Protein 1EJO (pdb70)

Structure (mmCIF, N/CA/C/O backbone):
data_1EJO
#
_entry.id   1EJO
#
_cell.length_a   48.180
_cell.length_b   69.328
_cell.length_c   146.539
_cell.angle_alpha   90.00
_cell.angle_beta   90.00
_cell.angle_gamma   90.00
#
_symmetry.space_group_name_H-M   'P 21 21 21'
#
loop_
_entity.id
_entity.type
_entity.pdbx_description
1 polymer 'IGG2A MONOCLONAL ANTIBODY (LIGHT CHAIN)'
2 polymer 'IGG2A MONOCLONAL ANTIBODY (HEAVY CHAIN)'
3 polymer 'FMDV PEPTIDE'
4 water water
#
loop_
_atom_site.group_PDB
_atom_site.id
_atom_site.type_symbol
_atom_site.label_atom_id
_atom_site.label_alt_id
_atom_site.label_comp_id
_atom_site.label_asym_id
_atom_site.label_entity_id
_atom_site.label_seq_id
_atom_site.pdbx_PDB_ins_code
_atom_site.Cartn_x
_atom_site.Cartn_y
_atom_site.Cartn_z
_atom_site.occupancy
_atom_site.B_iso_or_equiv
_atom_site.auth_seq_id
_atom_site.auth_comp_id
_atom_site.auth_asym_id
_atom_site.auth_atom_id
_atom_site.pdbx_PDB_model_num
ATOM 1 N N . ASP A 1 1 ? 10.761 -9.989 -9.480 1.00 19.94 2001 ASP L N 1
ATOM 2 C CA . ASP A 1 1 ? 10.022 -8.790 -8.990 1.00 18.96 2001 ASP L CA 1
ATOM 3 C C . ASP A 1 1 ? 10.976 -7.619 -8.784 1.00 18.86 2001 ASP L C 1
ATOM 4 O O . ASP A 1 1 ? 12.186 -7.808 -8.650 1.00 20.18 2001 ASP L O 1
ATOM 9 N N . ILE A 1 2 ? 10.424 -6.409 -8.768 1.00 17.02 2002 ILE L N 1
ATOM 10 C CA . ILE A 1 2 ? 11.225 -5.211 -8.557 1.00 15.30 2002 ILE L CA 1
ATOM 11 C C . ILE A 1 2 ? 11.313 -4.944 -7.059 1.00 15.72 2002 ILE L C 1
ATOM 12 O O . ILE A 1 2 ? 10.294 -4.809 -6.382 1.00 17.07 2002 ILE L O 1
ATOM 17 N N . VAL A 1 3 ? 12.536 -4.905 -6.547 1.00 14.39 2003 VAL L N 1
ATOM 18 C CA . VAL A 1 3 ? 12.776 -4.665 -5.129 1.00 12.97 2003 VAL L CA 1
ATOM 19 C C . VAL A 1 3 ? 13.145 -3.207 -4.872 1.00 12.49 2003 VAL L C 1
ATOM 20 O O . VAL A 1 3 ? 13.961 -2.629 -5.592 1.00 14.17 2003 VAL L O 1
ATOM 24 N N . LEU A 1 4 ? 12.520 -2.620 -3.855 1.00 11.49 2004 LEU L N 1
ATOM 25 C CA . LEU A 1 4 ? 12.779 -1.235 -3.478 1.00 10.45 2004 LEU L CA 1
ATOM 26 C C . LEU A 1 4 ? 13.554 -1.190 -2.160 1.00 11.29 2004 LEU L C 1
ATOM 27 O O . LEU A 1 4 ? 13.065 -1.638 -1.119 1.00 6.32 2004 LEU L O 1
ATOM 32 N N . THR A 1 5 ? 14.776 -0.671 -2.237 1.00 13.17 2005 THR L N 1
ATOM 33 C CA . THR A 1 5 ? 15.680 -0.542 -1.099 1.00 15.81 2005 THR L CA 1
ATOM 34 C C . THR A 1 5 ? 15.736 0.927 -0.653 1.00 17.53 2005 THR L C 1
ATOM 35 O O . THR A 1 5 ? 16.318 1.767 -1.339 1.00 16.13 2005 THR L O 1
ATOM 39 N N . GLN A 1 6 ? 15.166 1.228 0.511 1.00 19.39 2006 GLN L N 1
ATOM 40 C CA . GLN A 1 6 ? 15.147 2.608 1.016 1.00 22.95 2006 GLN L CA 1
ATOM 41 C C . GLN A 1 6 ? 16.338 2.925 1.893 1.00 26.27 2006 GLN L C 1
ATOM 42 O O . GLN A 1 6 ? 16.636 2.177 2.828 1.00 26.02 2006 GLN L O 1
ATOM 48 N N . SER A 1 7 ? 17.019 4.042 1.629 1.00 31.35 2007 SER L N 1
ATOM 49 C CA . SER A 1 7 ? 18.163 4.405 2.467 1.00 35.36 2007 SER L CA 1
ATOM 50 C C . SER A 1 7 ? 17.689 4.673 3.935 1.00 37.61 2007 SER L C 1
ATOM 51 O O . SER A 1 7 ? 16.503 4.460 4.210 1.00 40.80 2007 SER L O 1
ATOM 54 N N . PRO A 1 8 ? 18.529 5.293 4.842 1.00 37.71 2008 PRO L N 1
ATOM 55 C CA . PRO A 1 8 ? 18.089 5.540 6.227 1.00 35.70 2008 PRO L CA 1
ATOM 56 C C . PRO A 1 8 ? 16.810 4.838 6.673 1.00 34.02 2008 PRO L C 1
ATOM 57 O O . PRO A 1 8 ? 15.725 5.378 6.475 1.00 34.48 2008 PRO L O 1
ATOM 61 N N . ALA A 1 9 ? 16.942 3.636 7.260 1.00 31.01 2009 ALA L N 1
ATOM 62 C CA . ALA A 1 9 ? 15.801 2.849 7.739 1.00 27.90 2009 ALA L CA 1
ATOM 63 C C . ALA A 1 9 ? 14.982 3.749 8.649 1.00 26.35 2009 ALA L C 1
ATOM 64 O O . ALA A 1 9 ? 13.760 3.644 8.733 1.00 25.36 2009 ALA L O 1
ATOM 66 N N . SER A 1 10 ? 15.704 4.619 9.343 1.00 25.54 2010 SER L N 1
ATOM 67 C CA . SER A 1 10 ? 15.135 5.601 10.252 1.00 26.21 2010 SER L CA 1
ATOM 68 C C . SER A 1 10 ? 16.072 6.806 10.219 1.00 24.62 2010 SER L C 1
ATOM 69 O O . SER A 1 10 ? 17.292 6.651 10.127 1.00 23.57 2010 SER L O 1
ATOM 72 N N . LEU A 1 11 ? 15.497 8.000 10.296 1.00 23.90 2011 LEU L N 1
ATOM 73 C CA . LEU A 1 11 ? 16.272 9.231 10.248 1.00 22.31 2011 LEU L CA 1
ATOM 74 C C . LEU A 1 11 ? 15.838 10.230 11.315 1.00 20.95 2011 LEU L C 1
ATOM 75 O O . LEU A 1 11 ? 14.646 10.485 11.496 1.00 22.51 2011 LEU L O 1
ATOM 80 N N . ALA A 1 12 ? 16.820 10.778 12.025 1.00 18.88 2012 ALA L N 1
ATOM 81 C CA . ALA A 1 12 ? 16.574 11.765 13.067 1.00 17.82 2012 ALA L CA 1
ATOM 82 C C . ALA A 1 12 ? 17.066 13.124 12.578 1.00 18.04 2012 ALA L C 1
ATOM 83 O O . ALA A 1 12 ? 18.253 13.297 12.289 1.00 17.85 2012 ALA L O 1
ATOM 85 N N . VAL A 1 13 ? 16.148 14.079 12.470 1.00 19.78 2013 VAL L N 1
ATOM 86 C CA . VAL A 1 13 ? 16.481 15.423 12.007 1.00 21.77 2013 VAL L CA 1
ATOM 87 C C . VAL A 1 13 ? 15.851 16.476 12.915 1.00 21.90 2013 VAL L C 1
ATOM 88 O O . VAL A 1 13 ? 14.762 16.272 13.452 1.00 22.50 2013 VAL L O 1
ATOM 92 N N . SER A 1 14 ? 16.543 17.600 13.085 1.00 20.48 2014 SER L N 1
ATOM 93 C CA . SER A 1 14 ? 16.052 18.684 13.928 1.00 17.71 2014 SER L CA 1
ATOM 94 C C . SER A 1 14 ? 14.940 19.459 13.231 1.00 17.32 2014 SER L C 1
ATOM 95 O O . SER A 1 14 ? 14.881 19.507 12.001 1.00 19.02 2014 SER L O 1
ATOM 98 N N . LEU A 1 15 ? 14.044 20.038 14.027 1.00 15.56 2015 LEU L N 1
ATOM 99 C CA . LEU A 1 15 ? 12.933 20.821 13.496 1.00 15.66 2015 LEU L CA 1
ATOM 100 C C . LEU A 1 15 ? 13.507 22.071 12.836 1.00 14.02 2015 LEU L C 1
ATOM 101 O O . LEU A 1 15 ? 14.259 22.825 13.458 1.00 12.42 2015 LEU L O 1
ATOM 106 N N . GLY A 1 16 ? 13.171 22.268 11.565 1.00 13.51 2016 GLY L N 1
ATOM 107 C CA . GLY A 1 16 ? 13.668 23.422 10.841 1.00 12.96 2016 GLY L CA 1
ATOM 108 C C . GLY A 1 16 ? 14.708 23.074 9.794 1.00 12.82 2016 GLY L C 1
ATOM 109 O O . GLY A 1 16 ? 15.027 23.902 8.942 1.00 14.05 2016 GLY L O 1
ATOM 110 N N . GLN A 1 17 ? 15.241 21.855 9.856 1.00 14.19 2017 GLN L N 1
ATOM 111 C CA . GLN A 1 17 ? 16.244 21.402 8.893 1.00 15.43 2017 GLN L CA 1
ATOM 112 C C . GLN A 1 17 ? 15.620 20.423 7.898 1.00 15.61 2017 GLN L C 1
ATOM 113 O O . GLN A 1 17 ? 14.531 19.906 8.139 1.00 15.49 2017 GLN L O 1
ATOM 119 N N . ARG A 1 18 ? 16.310 20.161 6.788 1.00 15.05 2018 ARG L N 1
ATOM 120 C CA . ARG A 1 18 ? 15.780 19.250 5.775 1.00 14.62 2018 ARG L CA 1
ATOM 121 C C . ARG A 1 18 ? 16.137 17.791 6.004 1.00 13.41 2018 ARG L C 1
ATOM 122 O O . ARG A 1 18 ? 17.116 17.466 6.675 1.00 13.32 2018 ARG L O 1
ATOM 130 N N . ALA A 1 19 ? 15.323 16.921 5.418 1.00 11.59 2019 ALA L N 1
ATOM 131 C CA . ALA A 1 19 ? 15.513 15.483 5.500 1.00 11.53 2019 ALA L CA 1
ATOM 132 C C . ALA A 1 19 ? 15.554 14.949 4.072 1.00 11.32 2019 ALA L C 1
ATOM 133 O O . ALA A 1 19 ? 14.920 15.504 3.172 1.00 10.41 2019 ALA L O 1
ATOM 135 N N . THR A 1 20 ? 16.317 13.882 3.865 1.00 12.07 2020 THR L N 1
ATOM 136 C CA . THR A 1 20 ? 16.440 13.275 2.547 1.00 11.55 2020 THR L CA 1
ATOM 137 C C . THR A 1 20 ? 16.331 11.764 2.670 1.00 10.24 2020 THR L C 1
ATOM 138 O O . THR A 1 20 ? 17.133 11.123 3.351 1.00 12.86 2020 THR L O 1
ATOM 142 N N . ILE A 1 21 ? 15.313 11.211 2.021 1.00 11.20 2021 ILE L N 1
ATOM 143 C CA . ILE A 1 21 ? 15.063 9.777 2.045 1.00 8.49 2021 ILE L CA 1
ATOM 144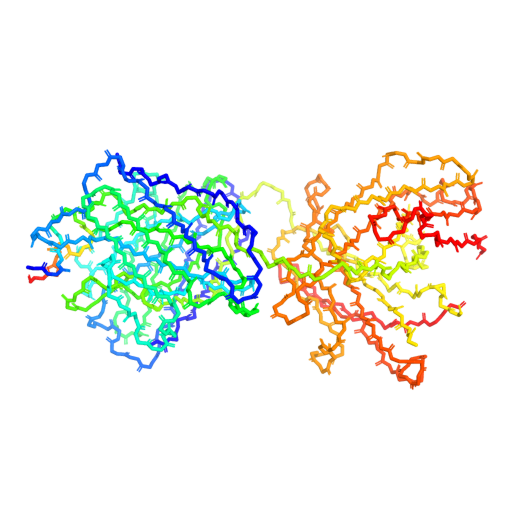 C C . ILE A 1 21 ? 15.204 9.206 0.637 1.00 7.34 2021 ILE L C 1
ATOM 145 O O . ILE A 1 21 ? 14.593 9.700 -0.309 1.00 9.56 2021 ILE L O 1
ATOM 150 N N . SER A 1 22 ? 16.029 8.171 0.511 1.00 7.78 2022 SER L N 1
ATOM 151 C CA . SER A 1 22 ? 16.275 7.533 -0.776 1.00 8.67 2022 SER L CA 1
ATOM 152 C C . SER A 1 22 ? 15.502 6.234 -0.961 1.00 9.87 2022 SER L C 1
ATOM 153 O O . SER A 1 22 ? 15.059 5.613 0.007 1.00 8.72 2022 SER L O 1
ATOM 156 N N . CYS A 1 23 ? 15.331 5.849 -2.222 1.00 9.95 2023 CYS L N 1
ATOM 157 C CA . CYS A 1 23 ? 14.641 4.620 -2.593 1.00 11.18 2023 CYS L CA 1
ATOM 158 C C . CYS A 1 23 ? 15.249 4.128 -3.897 1.00 12.83 2023 CYS L C 1
ATOM 159 O O . CYS A 1 23 ? 15.043 4.720 -4.957 1.00 12.91 2023 CYS L O 1
ATOM 162 N N . ARG A 1 24 ? 16.031 3.063 -3.801 1.00 12.52 2024 ARG L N 1
ATOM 163 C CA . ARG A 1 24 ? 16.683 2.481 -4.958 1.00 14.75 2024 ARG L CA 1
ATOM 164 C C . ARG A 1 24 ? 15.891 1.278 -5.452 1.00 16.36 2024 ARG L C 1
ATOM 165 O O . ARG A 1 24 ? 15.486 0.428 -4.665 1.00 16.61 2024 ARG L O 1
ATOM 173 N N . ALA A 1 25 ? 15.662 1.221 -6.758 1.00 17.27 2025 ALA L N 1
ATOM 174 C CA . ALA A 1 25 ? 14.926 0.120 -7.361 1.00 16.55 2025 ALA L CA 1
ATOM 175 C C . ALA A 1 25 ? 15.914 -0.819 -8.043 1.00 17.96 2025 ALA L C 1
ATOM 176 O O . ALA A 1 25 ? 16.874 -0.368 -8.670 1.00 18.24 2025 ALA L O 1
ATOM 178 N N . SER A 1 26 ? 15.677 -2.121 -7.915 1.00 18.50 2026 SER L N 1
ATOM 179 C CA . SER A 1 26 ? 16.549 -3.125 -8.519 1.00 19.10 2026 SER L CA 1
ATOM 180 C C . SER A 1 26 ? 16.455 -3.107 -10.042 1.00 17.23 2026 SER L C 1
ATOM 181 O O . SER A 1 26 ? 17.376 -3.537 -10.736 1.00 15.99 2026 SER L O 1
ATOM 184 N N . GLU A 1 27 ? 15.332 -2.603 -10.548 1.00 19.10 2027 GLU L N 1
ATOM 185 C CA . GLU A 1 27 ? 15.084 -2.509 -11.981 1.00 19.76 2027 GLU L CA 1
ATOM 186 C C . GLU A 1 27 ? 14.420 -1.164 -12.262 1.00 17.55 2027 GLU L C 1
ATOM 187 O O . GLU A 1 27 ? 13.825 -0.561 -11.368 1.00 13.41 2027 GLU L O 1
ATOM 193 N N . SER A 1 28 ? 14.530 -0.698 -13.503 1.00 15.49 2028 SER L N 1
ATOM 194 C CA . SER A 1 28 ? 13.937 0.573 -13.908 1.00 15.02 2028 SER L CA 1
ATOM 195 C C . SER A 1 28 ? 12.437 0.636 -13.631 1.00 13.03 2028 SER L C 1
ATOM 196 O O . SER A 1 28 ? 11.694 -0.298 -13.940 1.00 11.43 2028 SER L O 1
ATOM 199 N N . VAL A 1 29 ? 12.009 1.750 -13.046 1.00 12.44 2029 VAL L N 1
ATOM 200 C CA . VAL A 1 29 ? 10.607 1.985 -12.720 1.00 13.30 2029 VAL L CA 1
ATOM 201 C C . VAL A 1 29 ? 10.012 2.909 -13.788 1.00 13.26 2029 VAL L C 1
ATOM 202 O O . VAL A 1 29 ? 8.851 3.313 -13.709 1.00 10.59 2029 VAL L O 1
ATOM 206 N N . ASP A 1 30 ? 10.813 3.209 -14.807 1.00 16.20 2030 ASP L N 1
ATOM 207 C CA . ASP A 1 30 ? 10.389 4.085 -15.892 1.00 16.80 2030 ASP L CA 1
ATOM 208 C C . ASP A 1 30 ? 9.689 3.374 -17.039 1.00 17.49 2030 ASP L C 1
ATOM 209 O O . ASP A 1 30 ? 10.004 2.229 -17.373 1.00 17.10 2030 ASP L O 1
ATOM 214 N N . SER A 1 31 ? 8.748 4.089 -17.646 1.00 19.02 2031 SER L N 1
ATOM 215 C CA . SER A 1 31 ? 7.974 3.586 -18.767 1.00 19.56 2031 SER L CA 1
ATOM 216 C C . SER A 1 31 ? 7.369 4.800 -19.468 1.00 22.04 2031 SER L C 1
ATOM 217 O O . SER A 1 31 ? 6.676 5.605 -18.841 1.00 22.03 2031 SER L O 1
ATOM 220 N N . TYR A 1 32 ? 7.680 4.950 -20.754 1.00 24.12 2032 TYR L N 1
ATOM 221 C CA . TYR A 1 32 ? 7.189 6.065 -21.570 1.00 27.78 2032 TYR L CA 1
ATOM 222 C C . TYR A 1 32 ? 7.756 7.419 -21.144 1.00 28.94 2032 TYR L C 1
ATOM 223 O O . TYR A 1 32 ? 7.146 8.462 -21.384 1.00 28.87 2032 TYR L O 1
ATOM 232 N N . GLY A 1 33 ? 8.937 7.398 -20.536 1.00 30.24 2033 GLY L N 1
ATOM 233 C CA . GLY A 1 33 ? 9.561 8.625 -20.080 1.00 30.73 2033 GLY L CA 1
ATOM 234 C C . GLY A 1 33 ? 9.057 9.084 -18.726 1.00 30.85 2033 GLY L C 1
ATOM 235 O O . GLY A 1 33 ? 9.478 10.129 -18.229 1.00 31.06 2033 GLY L O 1
ATOM 236 N N . ASN A 1 34 ? 8.140 8.315 -18.143 1.00 28.97 2034 ASN L N 1
ATOM 237 C CA . ASN A 1 34 ? 7.572 8.645 -16.839 1.00 27.32 2034 ASN L CA 1
ATOM 238 C C . ASN A 1 34 ? 8.073 7.653 -15.788 1.00 24.98 2034 ASN L C 1
ATOM 239 O O . ASN A 1 34 ? 8.210 6.465 -16.064 1.00 25.13 2034 ASN L O 1
ATOM 244 N N . SER A 1 35 ? 8.316 8.153 -14.582 1.00 21.37 2035 SER L N 1
ATOM 245 C CA . SER A 1 35 ? 8.777 7.320 -13.473 1.00 19.75 2035 SER L CA 1
ATOM 246 C C . SER A 1 35 ? 7.588 6.993 -12.579 1.00 18.14 2035 SER L C 1
ATOM 247 O O . SER A 1 35 ? 6.999 7.885 -11.971 1.00 20.52 2035 SER L O 1
ATOM 250 N N . PHE A 1 36 ? 7.241 5.714 -12.498 1.00 15.72 2036 PHE L N 1
ATOM 251 C CA . PHE A 1 36 ? 6.110 5.286 -11.682 1.00 14.03 2036 PHE L CA 1
ATOM 252 C C . PHE A 1 36 ? 6.478 4.962 -10.235 1.00 13.39 2036 PHE L C 1
ATOM 253 O O . PHE A 1 36 ? 6.224 3.863 -9.742 1.00 16.45 2036 PHE L O 1
ATOM 261 N N . MET A 1 37 ? 7.089 5.936 -9.568 1.00 12.13 2037 MET L N 1
ATOM 262 C CA . MET A 1 37 ? 7.485 5.797 -8.172 1.00 11.52 2037 MET L CA 1
ATOM 263 C C . MET A 1 37 ? 6.544 6.689 -7.364 1.00 10.31 2037 MET L C 1
ATOM 264 O O . MET A 1 37 ? 6.210 7.789 -7.797 1.00 7.15 2037 MET L O 1
ATOM 269 N N . HIS A 1 38 ? 6.107 6.214 -6.205 1.00 9.52 2038 HIS L N 1
ATOM 270 C CA . HIS A 1 38 ? 5.187 6.980 -5.372 1.00 7.72 2038 HIS L CA 1
ATOM 271 C C . HIS A 1 38 ? 5.657 7.024 -3.925 1.00 8.40 2038 HIS L C 1
ATOM 272 O O . HIS A 1 38 ? 6.260 6.073 -3.431 1.00 9.96 2038 HIS L O 1
ATOM 279 N N . TRP A 1 39 ? 5.389 8.140 -3.256 1.00 7.17 2039 TRP L N 1
ATOM 280 C CA . TRP A 1 39 ? 5.783 8.315 -1.863 1.00 6.60 2039 TRP L CA 1
ATOM 281 C C . TRP A 1 39 ? 4.572 8.463 -0.949 1.00 6.46 2039 TRP L C 1
ATOM 282 O O . TRP A 1 39 ? 3.589 9.112 -1.306 1.00 3.37 2039 TRP L O 1
ATOM 293 N N . TYR A 1 40 ? 4.652 7.850 0.230 1.00 6.73 2040 TYR L N 1
ATOM 294 C CA . TYR A 1 40 ? 3.564 7.891 1.202 1.00 6.43 2040 TYR L CA 1
ATOM 295 C C . TYR A 1 40 ? 4.036 8.251 2.604 1.00 7.33 2040 TYR L C 1
ATOM 296 O O . TYR A 1 40 ? 5.185 8.007 2.971 1.00 9.57 2040 TYR L O 1
ATOM 305 N N . GLN A 1 41 ? 3.129 8.831 3.383 1.00 8.45 2041 GLN L N 1
ATOM 306 C CA . GLN A 1 41 ? 3.401 9.223 4.759 1.00 8.34 2041 GLN L CA 1
ATOM 307 C C . GLN A 1 41 ? 2.383 8.525 5.644 1.00 10.51 2041 GLN L C 1
ATOM 308 O O . GLN A 1 41 ? 1.177 8.724 5.488 1.00 13.70 2041 GLN L O 1
ATOM 314 N N . GLN A 1 42 ? 2.868 7.718 6.576 1.00 9.80 2042 GLN L N 1
ATOM 315 C CA . GLN A 1 42 ? 1.976 7.005 7.466 1.00 10.59 2042 GLN L CA 1
ATOM 316 C C . GLN A 1 42 ? 2.228 7.322 8.928 1.00 11.87 2042 GLN L C 1
ATOM 317 O O . GLN A 1 42 ? 3.314 7.079 9.460 1.00 14.45 2042 GLN L O 1
ATOM 323 N N . LYS A 1 43 ? 1.208 7.885 9.561 1.00 12.72 2043 LYS L N 1
ATOM 324 C CA . LYS A 1 43 ? 1.253 8.222 10.972 1.00 14.20 2043 LYS L CA 1
ATOM 325 C C . LYS A 1 43 ? 0.527 7.091 11.697 1.00 15.57 2043 LYS L C 1
ATOM 326 O O . LYS A 1 43 ? -0.321 6.413 11.113 1.00 14.55 2043 LYS L O 1
ATOM 332 N N . PRO A 1 44 ? 0.871 6.858 12.975 1.00 17.13 2044 PRO L N 1
ATOM 333 C CA . PRO A 1 44 ? 0.262 5.803 13.792 1.00 16.19 2044 PRO L CA 1
ATOM 334 C C . PRO A 1 44 ? -1.264 5.821 13.819 1.00 14.62 2044 PRO L C 1
ATOM 335 O O . PRO A 1 44 ? -1.881 6.871 14.013 1.00 11.99 2044 PRO L O 1
ATOM 339 N N . GLY A 1 45 ? -1.860 4.652 13.586 1.00 15.83 2045 GLY L N 1
ATOM 340 C CA . GLY A 1 45 ? -3.308 4.522 13.599 1.00 15.43 2045 GLY L CA 1
ATOM 341 C C . GLY A 1 45 ? -4.011 4.986 12.337 1.00 16.29 2045 GLY L C 1
ATOM 342 O O . GLY A 1 45 ? -5.240 4.999 12.283 1.00 15.75 2045 GLY L O 1
ATOM 343 N N . GLN A 1 46 ? -3.242 5.347 11.315 1.00 15.25 2046 GLN L N 1
ATOM 344 C CA . GLN A 1 46 ? -3.813 5.811 10.054 1.00 15.32 2046 GLN L CA 1
ATOM 345 C C . GLN A 1 46 ? -3.173 5.110 8.861 1.00 12.59 2046 GLN L C 1
ATOM 346 O O . GLN A 1 46 ? -2.054 4.607 8.956 1.00 12.51 2046 GLN L O 1
ATOM 352 N N . PRO A 1 47 ? -3.896 5.042 7.726 1.00 10.51 2047 PRO L N 1
ATOM 353 C CA . PRO A 1 47 ? -3.393 4.402 6.506 1.00 6.98 2047 PRO L CA 1
ATOM 354 C C . PRO A 1 47 ? -2.418 5.335 5.790 1.00 7.25 2047 PRO L C 1
ATOM 355 O O . PRO A 1 47 ? -2.404 6.540 6.051 1.00 6.68 2047 PRO L O 1
ATOM 359 N N . PRO A 1 48 ? -1.592 4.795 4.878 1.00 9.72 2048 PRO L N 1
ATOM 360 C CA . PRO A 1 48 ? -0.633 5.637 4.154 1.00 9.96 2048 PRO L CA 1
ATOM 361 C C . PRO A 1 48 ? -1.328 6.798 3.441 1.00 9.30 2048 PRO L C 1
ATOM 362 O O . PRO A 1 48 ? -2.475 6.682 3.005 1.00 12.11 2048 PRO L O 1
ATOM 366 N N . LYS A 1 49 ? -0.628 7.923 3.356 1.00 12.21 2049 LYS L N 1
ATOM 367 C CA . LYS A 1 49 ? -1.151 9.128 2.727 1.00 11.70 2049 LYS L CA 1
ATOM 368 C C . LYS A 1 49 ? -0.231 9.507 1.569 1.00 11.59 2049 LYS L C 1
ATOM 369 O O . LYS A 1 49 ? 0.975 9.667 1.754 1.00 11.13 2049 LYS L O 1
ATOM 375 N N . LEU A 1 50 ? -0.800 9.626 0.371 1.00 11.26 2050 LEU L N 1
ATOM 376 C CA . LEU A 1 50 ? -0.022 9.968 -0.815 1.00 11.58 2050 LEU L CA 1
ATOM 377 C C . LEU A 1 50 ? 0.571 11.370 -0.725 1.00 11.78 2050 LEU L C 1
ATOM 378 O O . LEU A 1 50 ? -0.149 12.349 -0.524 1.00 11.30 2050 LEU L O 1
ATOM 383 N N . LEU A 1 51 ? 1.890 11.449 -0.854 1.00 9.85 2051 LEU L N 1
ATOM 384 C CA . LEU A 1 51 ? 2.604 12.718 -0.803 1.00 8.52 2051 LEU L CA 1
ATOM 385 C C . LEU A 1 51 ? 2.994 13.152 -2.206 1.00 8.38 2051 LEU L C 1
ATOM 386 O O . LEU A 1 51 ? 2.781 14.300 -2.598 1.00 6.36 2051 LEU L O 1
ATOM 391 N N . ILE A 1 52 ? 3.569 12.215 -2.954 1.00 8.33 2052 ILE L N 1
ATOM 392 C CA . ILE A 1 52 ? 4.036 12.469 -4.312 1.00 8.86 2052 ILE L CA 1
ATOM 393 C C . ILE A 1 52 ? 3.718 11.288 -5.220 1.00 8.72 2052 ILE L C 1
ATOM 394 O O . ILE A 1 52 ? 3.928 10.134 -4.848 1.00 11.29 2052 ILE L O 1
ATOM 399 N N . TYR A 1 53 ? 3.188 11.583 -6.402 1.00 8.36 2053 TYR L N 1
ATOM 400 C CA . TYR A 1 53 ? 2.880 10.540 -7.367 1.00 8.32 2053 TYR L CA 1
ATOM 401 C C . TYR A 1 53 ? 3.789 10.692 -8.580 1.00 7.63 2053 TYR L C 1
ATOM 402 O O . TYR A 1 53 ? 4.058 11.804 -9.026 1.00 6.46 2053 TYR L O 1
ATOM 411 N N . ARG A 1 54 ? 4.295 9.567 -9.076 1.00 7.88 2054 ARG L N 1
ATOM 412 C CA . ARG A 1 54 ? 5.189 9.548 -10.230 1.00 9.56 2054 ARG L CA 1
ATOM 413 C C . ARG A 1 54 ? 6.509 10.316 -10.047 1.00 8.76 2054 ARG L C 1
ATOM 414 O O . ARG A 1 54 ? 6.860 11.172 -10.858 1.00 7.34 2054 ARG L O 1
ATOM 422 N N . ALA A 1 55 ? 7.196 10.040 -8.938 1.00 9.98 2055 ALA L N 1
ATOM 423 C CA . ALA A 1 55 ? 8.502 10.621 -8.612 1.00 11.18 2055 ALA L CA 1
ATOM 424 C C . ALA A 1 55 ? 8.619 12.106 -8.271 1.00 10.00 2055 ALA L C 1
ATOM 425 O O . ALA A 1 55 ? 9.287 12.451 -7.299 1.00 10.44 2055 ALA L O 1
ATOM 427 N N . SER A 1 56 ? 7.968 12.978 -9.037 1.00 10.45 2056 SER L N 1
ATOM 428 C CA . SER A 1 56 ? 8.088 14.414 -8.796 1.00 9.74 2056 SER L CA 1
ATOM 429 C C . SER A 1 56 ? 6.801 15.226 -8.681 1.00 9.44 2056 SER L C 1
ATOM 430 O O . SER A 1 56 ? 6.853 16.428 -8.406 1.00 8.98 2056 SER L O 1
ATOM 433 N N . ASN A 1 57 ? 5.653 14.592 -8.886 1.00 8.38 2057 ASN L N 1
ATOM 434 C CA . ASN A 1 57 ? 4.389 15.317 -8.822 1.00 8.60 2057 ASN L CA 1
ATOM 435 C C . ASN A 1 57 ? 3.805 15.416 -7.416 1.00 9.07 2057 ASN L C 1
ATOM 436 O O . ASN A 1 57 ? 3.442 14.412 -6.807 1.00 9.15 2057 ASN L O 1
ATOM 441 N N . LEU A 1 58 ? 3.724 16.644 -6.913 1.00 8.99 2058 LEU L N 1
ATOM 442 C CA . LEU A 1 58 ? 3.192 16.905 -5.579 1.00 8.97 2058 LEU L CA 1
ATOM 443 C C . LEU A 1 58 ? 1.676 16.756 -5.554 1.00 9.23 2058 LEU L C 1
ATOM 444 O O . LEU A 1 58 ? 0.965 17.431 -6.298 1.00 8.75 2058 LEU L O 1
ATOM 449 N N . GLU A 1 59 ? 1.191 15.857 -4.704 1.00 8.86 2059 GLU L N 1
ATOM 450 C CA . GLU A 1 59 ? -0.242 15.627 -4.565 1.00 9.92 2059 GLU L CA 1
ATOM 451 C C . GLU A 1 59 ? -0.865 16.878 -3.954 1.00 8.85 2059 GLU L C 1
ATOM 452 O O . GLU A 1 59 ? -0.279 17.483 -3.056 1.00 10.68 2059 GLU L O 1
ATOM 458 N N . SER A 1 60 ? -2.031 17.279 -4.455 1.00 9.60 2060 SER L N 1
ATOM 459 C CA . SER A 1 60 ? -2.696 18.470 -3.933 1.00 12.04 2060 SER L CA 1
ATOM 460 C C . SER A 1 60 ? -3.046 18.266 -2.462 1.00 12.78 2060 SER L C 1
ATOM 461 O O . SER A 1 60 ? -3.413 17.163 -2.049 1.00 12.45 2060 SER L O 1
ATOM 464 N N . GLY A 1 61 ? -2.938 19.336 -1.682 1.00 13.48 2061 GLY L N 1
ATOM 465 C CA . GLY A 1 61 ? -3.226 19.253 -0.261 1.00 12.12 2061 GLY L CA 1
ATOM 466 C C . GLY A 1 61 ? -1.962 19.033 0.546 1.00 12.33 2061 GLY L C 1
ATOM 467 O O . GLY A 1 61 ? -1.898 19.379 1.727 1.00 12.63 2061 GLY L O 1
ATOM 468 N N . ILE A 1 62 ? -0.949 18.456 -0.099 1.00 9.36 2062 ILE L N 1
ATOM 469 C CA . ILE A 1 62 ? 0.329 18.188 0.546 1.00 7.53 2062 ILE L CA 1
ATOM 470 C C . ILE A 1 62 ? 1.174 19.456 0.518 1.00 5.12 2062 ILE L C 1
ATOM 471 O O . ILE A 1 62 ? 1.354 20.066 -0.538 1.00 2.00 2062 ILE L O 1
ATOM 476 N N . PRO A 1 63 ? 1.666 19.896 1.692 1.00 4.71 2063 PRO L N 1
ATOM 477 C CA . PRO A 1 63 ? 2.491 21.105 1.748 1.00 4.44 2063 PRO L CA 1
ATOM 478 C C . PRO A 1 63 ? 3.762 21.034 0.895 1.00 5.72 2063 PRO L C 1
ATOM 479 O O . PRO A 1 63 ? 4.349 19.963 0.699 1.00 5.65 2063 PRO L O 1
ATOM 483 N N . ALA A 1 64 ? 4.169 22.194 0.384 1.00 7.11 2064 ALA L N 1
ATOM 484 C CA . ALA A 1 64 ? 5.341 22.319 -0.476 1.00 10.08 2064 ALA L CA 1
ATOM 485 C C . ALA A 1 64 ? 6.652 21.845 0.147 1.00 11.63 2064 ALA L C 1
ATOM 486 O O . ALA A 1 64 ? 7.656 21.703 -0.559 1.00 14.21 2064 ALA L O 1
ATOM 488 N N . ARG A 1 65 ? 6.648 21.619 1.461 1.00 12.52 2065 ARG L N 1
ATOM 489 C CA . ARG A 1 65 ? 7.834 21.126 2.164 1.00 12.40 2065 ARG L CA 1
ATOM 490 C C . ARG A 1 65 ? 8.335 19.868 1.473 1.00 10.30 2065 ARG L C 1
ATOM 491 O O . ARG A 1 65 ? 9.540 19.656 1.333 1.00 10.82 2065 ARG L O 1
ATOM 499 N N . PHE A 1 66 ? 7.388 19.047 1.032 1.00 10.23 2066 PHE L N 1
ATOM 500 C CA . PHE A 1 66 ? 7.691 17.794 0.359 1.00 9.90 2066 PHE L CA 1
ATOM 501 C C . PHE A 1 66 ? 7.903 17.993 -1.134 1.00 8.51 2066 PHE L C 1
ATOM 502 O O . PHE A 1 66 ? 7.175 18.742 -1.789 1.00 10.82 2066 PHE L O 1
ATOM 510 N N . SER A 1 67 ? 8.925 17.325 -1.655 1.00 9.50 2067 SER L N 1
ATOM 511 C CA . SER A 1 67 ? 9.260 17.378 -3.070 1.00 9.62 2067 SER L CA 1
ATOM 512 C C . SER A 1 67 ? 9.908 16.051 -3.443 1.00 8.45 2067 SER L C 1
ATOM 513 O O . SER A 1 67 ? 10.469 15.367 -2.587 1.00 8.10 2067 SER L O 1
ATOM 516 N N . GLY A 1 68 ? 9.817 15.682 -4.714 1.00 9.29 2068 GLY L N 1
ATOM 517 C CA . GLY A 1 68 ? 10.398 14.430 -5.155 1.00 9.18 2068 GLY L CA 1
ATOM 518 C C . GLY A 1 68 ? 11.226 14.589 -6.410 1.00 9.45 2068 GLY L C 1
ATOM 519 O O . GLY A 1 68 ? 10.992 15.495 -7.212 1.00 9.21 2068 GLY L O 1
ATOM 520 N N . SER A 1 69 ? 12.195 13.696 -6.585 1.00 9.42 2069 SER L N 1
ATOM 521 C CA . SER A 1 69 ? 13.070 13.730 -7.748 1.00 10.17 2069 SER L CA 1
ATOM 522 C C . SER A 1 69 ? 13.668 12.353 -8.002 1.00 9.74 2069 SER L C 1
ATOM 523 O O . SER A 1 69 ? 13.620 11.476 -7.140 1.00 7.22 2069 SER L O 1
ATOM 526 N N . G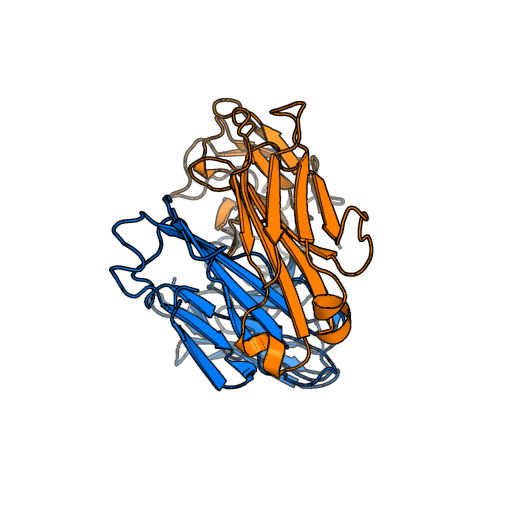LY A 1 70 ? 14.222 12.171 -9.196 1.00 12.29 2070 GLY L N 1
ATOM 527 C CA . GLY A 1 70 ? 14.828 10.903 -9.550 1.00 12.16 2070 GLY L CA 1
ATOM 528 C C . GLY A 1 70 ? 14.225 10.277 -10.789 1.00 13.19 2070 GLY L C 1
ATOM 529 O O . GLY A 1 70 ? 13.170 10.703 -11.264 1.00 12.23 2070 GLY L O 1
ATOM 530 N N . SER A 1 71 ? 14.899 9.253 -11.303 1.00 13.21 2071 SER L N 1
ATOM 531 C CA . SER A 1 71 ? 14.448 8.542 -12.493 1.00 14.31 2071 SER L CA 1
ATOM 532 C C . SER A 1 71 ? 15.089 7.164 -12.560 1.00 15.08 2071 SER L C 1
ATOM 533 O O . SER A 1 71 ? 16.068 6.885 -11.864 1.00 14.63 2071 SER L O 1
ATOM 536 N N . ARG A 1 72 ? 14.518 6.311 -13.405 1.00 15.99 2072 ARG L N 1
ATOM 537 C CA . ARG A 1 72 ? 15.003 4.955 -13.625 1.00 16.95 2072 ARG L CA 1
ATOM 538 C C . ARG A 1 72 ? 15.038 4.090 -12.358 1.00 15.49 2072 ARG L C 1
ATOM 539 O O . ARG A 1 72 ? 14.082 3.372 -12.075 1.00 15.44 2072 ARG L O 1
ATOM 547 N N . THR A 1 73 ? 16.112 4.192 -11.580 1.00 14.62 2073 THR L N 1
ATOM 548 C CA . THR A 1 73 ? 16.258 3.391 -10.366 1.00 13.37 2073 THR L CA 1
ATOM 549 C C . THR A 1 73 ? 16.460 4.173 -9.070 1.00 14.48 2073 THR L C 1
ATOM 550 O O . THR A 1 73 ? 16.070 3.710 -8.000 1.00 16.34 2073 THR L O 1
ATOM 554 N N . ASP A 1 74 ? 17.055 5.357 -9.162 1.00 12.94 2074 ASP L N 1
ATOM 555 C CA . ASP A 1 74 ? 17.320 6.164 -7.974 1.00 12.29 2074 ASP L CA 1
ATOM 556 C C . ASP A 1 74 ? 16.305 7.282 -7.770 1.00 12.15 2074 ASP L C 1
ATOM 557 O O . ASP A 1 74 ? 16.111 8.126 -8.646 1.00 13.13 2074 ASP L O 1
ATOM 562 N N . PHE A 1 75 ? 15.662 7.279 -6.605 1.00 10.75 2075 PHE L N 1
ATOM 563 C CA . PHE A 1 75 ? 14.648 8.277 -6.275 1.00 8.52 2075 PHE L CA 1
ATOM 564 C C . PHE A 1 75 ? 14.862 8.915 -4.908 1.00 10.06 2075 PHE L C 1
ATOM 565 O O . PHE A 1 75 ? 15.483 8.324 -4.024 1.00 11.03 2075 PHE L O 1
ATOM 573 N N . THR A 1 76 ? 14.306 10.110 -4.732 1.00 11.09 2076 THR L N 1
ATOM 574 C CA . THR A 1 76 ? 14.458 10.856 -3.489 1.00 11.82 2076 THR L CA 1
ATOM 575 C C . THR A 1 76 ? 13.209 11.625 -3.056 1.00 10.28 2076 THR L C 1
ATOM 576 O O . THR A 1 76 ? 12.481 12.176 -3.883 1.00 9.52 2076 THR L O 1
ATOM 580 N N . LEU A 1 77 ? 12.972 11.626 -1.748 1.00 10.34 2077 LEU L N 1
ATOM 581 C CA . LEU A 1 77 ? 11.867 12.347 -1.129 1.00 9.88 2077 LEU L CA 1
ATOM 582 C C . LEU A 1 77 ? 12.544 13.385 -0.245 1.00 8.73 2077 LEU L C 1
ATOM 583 O O . LEU A 1 77 ? 13.406 13.049 0.570 1.00 7.27 2077 LEU L O 1
ATOM 588 N N . THR A 1 78 ? 12.162 14.645 -0.412 1.00 8.77 2078 THR L N 1
ATOM 589 C CA . THR A 1 78 ? 12.754 15.725 0.362 1.00 6.67 2078 THR L CA 1
ATOM 590 C C . THR A 1 78 ? 11.735 16.509 1.174 1.00 6.86 2078 THR L C 1
ATOM 591 O O . THR A 1 78 ? 10.746 17.005 0.636 1.00 7.84 2078 THR L O 1
ATOM 595 N N . ILE A 1 79 ? 11.979 16.589 2.478 1.00 6.22 2079 ILE L N 1
ATOM 596 C CA . ILE A 1 79 ? 11.117 17.338 3.381 1.00 6.47 2079 ILE L CA 1
ATOM 597 C C . ILE A 1 79 ? 11.974 18.526 3.801 1.00 9.03 2079 ILE L C 1
ATOM 598 O O . ILE A 1 79 ? 12.958 18.365 4.526 1.00 11.25 2079 ILE L O 1
ATOM 603 N N . ASN A 1 80 ? 11.600 19.716 3.345 1.00 9.65 2080 ASN L N 1
ATOM 604 C CA . ASN A 1 80 ? 12.365 20.924 3.649 1.00 10.08 2080 ASN L CA 1
ATOM 605 C C . ASN A 1 80 ? 11.476 22.142 3.844 1.00 9.73 2080 ASN L C 1
ATOM 606 O O . ASN A 1 80 ? 10.875 22.639 2.891 1.00 11.34 2080 ASN L O 1
ATOM 611 N N . PRO A 1 81 ? 11.359 22.630 5.092 1.00 8.41 2081 PRO L N 1
ATOM 612 C CA . PRO A 1 81 ? 12.007 22.090 6.296 1.00 9.91 2081 PRO L CA 1
ATOM 613 C C . PRO A 1 81 ? 11.140 21.038 6.990 1.00 11.20 2081 PRO L C 1
ATOM 614 O O . PRO A 1 81 ? 9.993 20.824 6.607 1.00 12.16 2081 PRO L O 1
ATOM 618 N N . VAL A 1 82 ? 11.698 20.369 7.994 1.00 13.69 2082 VAL L N 1
ATOM 619 C CA . VAL A 1 82 ? 10.950 19.361 8.739 1.00 14.57 2082 VAL L CA 1
ATOM 620 C C . VAL A 1 82 ? 10.169 20.021 9.875 1.00 15.60 2082 VAL L C 1
ATOM 621 O O . VAL A 1 82 ? 10.746 20.696 10.729 1.00 17.51 2082 VAL L O 1
ATOM 625 N N . GLU A 1 83 ? 8.852 19.835 9.856 1.00 16.86 2083 GLU L N 1
ATOM 626 C CA . GLU A 1 83 ? 7.964 20.392 10.869 1.00 18.92 2083 GLU L CA 1
ATOM 627 C C . GLU A 1 83 ? 7.674 19.309 11.909 1.00 18.92 2083 GLU L C 1
ATOM 628 O O . GLU A 1 83 ? 7.999 18.139 11.699 1.00 20.18 2083 GLU L O 1
ATOM 634 N N . ALA A 1 84 ? 7.063 19.702 13.023 1.00 19.92 2084 ALA L N 1
ATOM 635 C CA . ALA A 1 84 ? 6.737 18.766 14.097 1.00 18.85 2084 ALA L CA 1
ATOM 636 C C . ALA A 1 84 ? 5.732 17.688 13.700 1.00 18.66 2084 ALA L C 1
ATOM 637 O O . ALA A 1 84 ? 5.831 16.545 14.151 1.00 17.53 2084 ALA L O 1
ATOM 639 N N . ASP A 1 85 ? 4.776 18.050 12.849 1.00 18.62 2085 ASP L N 1
ATOM 640 C CA . ASP A 1 85 ? 3.751 17.112 12.399 1.00 19.42 2085 ASP L CA 1
ATOM 641 C C . ASP A 1 85 ? 4.223 16.195 11.269 1.00 17.97 2085 ASP L C 1
ATOM 642 O O . ASP A 1 85 ? 3.436 15.420 10.724 1.00 18.83 2085 ASP L O 1
ATOM 647 N N . ASP A 1 86 ? 5.504 16.285 10.918 1.00 15.56 2086 ASP L N 1
ATOM 648 C CA . ASP A 1 86 ? 6.067 15.462 9.853 1.00 14.02 2086 ASP L CA 1
ATOM 649 C C . ASP A 1 86 ? 6.587 14.110 10.330 1.00 13.67 2086 ASP L C 1
ATOM 650 O O . ASP A 1 86 ? 6.995 13.277 9.519 1.00 13.35 2086 ASP L O 1
ATOM 655 N N . VAL A 1 87 ? 6.587 13.897 11.643 1.00 11.67 2087 VAL L N 1
ATOM 656 C CA . VAL A 1 87 ? 7.038 12.628 12.206 1.00 11.29 2087 VAL L CA 1
ATOM 657 C C . VAL A 1 87 ? 6.105 11.517 11.729 1.00 9.66 2087 VAL L C 1
ATOM 658 O O . VAL A 1 87 ? 4.900 11.553 11.991 1.00 11.37 2087 VAL L O 1
ATOM 662 N N . ALA A 1 88 ? 6.677 10.539 11.027 1.00 9.65 2088 ALA L N 1
ATOM 663 C CA . ALA A 1 88 ? 5.922 9.412 10.483 1.00 9.25 2088 ALA L CA 1
ATOM 664 C C . ALA A 1 88 ? 6.871 8.464 9.762 1.00 7.63 2088 ALA L C 1
ATOM 665 O O . ALA A 1 88 ? 8.084 8.655 9.782 1.00 9.10 2088 ALA L O 1
ATOM 667 N N . THR A 1 89 ? 6.311 7.427 9.146 1.00 8.72 2089 THR L N 1
ATOM 668 C CA . THR A 1 89 ? 7.103 6.463 8.392 1.00 7.96 2089 THR L CA 1
ATOM 669 C C . THR A 1 89 ? 6.797 6.695 6.917 1.00 7.03 2089 THR L C 1
ATOM 670 O O . THR A 1 89 ? 5.634 6.711 6.513 1.00 3.60 2089 THR L O 1
ATOM 674 N N . TYR A 1 90 ? 7.844 6.882 6.121 1.00 7.42 2090 TYR L N 1
ATOM 675 C CA . TYR A 1 90 ? 7.685 7.141 4.698 1.00 6.37 2090 TYR L CA 1
ATOM 676 C C . TYR A 1 90 ? 8.039 5.936 3.839 1.00 6.62 2090 TYR L C 1
ATOM 677 O O . TYR A 1 90 ? 9.102 5.337 3.996 1.00 5.69 2090 TYR L O 1
ATOM 686 N N . TYR A 1 91 ? 7.137 5.595 2.925 1.00 8.32 2091 TYR L N 1
ATOM 687 C CA . TYR A 1 91 ? 7.332 4.454 2.042 1.00 8.22 2091 TYR L CA 1
ATOM 688 C C . TYR A 1 91 ? 7.363 4.865 0.581 1.00 8.39 2091 TYR L C 1
ATOM 689 O O . TYR A 1 91 ? 6.702 5.823 0.179 1.00 8.13 2091 TYR L O 1
ATOM 698 N N . CYS A 1 92 ? 8.146 4.139 -0.208 1.00 10.18 2092 CYS L N 1
ATOM 699 C CA . CYS A 1 92 ? 8.214 4.385 -1.639 1.00 8.77 2092 CYS L CA 1
ATOM 700 C C . CYS A 1 92 ? 7.531 3.189 -2.288 1.00 8.07 2092 CYS L C 1
ATOM 701 O O . CYS A 1 92 ? 7.517 2.094 -1.722 1.00 8.88 2092 CYS L O 1
ATOM 704 N N . GLN A 1 93 ? 6.938 3.398 -3.456 1.00 7.64 2093 GLN L N 1
ATOM 705 C CA . GLN A 1 93 ? 6.225 2.322 -4.131 1.00 6.03 2093 GLN L CA 1
ATOM 706 C C . GLN A 1 93 ? 6.297 2.437 -5.643 1.00 6.04 2093 GLN L C 1
ATOM 707 O O . GLN A 1 93 ? 6.098 3.514 -6.200 1.00 9.94 2093 GLN L O 1
ATOM 713 N N . GLN A 1 94 ? 6.567 1.322 -6.311 1.00 6.49 2094 GLN L N 1
ATOM 714 C CA . GLN A 1 94 ? 6.642 1.332 -7.764 1.00 7.49 2094 GLN L CA 1
ATOM 715 C C . GLN A 1 94 ? 5.399 0.680 -8.368 1.00 6.99 2094 GLN L C 1
ATOM 716 O O . GLN A 1 94 ? 4.850 -0.278 -7.815 1.00 5.92 2094 GLN L O 1
ATOM 722 N N . SER A 1 95 ? 4.932 1.232 -9.482 1.00 7.72 2095 SER L N 1
ATOM 723 C CA . SER A 1 95 ? 3.757 0.704 -10.164 1.00 9.74 2095 SER L CA 1
ATOM 724 C C . SER A 1 95 ? 4.049 0.531 -11.648 1.00 10.58 2095 SER L C 1
ATOM 725 O O . SER A 1 95 ? 3.143 0.563 -12.482 1.00 13.63 2095 SER L O 1
ATOM 728 N N . ASN A 1 96 ? 5.328 0.366 -11.970 1.00 11.56 2096 ASN L N 1
ATOM 729 C CA . ASN A 1 96 ? 5.750 0.181 -13.350 1.00 11.66 2096 ASN L CA 1
ATOM 730 C C . ASN A 1 96 ? 5.589 -1.280 -13.764 1.00 12.27 2096 ASN L C 1
ATOM 731 O O . ASN A 1 96 ? 5.334 -1.575 -14.928 1.00 9.70 2096 ASN L O 1
ATOM 736 N N . GLU A 1 97 ? 5.750 -2.192 -12.812 1.00 13.91 2097 GLU L N 1
ATOM 737 C CA . GLU A 1 97 ? 5.632 -3.615 -13.108 1.00 17.18 2097 GLU L CA 1
ATOM 738 C C . GLU A 1 97 ? 4.754 -4.361 -12.112 1.00 16.94 2097 GLU L C 1
ATOM 739 O O . GLU A 1 97 ? 4.723 -4.033 -10.928 1.00 17.20 2097 GLU L O 1
ATOM 745 N N . ASP A 1 98 ? 4.005 -5.329 -12.630 1.00 16.79 2098 ASP L N 1
ATOM 746 C CA . ASP A 1 98 ? 3.140 -6.184 -11.824 1.00 14.98 2098 ASP L CA 1
ATOM 747 C C . ASP A 1 98 ? 4.083 -7.303 -11.400 1.00 13.08 2098 ASP L C 1
ATOM 748 O O . ASP A 1 98 ? 4.725 -7.936 -12.242 1.00 16.46 2098 ASP L O 1
ATOM 753 N N . PRO A 1 99 ? 4.177 -7.609 -10.076 1.00 10.17 2099 PRO L N 1
ATOM 754 C CA . PRO A 1 99 ? 3.465 -6.992 -8.952 1.00 9.86 2099 PRO L CA 1
ATOM 755 C C . PRO A 1 99 ? 4.026 -5.661 -8.465 1.00 7.69 2099 PRO L C 1
ATOM 756 O O . PRO A 1 99 ? 5.222 -5.389 -8.588 1.00 9.27 2099 PRO L O 1
ATOM 760 N N . LEU A 1 100 ? 3.141 -4.831 -7.918 1.00 7.18 2100 LEU L N 1
ATOM 761 C CA . LEU A 1 100 ? 3.522 -3.536 -7.367 1.00 5.65 2100 LEU L CA 1
ATOM 762 C C . LEU A 1 100 ? 4.245 -3.827 -6.058 1.00 4.88 2100 LEU L C 1
ATOM 763 O O . LEU A 1 100 ? 3.813 -4.683 -5.288 1.00 4.68 2100 LEU L O 1
ATOM 768 N N . THR A 1 101 ? 5.346 -3.126 -5.813 1.00 4.50 2101 THR L N 1
ATOM 769 C CA . THR A 1 101 ? 6.127 -3.349 -4.602 1.00 4.42 2101 THR L CA 1
ATOM 770 C C . THR A 1 101 ? 6.385 -2.078 -3.803 1.00 7.44 2101 THR L C 1
ATOM 771 O O . THR A 1 101 ? 6.496 -0.989 -4.363 1.00 6.94 2101 THR L O 1
ATOM 775 N N . PHE A 1 102 ? 6.474 -2.238 -2.486 1.00 9.40 2102 PHE L N 1
ATOM 776 C CA . PHE A 1 102 ? 6.726 -1.132 -1.568 1.00 9.73 2102 PHE L CA 1
ATOM 777 C C . PHE A 1 102 ? 8.113 -1.262 -0.954 1.00 13.28 2102 PHE L C 1
ATOM 778 O O . PHE A 1 102 ? 8.676 -2.357 -0.895 1.00 12.50 2102 PHE L O 1
ATOM 786 N N . GLY A 1 103 ? 8.660 -0.137 -0.503 1.00 13.48 2103 GLY L N 1
ATOM 787 C CA . GLY A 1 103 ? 9.954 -0.152 0.152 1.00 13.32 2103 GLY L CA 1
ATOM 788 C C . GLY A 1 103 ? 9.699 -0.510 1.605 1.00 14.88 2103 GLY L C 1
ATOM 789 O O . GLY A 1 103 ? 8.548 -0.507 2.050 1.00 14.86 2103 GLY L O 1
ATOM 790 N N . ALA A 1 104 ? 10.755 -0.803 2.355 1.00 14.90 2104 ALA L N 1
ATOM 791 C CA . ALA A 1 104 ? 10.607 -1.172 3.76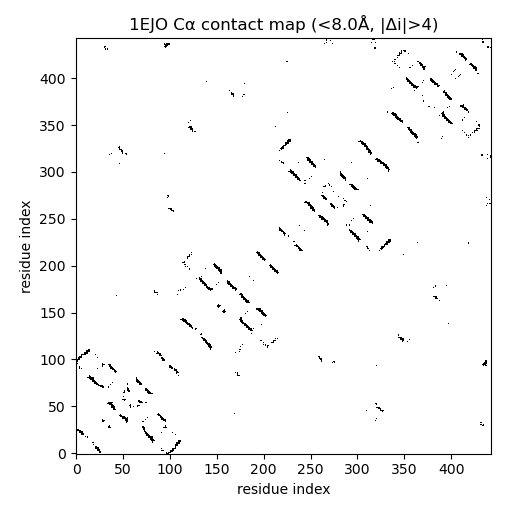0 1.00 15.22 2104 ALA L CA 1
ATOM 792 C C . ALA A 1 104 ? 10.171 -0.006 4.650 1.00 15.80 2104 ALA L C 1
ATOM 793 O O . ALA A 1 104 ? 9.688 -0.215 5.759 1.00 17.36 2104 ALA L O 1
ATOM 795 N N . GLY A 1 105 ? 10.340 1.217 4.162 1.00 15.62 2105 GLY L N 1
ATOM 796 C CA . GLY A 1 105 ? 9.943 2.379 4.936 1.00 14.31 2105 GLY L CA 1
ATOM 797 C C . GLY A 1 105 ? 11.069 3.042 5.704 1.00 15.09 2105 GLY L C 1
ATOM 798 O O . GLY A 1 105 ? 12.064 2.406 6.061 1.00 15.94 2105 GLY L O 1
ATOM 799 N N . THR A 1 106 ? 10.891 4.332 5.965 1.00 15.09 2106 THR L N 1
ATOM 800 C CA . THR A 1 106 ? 11.865 5.134 6.687 1.00 15.85 2106 THR L CA 1
ATOM 801 C C . THR A 1 106 ? 11.157 5.945 7.764 1.00 15.69 2106 THR L C 1
ATOM 802 O O . THR A 1 106 ? 10.394 6.862 7.458 1.00 15.46 2106 THR L O 1
ATOM 806 N N . LYS A 1 107 ? 11.418 5.611 9.023 1.00 15.70 2107 LYS L N 1
ATOM 807 C CA . LYS A 1 107 ? 10.800 6.323 10.134 1.00 16.93 2107 LYS L CA 1
ATOM 808 C C . LYS A 1 107 ? 11.553 7.616 10.430 1.00 15.51 2107 LYS L C 1
ATOM 809 O O . LYS A 1 107 ? 12.751 7.599 10.704 1.00 15.44 2107 LYS L O 1
ATOM 815 N N . LEU A 1 108 ? 10.840 8.734 10.358 1.00 15.54 2108 LEU L N 1
ATOM 816 C CA . LEU A 1 108 ? 11.415 10.046 10.615 1.00 14.83 2108 LEU L CA 1
ATOM 817 C C . LEU A 1 108 ? 11.083 10.501 12.032 1.00 16.27 2108 LEU L C 1
ATOM 818 O O . LEU A 1 108 ? 9.915 10.524 12.426 1.00 14.63 210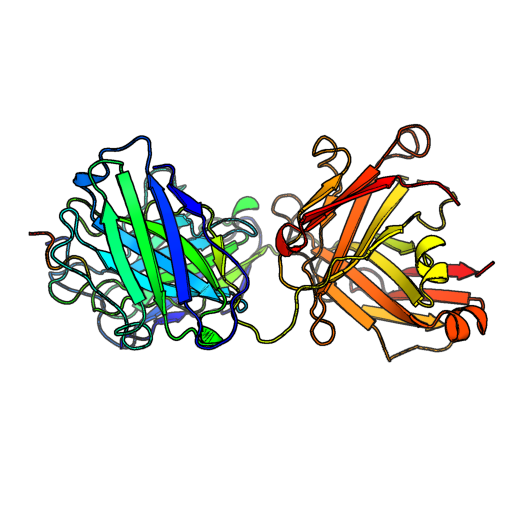8 LEU L O 1
ATOM 823 N N . GLU A 1 109 ? 12.115 10.840 12.798 1.00 17.44 2109 GLU L N 1
ATOM 824 C CA . GLU A 1 109 ? 11.929 11.314 14.163 1.00 19.44 2109 GLU L CA 1
ATOM 825 C C . GLU A 1 109 ? 12.623 12.663 14.333 1.00 20.76 2109 GLU L C 1
ATOM 826 O O . GLU A 1 109 ? 13.677 12.911 13.745 1.00 18.71 2109 GLU L O 1
ATOM 832 N N . LEU A 1 110 ? 12.002 13.542 15.111 1.00 21.59 2110 LEU L N 1
ATOM 833 C CA . LEU A 1 110 ? 12.533 14.876 15.363 1.00 23.63 2110 LEU L CA 1
ATOM 834 C C . LEU A 1 110 ? 13.527 14.963 16.510 1.00 23.89 2110 LEU L C 1
ATOM 835 O O . LEU A 1 110 ? 13.304 14.402 17.585 1.00 24.06 2110 LEU L O 1
ATOM 840 N N . LYS A 1 111 ? 14.621 15.678 16.270 1.00 25.85 2111 LYS L N 1
ATOM 841 C CA . LYS A 1 111 ? 15.647 15.888 17.285 1.00 28.62 2111 LYS L CA 1
ATOM 842 C C . LYS A 1 111 ? 15.206 17.033 18.189 1.00 28.87 2111 LYS L C 1
ATOM 843 O O . LYS A 1 111 ? 15.646 18.172 18.028 1.00 29.86 2111 LYS L O 1
ATOM 849 N N . ARG A 1 112 ? 14.316 16.719 19.122 1.00 29.65 2112 ARG L N 1
ATOM 850 C CA . ARG A 1 112 ? 13.789 17.689 20.070 1.00 29.33 2112 ARG L CA 1
ATOM 851 C C . ARG A 1 112 ? 14.798 17.851 21.218 1.00 30.31 2112 ARG L C 1
ATOM 852 O O . ARG A 1 112 ? 15.788 17.115 21.290 1.00 29.70 2112 ARG L O 1
ATOM 860 N N . ALA A 1 113 ? 14.579 18.843 22.077 1.00 31.35 2113 ALA L N 1
ATOM 861 C CA . ALA A 1 113 ? 15.455 19.080 23.221 1.00 31.51 2113 ALA L CA 1
ATOM 862 C C . ALA A 1 113 ? 15.295 17.940 24.227 1.00 31.41 2113 ALA L C 1
ATOM 863 O O . ALA A 1 113 ? 14.309 17.203 24.192 1.00 31.62 2113 ALA L O 1
ATOM 865 N N . ASP A 1 114 ? 16.275 17.789 25.113 1.00 31.73 2114 ASP L N 1
ATOM 866 C CA . ASP A 1 114 ? 16.232 16.741 26.126 1.00 31.49 2114 ASP L CA 1
ATOM 867 C C . ASP A 1 114 ? 15.124 16.992 27.145 1.00 31.09 2114 ASP L C 1
ATOM 868 O O . ASP A 1 114 ? 14.844 18.135 27.508 1.00 32.38 2114 ASP L O 1
ATOM 873 N N . ALA A 1 115 ? 14.491 15.911 27.591 1.00 30.11 2115 ALA L N 1
ATOM 874 C CA . ALA A 1 115 ? 13.412 15.990 28.570 1.00 28.36 2115 ALA L CA 1
ATOM 875 C C . ALA A 1 115 ? 13.429 14.750 29.460 1.00 28.01 2115 ALA L C 1
ATOM 876 O O . ALA A 1 115 ? 13.547 13.627 28.970 1.00 27.72 2115 ALA L O 1
ATOM 878 N N . ALA A 1 116 ? 13.331 14.968 30.769 1.00 26.81 2116 ALA L N 1
ATOM 879 C CA . ALA A 1 116 ? 13.338 13.876 31.736 1.00 24.31 2116 ALA L CA 1
ATOM 880 C C . ALA A 1 116 ? 11.973 13.203 31.843 1.00 24.68 2116 ALA L C 1
ATOM 881 O O . ALA A 1 116 ? 10.935 13.853 31.698 1.00 24.63 2116 ALA L O 1
ATOM 883 N N . PRO A 1 117 ? 11.960 11.881 32.073 1.00 24.22 2117 PRO L N 1
ATOM 884 C CA . PRO A 1 117 ? 10.721 11.110 32.200 1.00 23.96 2117 PRO L CA 1
ATOM 885 C C . PRO A 1 117 ? 9.957 11.377 33.498 1.00 25.33 2117 PRO L C 1
ATOM 886 O O . PRO A 1 117 ? 10.551 11.721 34.524 1.00 27.41 2117 PRO L O 1
ATOM 890 N N . THR A 1 118 ? 8.637 11.240 33.426 1.00 25.76 2118 THR L N 1
ATOM 891 C CA . THR A 1 118 ? 7.763 11.429 34.580 1.00 25.16 2118 THR L CA 1
ATOM 892 C C . THR A 1 118 ? 7.351 10.024 35.009 1.00 25.74 2118 THR L C 1
ATOM 893 O O . THR A 1 118 ? 6.354 9.477 34.533 1.00 25.58 2118 THR L O 1
ATOM 897 N N . VAL A 1 119 ? 8.148 9.439 35.898 1.00 26.29 2119 VAL L N 1
ATOM 898 C CA . VAL A 1 119 ? 7.910 8.084 36.381 1.00 28.62 2119 VAL L CA 1
ATOM 899 C C . VAL A 1 119 ? 6.766 7.998 37.385 1.00 29.09 2119 VAL L C 1
ATOM 900 O O . VAL A 1 119 ? 6.661 8.813 38.302 1.00 28.66 2119 VAL L O 1
ATOM 904 N N . SER A 1 120 ? 5.914 6.999 37.193 1.00 30.33 2120 SER L N 1
ATOM 905 C CA . SER A 1 120 ? 4.766 6.767 38.056 1.00 32.80 2120 SER L CA 1
ATOM 906 C C . SER A 1 120 ? 4.585 5.267 38.266 1.00 32.82 2120 SER L C 1
ATOM 907 O O . SER A 1 120 ? 4.313 4.525 37.323 1.00 35.08 2120 SER L O 1
ATOM 910 N N . ILE A 1 121 ? 4.773 4.826 39.507 1.00 32.48 2121 ILE L N 1
ATOM 911 C CA . ILE A 1 121 ? 4.647 3.413 39.845 1.00 32.30 2121 ILE L CA 1
ATOM 912 C C . ILE A 1 121 ? 3.234 3.078 40.319 1.00 33.26 2121 ILE L C 1
ATOM 913 O O . ILE A 1 121 ? 2.620 3.835 41.074 1.00 32.85 2121 ILE L O 1
ATOM 918 N N . PHE A 1 122 ? 2.723 1.942 39.851 1.00 32.84 2122 PHE L N 1
ATOM 919 C CA . PHE A 1 122 ? 1.380 1.492 40.188 1.00 32.50 2122 PHE L CA 1
ATOM 920 C C . PHE A 1 122 ? 1.363 0.061 40.708 1.00 33.18 2122 PHE L C 1
ATOM 921 O O . PHE A 1 122 ? 1.729 -0.876 39.993 1.00 33.09 2122 PHE L O 1
ATOM 929 N N . PRO A 1 123 ? 0.961 -0.121 41.972 1.00 32.88 2123 PRO L N 1
ATOM 930 C CA . PRO A 1 123 ? 0.884 -1.438 42.615 1.00 31.54 2123 PRO L CA 1
ATOM 931 C C . PRO A 1 123 ? -0.230 -2.283 41.984 1.00 30.86 2123 PRO L C 1
ATOM 932 O O . PRO A 1 123 ? -1.114 -1.754 41.307 1.00 29.00 2123 PRO L O 1
ATOM 936 N N . PRO A 1 124 ? -0.187 -3.611 42.187 1.00 30.80 2124 PRO L N 1
ATOM 937 C CA . PRO A 1 124 ? -1.193 -4.528 41.641 1.00 30.12 2124 PRO L CA 1
ATOM 938 C C . PRO A 1 124 ? -2.621 -4.187 42.056 1.00 30.78 2124 PRO L C 1
ATOM 939 O O . PRO A 1 124 ? -2.872 -3.781 43.193 1.00 30.42 2124 PRO L O 1
ATOM 943 N N . SER A 1 125 ? -3.546 -4.316 41.109 1.00 32.24 2125 SER L N 1
ATOM 944 C CA . SER A 1 125 ? -4.952 -4.037 41.365 1.00 33.52 2125 SER L CA 1
ATOM 945 C C . SER A 1 125 ? -5.515 -5.109 42.294 1.00 34.81 2125 SER L C 1
ATOM 946 O O . SER A 1 125 ? -5.109 -6.273 42.233 1.00 35.00 2125 SER L O 1
ATOM 949 N N . SER A 1 126 ? -6.427 -4.702 43.174 1.00 36.13 2126 SER L N 1
ATOM 950 C CA . SER A 1 126 ? -7.052 -5.616 44.128 1.00 37.97 2126 SER L CA 1
ATOM 951 C C . SER A 1 126 ? -7.784 -6.721 43.376 1.00 39.30 2126 SER L C 1
ATOM 952 O O . SER A 1 126 ? -7.833 -7.869 43.820 1.00 40.88 2126 SER L O 1
ATOM 955 N N . GLU A 1 127 ? -8.343 -6.352 42.228 1.00 40.69 2127 GLU L N 1
ATOM 956 C CA . GLU A 1 127 ? -9.081 -7.267 41.368 1.00 41.24 2127 GLU L CA 1
ATOM 957 C C . GLU A 1 127 ? -8.163 -8.331 40.764 1.00 40.98 2127 GLU L C 1
ATOM 958 O O . GLU A 1 127 ? -8.558 -9.487 40.612 1.00 41.70 2127 GLU L O 1
ATOM 964 N N . GLN A 1 128 ? -6.941 -7.928 40.421 1.00 39.85 2128 GLN L N 1
ATOM 965 C CA . GLN A 1 128 ? -5.961 -8.839 39.833 1.00 38.98 2128 GLN L CA 1
ATOM 966 C C . GLN A 1 128 ? -5.458 -9.853 40.855 1.00 38.92 2128 GLN L C 1
ATOM 967 O O . GLN A 1 128 ? -5.125 -10.987 40.505 1.00 40.09 2128 GLN L O 1
ATOM 973 N N . LEU A 1 129 ? -5.402 -9.435 42.116 1.00 38.19 2129 LEU L N 1
ATOM 974 C CA . LEU A 1 129 ? -4.946 -10.299 43.199 1.00 37.92 2129 LEU L CA 1
ATOM 975 C C . LEU A 1 129 ? -5.906 -11.472 43.386 1.00 37.45 2129 LEU L C 1
ATOM 976 O O . LEU A 1 129 ? -5.507 -12.548 43.836 1.00 36.54 2129 LEU L O 1
ATOM 981 N N . THR A 1 130 ? -7.168 -11.257 43.023 1.00 37.83 2130 THR L N 1
ATOM 982 C CA . THR A 1 130 ? -8.197 -12.287 43.131 1.00 38.81 2130 THR L CA 1
ATOM 983 C C . THR A 1 130 ? -7.986 -13.369 42.068 1.00 39.82 2130 THR L C 1
ATOM 984 O O . THR A 1 130 ? -8.383 -14.523 42.252 1.00 41.59 2130 THR L O 1
ATOM 988 N N . SER A 1 131 ? -7.354 -12.985 40.961 1.00 38.96 2131 SER L N 1
ATOM 989 C CA . SER A 1 131 ? -7.076 -13.898 39.857 1.00 39.03 2131 SER L CA 1
ATOM 990 C C . SER A 1 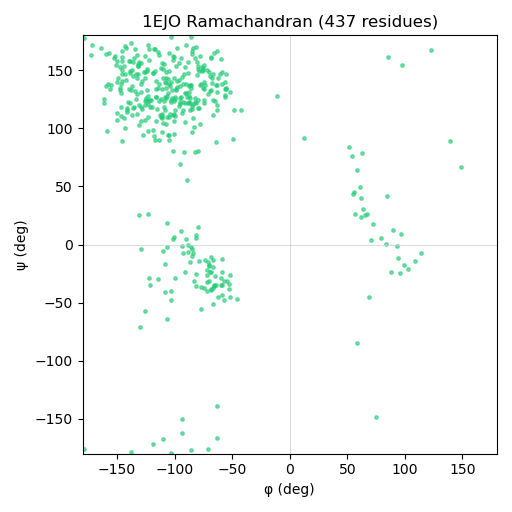131 ? -5.799 -14.708 40.092 1.00 37.46 2131 SER L C 1
ATOM 991 O O . SER A 1 131 ? -5.490 -15.628 39.331 1.00 38.01 2131 SER L O 1
ATOM 994 N N . GLY A 1 132 ? -5.071 -14.365 41.153 1.00 35.21 2132 GLY L N 1
ATOM 995 C CA . GLY A 1 132 ? -3.837 -15.060 41.473 1.00 33.50 2132 GLY L CA 1
ATOM 996 C C . GLY A 1 132 ? -2.624 -14.440 40.806 1.00 31.89 2132 GLY L C 1
ATOM 997 O O . GLY A 1 132 ? -1.544 -15.032 40.795 1.00 28.95 2132 GLY L O 1
ATOM 998 N N . GLY A 1 133 ? -2.803 -13.241 40.257 1.00 32.01 2133 GLY L N 1
ATOM 999 C CA . GLY A 1 133 ? -1.712 -12.553 39.590 1.00 32.04 2133 GLY L CA 1
ATOM 1000 C C . GLY A 1 133 ? -1.337 -11.252 40.272 1.00 32.01 2133 GLY L C 1
ATOM 1001 O O . GLY A 1 133 ? -2.064 -10.764 41.140 1.00 32.53 2133 GLY L O 1
ATOM 1002 N N . ALA A 1 134 ? -0.202 -10.686 39.870 1.00 30.99 2134 ALA L N 1
ATOM 1003 C CA . ALA A 1 134 ? 0.280 -9.436 40.444 1.00 29.82 2134 ALA L CA 1
ATOM 1004 C C . ALA A 1 134 ? 1.266 -8.729 39.521 1.00 29.27 2134 ALA L C 1
ATOM 1005 O O . ALA A 1 134 ? 2.453 -9.059 39.490 1.00 28.96 2134 ALA L O 1
ATOM 1007 N N . SER A 1 135 ? 0.760 -7.756 38.770 1.00 29.20 2135 SER L N 1
ATOM 1008 C CA . SER A 1 135 ? 1.577 -6.978 37.847 1.00 28.26 2135 SER L CA 1
ATOM 1009 C C . SER A 1 135 ? 1.786 -5.571 38.393 1.00 28.03 2135 SER L C 1
ATOM 1010 O O . SER A 1 135 ? 0.823 -4.886 38.749 1.00 28.36 2135 SER L O 1
ATOM 1013 N N . VAL A 1 136 ? 3.046 -5.160 38.495 1.00 27.59 2136 VAL L N 1
ATOM 1014 C CA . VAL A 1 136 ? 3.378 -3.825 38.975 1.00 27.62 2136 VAL L CA 1
ATOM 1015 C C . VAL A 1 136 ? 3.760 -3.003 37.749 1.00 27.01 2136 VAL L C 1
ATOM 1016 O O . VAL A 1 136 ? 4.773 -3.266 37.099 1.00 25.78 2136 VAL L O 1
ATOM 1020 N N . VAL A 1 137 ? 2.920 -2.027 37.424 1.00 26.25 2137 VAL L N 1
ATOM 1021 C CA . VAL A 1 137 ? 3.137 -1.172 36.263 1.00 25.90 2137 VAL L CA 1
ATOM 1022 C C . VAL A 1 137 ? 3.940 0.075 36.619 1.00 25.24 2137 VAL L C 1
ATOM 1023 O O . VAL A 1 137 ? 3.927 0.527 37.762 1.00 25.57 2137 VAL L O 1
ATOM 1027 N N . CYS A 1 138 ? 4.662 0.606 35.638 1.00 26.03 2138 CYS L N 1
ATOM 1028 C CA . CYS A 1 138 ? 5.464 1.805 35.837 1.00 26.75 2138 CYS L CA 1
ATOM 1029 C C . CYS A 1 138 ? 5.474 2.625 34.555 1.00 25.04 2138 CYS L C 1
ATOM 1030 O O . CYS A 1 138 ? 6.035 2.209 33.542 1.00 24.81 2138 CYS L O 1
ATOM 1033 N N . PHE A 1 139 ? 4.815 3.778 34.597 1.00 23.38 2139 PHE L N 1
ATOM 1034 C CA . PHE A 1 139 ? 4.734 4.669 33.444 1.00 21.34 2139 PHE L CA 1
ATOM 1035 C C . PHE A 1 139 ? 5.814 5.749 33.471 1.00 22.14 2139 PHE L C 1
ATOM 1036 O O . PHE A 1 139 ? 5.963 6.464 34.460 1.00 24.17 2139 PHE L O 1
ATOM 1044 N N . LEU A 1 140 ? 6.564 5.850 32.379 1.00 22.94 2140 LEU L N 1
ATOM 1045 C CA . LEU A 1 140 ? 7.625 6.841 32.230 1.00 24.64 2140 LEU L CA 1
ATOM 1046 C C . LEU A 1 140 ? 7.170 7.720 31.069 1.00 24.79 2140 LEU L C 1
ATOM 1047 O O . LEU A 1 140 ? 7.488 7.470 29.908 1.00 26.26 2140 LEU L O 1
ATOM 1052 N N . ASN A 1 141 ? 6.431 8.770 31.408 1.00 25.10 2141 ASN L N 1
ATOM 1053 C CA . ASN A 1 141 ? 5.861 9.671 30.413 1.00 26.91 2141 ASN L CA 1
ATOM 1054 C C . ASN A 1 141 ? 6.632 10.919 30.016 1.00 27.24 2141 ASN L C 1
ATOM 1055 O O . ASN A 1 141 ? 7.300 11.549 30.836 1.00 27.59 2141 ASN L O 1
ATOM 1060 N N . ASN A 1 142 ? 6.526 11.249 28.731 1.00 26.16 2142 ASN L N 1
ATOM 1061 C CA . ASN A 1 142 ? 7.150 12.423 28.119 1.00 26.46 2142 ASN L CA 1
ATOM 1062 C C . ASN A 1 142 ? 8.642 12.615 28.354 1.00 26.92 2142 ASN L C 1
ATOM 1063 O O . ASN A 1 142 ? 9.049 13.358 29.247 1.00 29.11 2142 ASN L O 1
ATOM 1068 N N . PHE A 1 143 ? 9.453 11.949 27.533 1.00 27.03 2143 PHE L N 1
ATOM 1069 C CA . PHE A 1 143 ? 10.911 12.041 27.624 1.00 24.52 2143 PHE L CA 1
ATOM 1070 C C . PHE A 1 143 ? 11.590 11.960 26.254 1.00 25.32 2143 PHE L C 1
ATOM 1071 O O . PHE A 1 143 ? 10.999 11.491 25.284 1.00 26.00 2143 PHE L O 1
ATOM 1079 N N . TYR A 1 144 ? 12.840 12.414 26.190 1.00 25.59 2144 TYR L N 1
ATOM 1080 C CA . TYR A 1 144 ? 13.620 12.387 24.953 1.00 24.96 2144 TYR L CA 1
ATOM 1081 C C . TYR A 1 144 ? 15.105 12.374 25.332 1.00 25.89 2144 TYR L C 1
ATOM 1082 O O . TYR A 1 144 ? 15.528 13.148 26.193 1.00 24.49 2144 TYR L O 1
ATOM 1091 N N . PRO A 1 145 ? 15.919 11.548 24.651 1.00 26.68 2145 PRO L N 1
ATOM 1092 C CA . PRO A 1 145 ? 15.595 10.620 23.562 1.00 27.27 2145 PRO L CA 1
ATOM 1093 C C . PRO A 1 145 ? 14.794 9.391 23.990 1.00 28.32 2145 PRO L C 1
ATOM 1094 O O . PRO A 1 145 ? 14.434 9.242 25.160 1.00 30.71 2145 PRO L O 1
ATOM 1098 N N . LYS A 1 146 ? 14.565 8.500 23.030 1.00 28.16 2146 LYS L N 1
ATOM 1099 C CA . LYS A 1 146 ? 13.820 7.267 23.246 1.00 28.85 2146 LYS L CA 1
ATOM 1100 C C . LYS A 1 146 ? 14.563 6.270 24.130 1.00 30.16 2146 LYS L C 1
ATOM 1101 O O . LYS A 1 146 ? 13.952 5.602 24.966 1.00 29.19 2146 LYS L O 1
ATOM 1107 N N . ASP A 1 147 ? 15.878 6.168 23.939 1.00 32.07 2147 ASP L N 1
ATOM 1108 C CA . ASP A 1 147 ? 16.693 5.242 24.719 1.00 33.64 2147 ASP L CA 1
ATOM 1109 C C . ASP A 1 147 ? 16.668 5.598 26.200 1.00 33.52 2147 ASP L C 1
ATOM 1110 O O . ASP A 1 147 ? 17.129 6.667 26.604 1.00 34.47 2147 ASP L O 1
ATOM 1115 N N . ILE A 1 148 ? 16.109 4.692 26.995 1.00 33.98 2148 ILE L N 1
ATOM 1116 C CA . ILE A 1 148 ? 15.998 4.878 28.436 1.00 35.60 2148 ILE L CA 1
ATOM 1117 C C . ILE A 1 148 ? 16.337 3.542 29.114 1.00 35.94 2148 ILE L C 1
ATOM 1118 O O . ILE A 1 148 ? 16.703 2.580 28.436 1.00 36.42 2148 ILE L O 1
ATOM 1123 N N . ASN A 1 149 ? 16.256 3.490 30.442 1.00 36.66 2149 ASN L N 1
ATOM 1124 C CA . ASN A 1 149 ? 16.568 2.266 31.169 1.00 36.43 2149 ASN L CA 1
ATOM 1125 C C . ASN A 1 149 ? 15.705 2.123 32.417 1.00 35.44 2149 ASN L C 1
ATOM 1126 O O . ASN A 1 149 ? 15.574 3.061 33.201 1.00 34.81 2149 ASN L O 1
ATOM 1131 N N . VAL A 1 150 ? 15.101 0.950 32.579 1.00 33.98 2150 VAL L N 1
ATOM 1132 C CA . VAL A 1 150 ? 14.257 0.670 33.733 1.00 33.92 2150 VAL L CA 1
ATOM 1133 C C . VAL A 1 150 ? 14.774 -0.558 34.476 1.00 33.94 2150 VAL L C 1
ATOM 1134 O O . VAL A 1 150 ? 14.923 -1.632 33.889 1.00 33.03 2150 VAL L O 1
ATOM 1138 N N . ARG A 1 151 ? 15.060 -0.384 35.762 1.00 34.81 2151 ARG L N 1
ATOM 1139 C CA . ARG A 1 151 ? 15.562 -1.469 36.596 1.00 36.18 2151 ARG L CA 1
ATOM 1140 C C . ARG A 1 151 ? 14.656 -1.676 37.804 1.00 37.63 2151 ARG L C 1
ATOM 1141 O O . ARG A 1 151 ? 14.598 -0.834 38.703 1.00 39.40 2151 ARG L O 1
ATOM 1143 N N . TRP A 1 152 ? 13.933 -2.792 37.805 1.00 37.79 2152 TRP L N 1
ATOM 1144 C CA . TRP A 1 152 ? 13.024 -3.126 38.897 1.00 38.68 2152 TRP L CA 1
ATOM 1145 C C . TRP A 1 152 ? 13.762 -3.659 40.123 1.00 39.98 2152 TRP L C 1
ATOM 1146 O O . TRP A 1 152 ? 14.694 -4.455 39.997 1.00 39.49 2152 TRP L O 1
ATOM 1157 N N . LYS A 1 153 ? 13.341 -3.212 41.303 1.00 41.46 2153 LYS L N 1
ATOM 1158 C CA . LYS A 1 153 ? 13.946 -3.648 42.558 1.00 44.90 2153 LYS L CA 1
ATOM 1159 C C . LYS A 1 153 ? 12.936 -4.138 43.580 1.00 46.40 2153 LYS L C 1
ATOM 1160 O O . LYS A 1 153 ? 12.224 -3.349 44.199 1.00 48.39 2153 LYS L O 1
ATOM 1166 N N . ILE A 1 154 ? 12.900 -5.451 43.768 1.00 47.25 2154 ILE L N 1
ATOM 1167 C CA . ILE A 1 154 ? 11.999 -6.070 44.727 1.00 49.00 2154 ILE L CA 1
ATOM 1168 C C . ILE A 1 154 ? 12.806 -6.386 45.992 1.00 49.41 2154 ILE L C 1
ATOM 1169 O O . ILE A 1 154 ? 13.639 -7.296 46.001 1.00 50.03 2154 ILE L O 1
ATOM 1174 N N . ASP A 1 155 ? 12.582 -5.591 47.037 1.00 48.96 2155 ASP L N 1
ATOM 1175 C CA . ASP A 1 155 ? 13.288 -5.727 48.312 1.00 48.91 2155 ASP L CA 1
ATOM 1176 C C . ASP A 1 155 ? 14.785 -5.503 48.117 1.00 49.04 2155 ASP L C 1
ATOM 1177 O O . ASP A 1 155 ? 15.615 -6.193 48.709 1.00 49.35 2155 ASP L O 1
ATOM 1182 N N . GLY A 1 156 ? 15.112 -4.523 47.278 1.00 49.23 2156 GLY L N 1
ATOM 1183 C CA . GLY A 1 156 ? 16.501 -4.207 46.996 1.00 49.21 2156 GLY L CA 1
ATOM 1184 C C . GLY A 1 156 ? 17.103 -5.009 45.855 1.00 49.93 2156 GLY L C 1
ATOM 1185 O O . GLY A 1 156 ? 18.065 -4.564 45.226 1.00 51.02 2156 GLY L O 1
ATOM 1186 N N . SER A 1 157 ? 16.535 -6.181 45.580 1.00 50.60 2157 SER L N 1
ATOM 1187 C CA . SER A 1 157 ? 17.028 -7.050 44.512 1.00 50.77 2157 SER L CA 1
ATOM 1188 C C . SER A 1 157 ? 16.617 -6.541 43.131 1.00 50.08 2157 SER L C 1
ATOM 1189 O O . SER A 1 157 ? 15.545 -5.965 42.975 1.00 48.29 2157 SER L O 1
ATOM 1192 N N . GLU A 1 158 ? 17.447 -6.807 42.125 1.00 50.19 2158 GLU L N 1
ATOM 1193 C CA . GLU A 1 158 ? 17.188 -6.344 40.762 1.00 51.48 2158 GLU L CA 1
ATOM 1194 C C . GLU A 1 158 ? 16.482 -7.360 39.850 1.00 51.71 2158 GLU L C 1
ATOM 1195 O O . GLU A 1 158 ? 17.080 -7.866 38.898 1.00 53.26 2158 GLU L O 1
ATOM 1201 N N . ARG A 1 159 ? 15.208 -7.630 40.139 1.00 50.70 2159 ARG L N 1
ATOM 1202 C CA . ARG A 1 159 ? 14.378 -8.569 39.371 1.00 50.00 2159 ARG L CA 1
ATOM 1203 C C . ARG A 1 159 ? 14.560 -8.432 37.853 1.00 48.62 2159 ARG L C 1
ATOM 1204 O O . ARG A 1 159 ? 14.218 -7.405 37.263 1.00 48.66 2159 ARG L O 1
ATOM 1212 N N . GLN A 1 160 ? 15.085 -9.481 37.228 1.00 46.99 2160 GLN L N 1
ATOM 1213 C CA . GLN A 1 160 ? 15.332 -9.479 35.788 1.00 44.84 2160 GLN L CA 1
ATOM 1214 C C . GLN A 1 160 ? 14.271 -10.185 34.956 1.00 43.41 2160 GLN L C 1
ATOM 1215 O O . GLN A 1 160 ? 14.045 -9.825 33.801 1.00 44.27 2160 GLN L O 1
ATOM 1221 N N . ASN A 1 161 ? 13.620 -11.183 35.545 1.00 41.77 2161 ASN L N 1
ATOM 1222 C CA . ASN A 1 161 ? 12.603 -11.956 34.841 1.00 39.12 2161 ASN L CA 1
ATOM 1223 C C . ASN A 1 161 ? 11.183 -11.413 34.957 1.00 38.07 2161 ASN L C 1
ATOM 1224 O O . ASN A 1 161 ? 10.753 -10.977 36.025 1.00 38.42 2161 ASN L O 1
ATOM 1226 N N . GLY A 1 162 ? 10.466 -11.442 33.837 1.00 37.18 2162 GLY L N 1
ATOM 1227 C CA . GLY A 1 162 ? 9.087 -10.988 33.812 1.00 35.35 2162 GLY L CA 1
ATOM 1228 C C . GLY A 1 162 ? 8.853 -9.502 33.640 1.00 33.72 2162 GLY L C 1
ATOM 1229 O O . GLY A 1 162 ? 7.988 -8.936 34.307 1.00 32.87 2162 GLY L O 1
ATOM 1230 N N . VAL A 1 163 ? 9.612 -8.867 32.754 1.00 32.65 2163 VAL L N 1
ATOM 1231 C CA . VAL A 1 163 ? 9.452 -7.437 32.509 1.00 32.35 2163 VAL L CA 1
ATOM 1232 C C . VAL A 1 163 ? 8.993 -7.203 31.072 1.00 34.16 2163 VAL L C 1
ATOM 1233 O O . VAL A 1 163 ? 9.767 -7.373 30.128 1.00 34.19 2163 VAL L O 1
ATOM 1237 N N . LEU A 1 164 ? 7.723 -6.845 30.912 1.00 35.84 2164 LEU L N 1
ATOM 1238 C CA . LEU A 1 164 ? 7.164 -6.585 29.592 1.00 36.76 2164 LEU L CA 1
ATOM 1239 C C . LEU A 1 164 ? 7.118 -5.074 29.351 1.00 36.66 2164 LEU L C 1
ATOM 1240 O O . LEU A 1 164 ? 6.383 -4.342 30.018 1.00 36.21 2164 LEU L O 1
ATOM 1245 N N . ASN A 1 165 ? 7.968 -4.614 28.437 1.00 35.84 2165 ASN L N 1
ATOM 1246 C CA . ASN A 1 165 ? 8.064 -3.196 28.102 1.00 34.57 2165 ASN L CA 1
ATOM 1247 C C . ASN A 1 165 ? 7.327 -2.830 26.821 1.00 34.79 2165 ASN L C 1
ATOM 1248 O O . ASN A 1 165 ? 7.047 -3.689 25.983 1.00 37.22 2165 ASN L O 1
ATOM 1253 N N . SER A 1 166 ? 7.041 -1.538 26.670 1.00 32.87 2166 SER L N 1
ATOM 1254 C CA . SER A 1 166 ? 6.340 -1.029 25.499 1.00 30.26 2166 SER L CA 1
ATOM 1255 C C . SER A 1 166 ? 6.536 0.477 25.340 1.00 28.55 2166 SER L C 1
ATOM 1256 O O . SER A 1 166 ? 6.248 1.249 26.255 1.00 27.33 2166 SER L O 1
ATOM 1259 N N . TRP A 1 167 ? 7.019 0.885 24.169 1.00 28.70 2167 TRP L N 1
ATOM 1260 C CA . TRP A 1 167 ? 7.249 2.295 23.871 1.00 27.68 2167 TRP L CA 1
ATOM 1261 C C . TRP A 1 167 ? 6.216 2.835 22.889 1.00 26.41 2167 TRP L C 1
ATOM 1262 O O . TRP A 1 167 ? 5.843 2.153 21.933 1.00 25.50 2167 TRP L O 1
ATOM 1273 N N . THR A 1 168 ? 5.750 4.058 23.132 1.00 24.76 2168 THR L N 1
ATOM 1274 C CA . THR A 1 168 ? 4.791 4.703 22.237 1.00 23.08 2168 THR L CA 1
ATOM 1275 C C . THR A 1 168 ? 5.580 5.377 21.121 1.00 22.94 2168 THR L C 1
ATOM 1276 O O . THR A 1 168 ? 6.803 5.518 21.211 1.00 21.40 2168 THR L O 1
ATOM 1280 N N . ASP A 1 169 ? 4.884 5.786 20.066 1.00 23.82 2169 ASP L N 1
ATOM 1281 C CA . ASP A 1 169 ? 5.534 6.474 18.960 1.00 25.55 2169 ASP L CA 1
ATOM 1282 C C . ASP A 1 169 ? 5.734 7.924 19.379 1.00 26.07 2169 ASP L C 1
ATOM 1283 O O . ASP A 1 169 ? 5.004 8.436 20.231 1.00 27.27 2169 ASP L O 1
ATOM 1288 N N . GLN A 1 170 ? 6.740 8.575 18.804 1.00 24.93 2170 GLN L N 1
ATOM 1289 C CA . GLN A 1 170 ? 7.025 9.966 19.137 1.00 24.30 2170 GLN L CA 1
ATOM 1290 C C . GLN A 1 170 ? 5.807 10.857 18.908 1.00 25.99 2170 GLN L C 1
ATOM 1291 O O . GLN A 1 170 ? 5.211 10.848 17.829 1.00 24.99 2170 GLN L O 1
ATOM 1297 N N . ASP A 1 171 ? 5.442 11.610 19.941 1.00 27.04 2171 ASP L N 1
ATOM 1298 C CA . ASP A 1 171 ? 4.294 12.511 19.897 1.00 28.27 2171 ASP L CA 1
ATOM 1299 C C . ASP A 1 171 ? 4.428 13.552 18.786 1.00 29.60 2171 ASP L C 1
ATOM 1300 O O . ASP A 1 171 ? 5.504 14.112 18.569 1.00 29.69 2171 ASP L O 1
ATOM 1305 N N . SER A 1 172 ? 3.321 13.800 18.091 1.00 33.22 2172 SER L N 1
ATOM 1306 C CA . SER A 1 172 ? 3.278 14.750 16.983 1.00 34.94 2172 SER L CA 1
ATOM 1307 C C . SER A 1 172 ? 3.325 16.222 17.399 1.00 34.73 2172 SER L C 1
ATOM 1308 O O . SER A 1 172 ? 3.550 17.097 16.560 1.00 35.27 2172 SER L O 1
ATOM 1311 N N . LYS A 1 173 ? 3.130 16.490 18.687 1.00 33.89 2173 LYS L N 1
ATOM 1312 C CA . LYS A 1 173 ? 3.140 17.860 19.195 1.00 32.92 2173 LYS L CA 1
ATOM 1313 C C . LYS A 1 173 ? 4.394 18.218 19.991 1.00 31.46 2173 LYS L C 1
ATOM 1314 O O . LYS A 1 173 ? 5.156 19.095 19.584 1.00 31.81 2173 LYS L O 1
ATOM 1316 N N . ASP A 1 174 ? 4.606 17.549 21.121 1.00 27.89 2174 ASP L N 1
ATOM 1317 C CA . ASP A 1 174 ? 5.772 17.826 21.959 1.00 25.57 2174 ASP L CA 1
ATOM 1318 C C . ASP A 1 174 ? 7.023 17.024 21.594 1.00 24.18 2174 ASP L C 1
ATOM 1319 O O . ASP A 1 174 ? 8.067 17.176 22.224 1.00 23.30 2174 ASP L O 1
ATOM 1324 N N . SER A 1 175 ? 6.904 16.169 20.580 1.00 22.91 2175 SER L N 1
ATOM 1325 C CA . SER A 1 175 ? 8.018 15.354 20.093 1.00 21.89 2175 SER L CA 1
ATOM 1326 C C . SER A 1 175 ? 8.698 14.456 21.131 1.00 21.89 2175 SER L C 1
ATOM 1327 O O . SER A 1 175 ? 9.875 14.118 20.983 1.00 20.24 2175 SER L O 1
ATOM 1330 N N . THR A 1 176 ? 7.972 14.070 22.177 1.00 20.35 2176 THR L N 1
ATOM 1331 C CA . THR A 1 176 ? 8.545 13.208 23.211 1.00 21.81 2176 THR L CA 1
ATOM 1332 C C . THR A 1 176 ? 8.079 11.761 23.082 1.00 21.27 2176 THR L C 1
ATOM 1333 O O . THR A 1 176 ? 7.289 11.423 22.200 1.00 19.30 2176 THR L O 1
ATOM 1337 N N . TYR A 1 177 ? 8.583 10.914 23.972 1.00 23.46 2177 TYR L N 1
ATOM 1338 C CA . TYR A 1 177 ? 8.235 9.500 23.998 1.00 24.78 2177 TYR L CA 1
ATOM 1339 C C . TYR A 1 177 ? 7.663 9.139 25.364 1.00 26.58 2177 TYR L C 1
ATOM 1340 O O . TYR A 1 177 ? 7.747 9.916 26.316 1.00 27.02 2177 TYR L O 1
ATOM 1349 N N . SER A 1 178 ? 7.078 7.949 25.444 1.00 28.34 2178 SER L N 1
ATOM 1350 C CA . SER A 1 178 ? 6.517 7.433 26.684 1.00 28.18 2178 SER L CA 1
ATOM 1351 C C . SER A 1 178 ? 6.794 5.937 26.726 1.00 29.50 2178 SER L C 1
ATOM 1352 O O . SER A 1 178 ? 6.820 5.272 25.689 1.00 29.66 2178 SER L O 1
ATOM 1355 N N . MET A 1 179 ? 7.006 5.413 27.927 1.00 29.36 2179 MET L N 1
ATOM 1356 C CA . MET A 1 179 ? 7.306 3.998 28.094 1.00 29.34 2179 MET L CA 1
ATOM 1357 C C . MET A 1 179 ? 6.541 3.393 29.262 1.00 28.41 2179 MET L C 1
ATOM 1358 O O . MET A 1 179 ? 6.212 4.084 30.225 1.00 28.77 2179 MET L O 1
ATOM 1363 N N . SER A 1 180 ? 6.230 2.106 29.152 1.00 27.66 2180 SER L N 1
ATOM 1364 C CA . SER A 1 180 ? 5.523 1.398 30.210 1.00 27.09 2180 SER L CA 1
ATOM 1365 C C . SER A 1 180 ? 6.271 0.115 30.543 1.00 26.21 2180 SER L C 1
ATOM 1366 O O . SER A 1 180 ? 6.467 -0.745 29.682 1.00 26.48 2180 SER L O 1
ATOM 1369 N N . SER A 1 181 ? 6.734 0.021 31.783 1.00 24.34 2181 SER L N 1
ATOM 1370 C CA . SER A 1 181 ? 7.457 -1.152 32.248 1.00 22.84 2181 SER L CA 1
ATOM 1371 C C . SER A 1 181 ? 6.529 -1.921 33.175 1.00 22.87 2181 SER L C 1
ATOM 1372 O O . SER A 1 181 ? 5.959 -1.350 34.107 1.00 21.40 2181 SER L O 1
ATOM 1375 N N . THR A 1 182 ? 6.361 -3.210 32.906 1.00 22.99 2182 THR L N 1
ATOM 1376 C CA . THR A 1 182 ? 5.484 -4.037 33.720 1.00 23.69 2182 THR L CA 1
ATOM 1377 C C . THR A 1 182 ? 6.192 -5.274 34.250 1.00 24.12 2182 THR L C 1
ATOM 1378 O O . THR A 1 182 ? 6.715 -6.081 33.483 1.00 25.22 2182 THR L O 1
ATOM 1382 N N . LEU A 1 183 ? 6.237 -5.391 35.571 1.00 24.46 2183 LEU L N 1
ATOM 1383 C CA . LEU A 1 183 ? 6.851 -6.541 36.216 1.00 23.50 2183 LEU L CA 1
ATOM 1384 C C . LEU A 1 183 ? 5.703 -7.450 36.631 1.00 23.06 2183 LEU L C 1
ATOM 1385 O O . LEU A 1 183 ? 4.904 -7.099 37.501 1.00 23.93 2183 LEU L O 1
ATOM 1390 N N . THR A 1 184 ? 5.607 -8.608 35.987 1.00 22.79 2184 THR L N 1
ATOM 1391 C CA . THR A 1 184 ? 4.535 -9.549 36.277 1.00 21.41 2184 THR L CA 1
ATOM 1392 C C . THR A 1 184 ? 5.009 -10.706 37.149 1.00 20.76 2184 THR L C 1
ATOM 1393 O O . THR A 1 184 ? 5.980 -11.389 36.823 1.00 19.30 2184 THR L O 1
ATOM 1397 N N . LEU A 1 185 ? 4.312 -10.909 38.263 1.00 22.04 2185 LEU L N 1
ATOM 1398 C CA . LEU A 1 185 ? 4.630 -11.979 39.203 1.00 22.71 2185 LEU L CA 1
ATOM 1399 C C . LEU A 1 185 ? 3.334 -12.628 39.673 1.00 23.47 2185 LEU L C 1
ATOM 1400 O O . LEU A 1 185 ? 2.241 -12.170 39.336 1.00 23.48 2185 LEU L O 1
ATOM 1405 N N . THR A 1 186 ? 3.465 -13.715 40.426 1.00 25.21 2186 THR L N 1
ATOM 1406 C CA . THR A 1 186 ? 2.304 -14.408 40.973 1.00 27.25 2186 THR L CA 1
ATOM 1407 C C . THR A 1 186 ? 1.947 -13.684 42.268 1.00 29.02 2186 THR L C 1
ATOM 1408 O O . THR A 1 186 ? 2.757 -12.916 42.791 1.00 29.38 2186 THR L O 1
ATOM 1412 N N . LYS A 1 187 ? 0.744 -13.916 42.783 1.00 31.28 2187 LYS L N 1
ATOM 1413 C CA . LYS A 1 187 ? 0.324 -13.262 44.019 1.00 33.80 2187 LYS L CA 1
ATOM 1414 C C . LYS A 1 187 ? 1.157 -13.730 45.210 1.00 34.79 2187 LYS L C 1
ATOM 1415 O O . LYS A 1 187 ? 1.465 -12.943 46.105 1.00 36.88 2187 LYS L O 1
ATOM 1421 N N . ASP A 1 188 ? 1.534 -15.006 45.202 1.00 36.11 2188 ASP L N 1
ATOM 1422 C CA . ASP A 1 188 ? 2.330 -15.585 46.282 1.00 38.11 2188 ASP L CA 1
ATOM 1423 C C . ASP A 1 188 ? 3.700 -14.934 46.424 1.00 37.58 2188 ASP L C 1
ATOM 1424 O O . ASP A 1 188 ? 4.126 -14.616 47.535 1.00 36.66 2188 ASP L O 1
ATOM 1429 N N . GLU A 1 189 ? 4.388 -14.735 45.302 1.00 37.96 2189 GLU L N 1
ATOM 1430 C CA . GLU A 1 189 ? 5.706 -14.108 45.322 1.00 38.90 2189 GLU L CA 1
ATOM 1431 C C . GLU A 1 189 ? 5.572 -12.619 45.639 1.00 38.79 2189 GLU L C 1
ATOM 1432 O O . GLU A 1 189 ? 6.445 -12.029 46.278 1.00 37.59 2189 GLU L O 1
ATOM 1438 N N . TYR A 1 190 ? 4.468 -12.025 45.193 1.00 38.50 2190 TYR L N 1
ATOM 1439 C CA . TYR A 1 190 ? 4.194 -10.613 45.437 1.00 38.51 2190 TYR L CA 1
ATOM 1440 C C . TYR A 1 190 ? 3.980 -10.357 46.928 1.00 38.60 2190 TYR L C 1
ATOM 1441 O O . TYR A 1 190 ? 4.365 -9.309 47.449 1.00 39.60 2190 TYR L O 1
ATOM 1450 N N . GLU A 1 191 ? 3.375 -11.326 47.609 1.00 38.91 2191 GLU L N 1
ATOM 1451 C CA . GLU A 1 191 ? 3.107 -11.210 49.037 1.00 38.83 2191 GLU L CA 1
ATOM 1452 C C . GLU A 1 191 ? 4.294 -11.636 49.898 1.00 38.08 2191 GLU L C 1
ATOM 1453 O O . GLU A 1 191 ? 4.300 -11.416 51.110 1.00 37.54 2191 GLU L O 1
ATOM 1459 N N . ARG A 1 192 ? 5.299 -12.237 49.266 1.00 38.81 2192 ARG L N 1
ATOM 1460 C CA . ARG A 1 192 ? 6.497 -12.681 49.971 1.00 39.51 2192 ARG L CA 1
ATOM 1461 C C . ARG A 1 192 ? 7.382 -11.490 50.337 1.00 40.27 2192 ARG L C 1
ATOM 1462 O O . ARG A 1 192 ? 7.993 -11.463 51.406 1.00 41.57 2192 ARG L O 1
ATOM 1464 N N . HIS A 1 193 ? 7.437 -10.506 49.442 1.00 40.45 2193 HIS L N 1
ATOM 1465 C CA . HIS A 1 193 ? 8.243 -9.306 49.652 1.00 40.15 2193 HIS L CA 1
ATOM 1466 C C . HIS A 1 193 ? 7.384 -8.109 50.058 1.00 39.84 2193 HIS L C 1
ATOM 1467 O O . HIS A 1 193 ? 6.162 -8.223 50.166 1.00 39.34 2193 HIS L O 1
ATOM 1474 N N . ASN A 1 194 ? 8.026 -6.963 50.268 1.00 40.08 2194 ASN L N 1
ATOM 1475 C CA . ASN A 1 194 ? 7.319 -5.751 50.671 1.00 40.26 2194 ASN L CA 1
ATOM 1476 C C . ASN A 1 194 ? 7.586 -4.540 49.773 1.00 40.50 2194 ASN L C 1
ATOM 1477 O O . ASN A 1 194 ? 6.657 -3.979 49.199 1.00 42.09 2194 ASN L O 1
ATOM 1482 N N . SER A 1 195 ? 8.851 -4.154 49.630 1.00 39.61 2195 SER L N 1
ATOM 1483 C CA . SER A 1 195 ? 9.205 -2.992 48.813 1.00 39.17 2195 SER L CA 1
ATOM 1484 C C . SER A 1 195 ? 9.420 -3.293 47.331 1.00 38.93 2195 SER L C 1
ATOM 1485 O O . SER A 1 195 ? 10.127 -4.233 46.973 1.00 37.48 2195 SER L O 1
ATOM 1488 N N . TYR A 1 196 ? 8.783 -2.494 46.478 1.00 38.21 2196 TYR L N 1
ATOM 1489 C CA . TYR A 1 196 ? 8.902 -2.634 45.026 1.00 38.50 2196 TYR L CA 1
ATOM 1490 C C . TYR A 1 196 ? 9.343 -1.300 44.434 1.00 38.43 2196 TYR L C 1
ATOM 1491 O O . TYR A 1 196 ? 8.665 -0.287 44.595 1.00 38.45 2196 TYR L O 1
ATOM 1500 N N . THR A 1 197 ? 10.460 -1.323 43.712 1.00 38.27 2197 THR L N 1
ATOM 1501 C CA . THR A 1 197 ? 11.033 -0.119 43.120 1.00 39.42 2197 THR L CA 1
ATOM 1502 C C . THR A 1 197 ? 11.122 -0.156 41.597 1.00 40.06 2197 THR L C 1
ATOM 1503 O O . THR A 1 197 ? 11.294 -1.215 40.994 1.00 40.19 2197 THR L O 1
ATOM 1507 N N . CYS A 1 198 ? 10.984 1.021 40.992 1.00 40.20 2198 CYS L N 1
ATOM 1508 C CA . CYS A 1 198 ? 11.066 1.193 39.549 1.00 40.51 2198 CYS L CA 1
ATOM 1509 C C . CYS A 1 198 ? 12.018 2.354 39.284 1.00 41.30 2198 CYS L C 1
ATOM 1510 O O . CYS A 1 198 ? 11.652 3.519 39.456 1.00 42.59 2198 CYS L O 1
ATOM 1513 N N . GLU A 1 199 ? 13.244 2.031 38.885 1.00 41.15 2199 GLU L N 1
ATOM 1514 C CA . GLU A 1 199 ? 14.254 3.049 38.612 1.00 42.53 2199 GLU L CA 1
ATOM 1515 C C . GLU A 1 199 ? 14.364 3.369 37.130 1.00 43.03 2199 GLU L C 1
ATOM 1516 O O . GLU A 1 199 ? 14.296 2.478 36.285 1.00 42.82 2199 GLU L O 1
ATOM 1522 N N . ALA A 1 200 ? 14.554 4.649 36.824 1.00 43.32 2200 ALA L N 1
ATOM 1523 C CA . ALA A 1 200 ? 14.672 5.097 35.444 1.00 44.00 2200 ALA L CA 1
ATOM 1524 C C . ALA A 1 200 ? 15.950 5.892 35.205 1.00 43.48 2200 ALA L C 1
ATOM 1525 O O . ALA A 1 200 ? 16.072 7.031 35.653 1.00 44.66 2200 ALA L O 1
ATOM 1527 N N . THR A 1 201 ? 16.906 5.277 34.515 1.00 43.62 2201 THR L N 1
ATOM 1528 C CA . THR A 1 201 ? 18.164 5.939 34.197 1.00 44.05 2201 THR L CA 1
ATOM 1529 C C . THR A 1 201 ? 18.059 6.548 32.804 1.00 43.88 2201 THR L C 1
ATOM 1530 O O . THR A 1 201 ? 17.803 5.846 31.822 1.00 44.58 2201 THR L O 1
ATOM 1534 N N . HIS A 1 202 ? 18.246 7.862 32.734 1.00 43.68 2202 HIS L N 1
ATOM 1535 C CA . HIS A 1 202 ? 18.160 8.592 31.478 1.00 42.64 2202 HIS L CA 1
ATOM 1536 C C . HIS A 1 202 ? 19.320 9.581 31.366 1.00 42.08 2202 HIS L C 1
ATOM 1537 O O . HIS A 1 202 ? 19.935 9.944 32.370 1.00 42.91 2202 HIS L O 1
ATOM 1544 N N . LYS A 1 203 ? 19.602 10.021 30.142 1.00 41.14 2203 LYS L N 1
ATOM 1545 C CA . LYS A 1 203 ? 20.695 10.954 29.875 1.00 40.34 2203 LYS L CA 1
ATOM 1546 C C . LYS A 1 203 ? 20.520 12.362 30.453 1.00 39.65 2203 LYS L C 1
ATOM 1547 O O . LYS A 1 203 ? 21.496 13.100 30.592 1.00 39.50 2203 LYS L O 1
ATOM 1549 N N . THR A 1 204 ? 19.284 12.730 30.785 1.00 40.38 2204 THR L N 1
ATOM 1550 C CA . THR A 1 204 ? 18.997 14.055 31.338 1.00 40.52 2204 THR L CA 1
ATOM 1551 C C . THR A 1 204 ? 19.488 14.262 32.771 1.00 41.64 2204 THR L C 1
ATOM 1552 O O . THR A 1 204 ? 19.688 15.398 33.205 1.00 42.62 2204 THR L O 1
ATOM 1556 N N . SER A 1 205 ? 19.686 13.165 33.495 1.00 42.51 2205 SER L N 1
ATOM 1557 C CA . SER A 1 205 ? 20.150 13.221 34.877 1.00 43.14 2205 SER L CA 1
ATOM 1558 C C . SER A 1 205 ? 21.033 12.029 35.226 1.00 43.77 2205 SER L C 1
ATOM 1559 O O . SER A 1 205 ? 20.724 10.892 34.865 1.00 43.96 2205 SER L O 1
ATOM 1562 N N . THR A 1 206 ? 22.116 12.295 35.950 1.00 44.14 2206 THR L N 1
ATOM 1563 C CA . THR A 1 206 ? 23.045 11.244 36.360 1.00 44.72 2206 THR L CA 1
ATOM 1564 C C . THR A 1 206 ? 22.386 10.322 37.381 1.00 44.71 2206 THR L C 1
ATOM 1565 O O . THR A 1 206 ? 22.590 9.107 37.358 1.00 45.25 2206 THR L O 1
ATOM 1569 N N . SER A 1 207 ? 21.595 10.907 38.276 1.00 44.40 2207 SER L N 1
ATOM 1570 C CA . SER A 1 207 ? 20.895 10.141 39.300 1.00 42.95 2207 SER L CA 1
ATOM 1571 C C . SER A 1 207 ? 19.554 9.649 38.759 1.00 42.08 2207 SER L C 1
ATOM 1572 O O . SER A 1 207 ? 18.730 10.443 38.302 1.00 41.64 2207 SER L O 1
ATOM 1575 N N . PRO A 1 208 ? 19.336 8.323 38.779 1.00 40.87 2208 PRO L N 1
ATOM 1576 C CA . PRO A 1 208 ? 18.092 7.713 38.296 1.00 38.89 2208 PRO L CA 1
ATOM 1577 C C . PRO A 1 208 ? 16.844 8.173 39.048 1.00 38.53 2208 PRO L C 1
ATOM 1578 O O . PRO A 1 208 ? 16.899 8.477 40.242 1.00 39.31 2208 PRO L O 1
ATOM 1582 N N . ILE A 1 209 ? 15.727 8.246 38.329 1.00 38.58 2209 ILE L N 1
ATOM 1583 C CA . ILE A 1 209 ? 14.455 8.660 38.908 1.00 38.45 2209 ILE L CA 1
ATOM 1584 C C . ILE A 1 209 ? 13.818 7.441 39.563 1.00 39.39 2209 ILE L C 1
ATOM 1585 O O . ILE A 1 209 ? 13.242 6.584 38.891 1.00 41.51 2209 ILE L O 1
ATOM 1590 N N . VAL A 1 210 ? 13.937 7.375 40.884 1.00 39.01 2210 VAL L N 1
ATOM 1591 C CA . VAL A 1 210 ? 13.410 6.262 41.658 1.00 37.23 2210 VAL L CA 1
ATOM 1592 C C . VAL A 1 210 ? 11.977 6.475 42.132 1.00 38.17 2210 VAL L C 1
ATOM 1593 O O . VAL A 1 210 ? 11.637 7.522 42.684 1.00 39.95 2210 VAL L O 1
ATOM 1597 N N . LYS A 1 211 ? 11.141 5.471 41.886 1.00 37.65 2211 LYS L N 1
ATOM 1598 C CA . LYS A 1 211 ? 9.740 5.486 42.290 1.00 37.65 2211 LYS L CA 1
ATOM 1599 C C . LYS A 1 211 ? 9.409 4.118 42.866 1.00 38.09 2211 LYS L C 1
ATOM 1600 O O . LYS A 1 211 ? 9.475 3.110 42.163 1.00 38.27 2211 LYS L O 1
ATOM 1606 N N . SER A 1 212 ? 9.048 4.089 44.144 1.00 37.43 2212 SER L N 1
ATOM 1607 C CA . SER A 1 212 ? 8.733 2.835 44.814 1.00 36.87 2212 SER L CA 1
ATOM 1608 C C . SER A 1 212 ? 7.573 2.951 45.787 1.00 37.70 2212 SER L C 1
ATOM 1609 O O . SER A 1 212 ? 7.128 4.051 46.123 1.00 37.32 2212 SER L O 1
ATOM 1612 N N . PHE A 1 213 ? 7.100 1.798 46.245 1.00 38.17 2213 PHE L N 1
ATOM 1613 C CA . PHE A 1 213 ? 6.004 1.744 47.197 1.00 38.74 2213 PHE L CA 1
ATOM 1614 C C . PHE A 1 213 ? 6.188 0.574 48.152 1.00 39.03 2213 PHE L C 1
ATOM 1615 O O . PHE A 1 213 ? 6.803 -0.438 47.806 1.00 39.09 2213 PHE L O 1
ATOM 1623 N N . ASN A 1 214 ? 5.680 0.729 49.368 1.00 39.12 2214 ASN L N 1
ATOM 1624 C CA . ASN A 1 214 ? 5.754 -0.334 50.357 1.00 38.73 2214 ASN L CA 1
ATOM 1625 C C . ASN A 1 214 ? 4.440 -1.093 50.311 1.00 38.98 2214 ASN L C 1
ATOM 1626 O O . ASN A 1 214 ? 3.371 -0.509 50.533 1.00 38.23 2214 ASN L O 1
ATOM 1631 N N . ARG A 1 215 ? 4.506 -2.380 49.988 1.00 40.67 2215 ARG L N 1
ATOM 1632 C CA . ARG A 1 215 ? 3.291 -3.196 49.920 1.00 43.62 2215 ARG L CA 1
ATOM 1633 C C . ARG A 1 215 ? 2.636 -3.300 51.292 1.00 44.80 2215 ARG L C 1
ATOM 1634 O O . ARG A 1 215 ? 3.294 -3.571 52.288 1.00 45.69 2215 ARG L O 1
ATOM 1642 N N . ALA A 1 216 ? 1.314 -3.174 51.279 1.00 46.65 2216 ALA L N 1
ATOM 1643 C CA . ALA A 1 216 ? 0.472 -3.196 52.467 1.00 48.29 2216 ALA L CA 1
ATOM 1644 C C . ALA A 1 216 ? -0.913 -3.761 52.191 1.00 50.31 2216 ALA L C 1
ATOM 1645 O O . ALA A 1 216 ? -1.626 -2.975 51.500 1.00 51.70 2216 ALA L O 1
ATOM 1648 N N . GLN B 2 2 ? -14.369 9.206 -2.509 1.00 44.93 2501 GLN H N 1
ATOM 1649 C CA . GLN B 2 2 ? -13.620 8.856 -1.270 1.00 42.92 2501 GLN H CA 1
ATOM 1650 C C . GLN B 2 2 ? -14.482 8.751 -0.015 1.00 41.75 2501 GLN H C 1
ATOM 1651 O O . GLN B 2 2 ? -15.284 9.634 0.294 1.00 42.19 2501 GLN H O 1
ATOM 1653 N N . MET B 2 3 ? -14.269 7.637 0.679 1.00 38.19 2502 MET H N 1
ATOM 1654 C CA . MET B 2 3 ? -14.894 7.212 1.933 1.00 33.08 2502 MET H CA 1
ATOM 1655 C C . MET B 2 3 ? -15.120 5.732 1.699 1.00 29.26 2502 MET H C 1
ATOM 1656 O O . MET B 2 3 ? -16.142 5.313 1.152 1.00 27.33 2502 MET H O 1
ATOM 1661 N N . LEU B 2 4 ? -14.104 4.960 2.060 1.00 25.74 2503 LEU H N 1
ATOM 1662 C CA . LEU B 2 4 ? -14.107 3.521 1.880 1.00 23.15 2503 LEU H CA 1
ATOM 1663 C C . LEU B 2 4 ? -14.131 2.835 3.231 1.00 23.56 2503 LEU H C 1
ATOM 1664 O O . LEU B 2 4 ? -13.170 2.911 3.998 1.00 26.41 2503 LEU H O 1
ATOM 1669 N N . VAL B 2 5 ? -15.256 2.194 3.532 1.00 20.93 2504 VAL H N 1
ATOM 1670 C CA . VAL B 2 5 ? -15.423 1.492 4.796 1.00 18.00 2504 VAL H CA 1
ATOM 1671 C C . VAL B 2 5 ? -15.394 -0.014 4.571 1.00 17.61 2504 VAL H C 1
ATOM 1672 O O . VAL B 2 5 ? -16.368 -0.600 4.097 1.00 19.08 2504 VAL H O 1
ATOM 1676 N N . GLU B 2 6 ? -14.269 -0.628 4.911 1.00 17.88 2505 GLU H N 1
ATOM 1677 C CA . GLU B 2 6 ? -14.101 -2.065 4.759 1.00 17.00 2505 GLU H CA 1
ATOM 1678 C C . GLU B 2 6 ? -14.507 -2.794 6.033 1.00 15.98 2505 GLU H C 1
ATOM 1679 O O . GLU B 2 6 ? -14.353 -2.269 7.137 1.00 13.89 2505 GLU H O 1
ATOM 1685 N N . SER B 2 7 ? -15.045 -3.999 5.865 1.00 15.83 2506 SER H N 1
ATOM 1686 C CA . SER B 2 7 ? -15.489 -4.822 6.984 1.00 15.16 2506 SER H CA 1
ATOM 1687 C C . SER B 2 7 ? -15.265 -6.298 6.676 1.00 14.28 2506 SER H C 1
ATOM 1688 O O . SER B 2 7 ? -15.000 -6.667 5.531 1.00 12.81 2506 SER H O 1
ATOM 1691 N N . GLY B 2 8 ? -15.356 -7.138 7.703 1.00 13.36 2507 GLY H N 1
ATOM 1692 C CA . GLY B 2 8 ? -15.167 -8.564 7.511 1.00 13.81 2507 GLY H CA 1
ATOM 1693 C C . GLY B 2 8 ? -13.939 -9.125 8.202 1.00 15.66 2507 GLY H C 1
ATOM 1694 O O . GLY B 2 8 ? -13.737 -10.339 8.221 1.00 16.57 2507 GLY H O 1
ATOM 1695 N N . GLY B 2 9 ? -13.112 -8.242 8.758 1.00 15.02 2508 GLY H N 1
ATOM 1696 C CA . GLY B 2 9 ? -11.912 -8.674 9.451 1.00 15.85 2508 GLY H CA 1
ATOM 1697 C C . GLY B 2 9 ? -12.243 -9.518 10.663 1.00 16.65 2508 GLY H C 1
ATOM 1698 O O . GLY B 2 9 ? -13.090 -9.141 11.476 1.00 17.34 2508 GLY H O 1
ATOM 1699 N N . ASP B 2 10 ? -11.575 -10.662 10.786 1.00 16.04 2509 ASP H N 1
ATOM 1700 C CA . ASP B 2 10 ? -11.821 -11.572 11.897 1.00 16.73 2509 ASP H CA 1
ATOM 1701 C C . ASP B 2 10 ? -10.686 -12.586 12.043 1.00 17.20 2509 ASP H C 1
ATOM 1702 O O . ASP B 2 10 ? -9.802 -12.673 11.188 1.00 16.43 2509 ASP H O 1
ATOM 1707 N N . LEU B 2 11 ? -10.699 -13.318 13.154 1.00 17.30 2510 LEU H N 1
ATOM 1708 C CA . LEU B 2 11 ? -9.701 -14.347 13.425 1.00 18.02 2510 LEU H CA 1
ATOM 1709 C C . LEU B 2 11 ? -10.127 -15.633 12.725 1.00 20.18 2510 LEU H C 1
ATOM 1710 O O . LEU B 2 11 ? -11.216 -16.156 12.977 1.00 22.54 2510 LEU H O 1
ATOM 1715 N N . VAL B 2 12 ? -9.273 -16.127 11.836 1.00 21.76 2511 VAL H N 1
ATOM 1716 C CA . VAL B 2 12 ? -9.555 -17.349 11.097 1.00 22.69 2511 VAL H CA 1
ATOM 1717 C C . VAL B 2 12 ? -8.423 -18.350 11.305 1.00 23.74 2511 VAL H C 1
ATOM 1718 O O . VAL B 2 12 ? -7.272 -17.967 11.524 1.00 22.68 2511 VAL H O 1
ATOM 1722 N N . LYS B 2 13 ? -8.767 -19.633 11.261 1.00 24.84 2512 LYS H N 1
ATOM 1723 C CA . LYS B 2 13 ? -7.790 -20.703 11.425 1.00 23.57 2512 LYS H CA 1
ATOM 1724 C C . LYS B 2 13 ? -7.030 -20.908 10.120 1.00 21.57 2512 LYS H C 1
ATOM 1725 O O . LYS B 2 13 ? -7.563 -20.661 9.037 1.00 21.40 2512 LYS H O 1
ATOM 1731 N N . PRO B 2 14 ? -5.758 -21.337 10.211 1.00 19.99 2513 PRO H N 1
ATOM 1732 C CA . PRO B 2 14 ? -4.930 -21.571 9.024 1.00 18.52 2513 PRO H CA 1
ATOM 1733 C C . PRO B 2 14 ? -5.595 -22.556 8.060 1.00 18.66 2513 PRO H C 1
ATOM 1734 O O . PRO B 2 14 ? -6.066 -23.623 8.469 1.00 19.58 2513 PRO H O 1
ATOM 1738 N N . GLY B 2 15 ? -5.682 -22.154 6.795 1.00 16.00 2514 GLY H N 1
ATOM 1739 C CA . GLY B 2 15 ? -6.299 -22.983 5.777 1.00 13.77 2514 GLY H CA 1
ATOM 1740 C C . GLY B 2 15 ? -7.769 -22.661 5.590 1.00 13.11 2514 GLY H C 1
ATOM 1741 O O . GLY B 2 15 ? -8.429 -23.253 4.738 1.00 12.11 2514 GLY H O 1
ATOM 1742 N N . GLY B 2 16 ? -8.276 -21.719 6.383 1.00 12.83 2515 GLY H N 1
ATOM 1743 C CA . GLY B 2 16 ? -9.674 -21.333 6.296 1.00 14.83 2515 GLY H CA 1
ATOM 1744 C C . GLY B 2 16 ? -9.969 -20.280 5.244 1.00 16.19 2515 GLY H C 1
ATOM 1745 O O . GLY B 2 16 ? -9.078 -19.850 4.513 1.00 17.61 2515 GLY H O 1
ATOM 1746 N N . SER B 2 17 ? -11.228 -19.852 5.188 1.00 16.38 2516 SER H N 1
ATOM 1747 C CA . SER B 2 17 ? -11.668 -18.849 4.226 1.00 16.95 2516 SER H CA 1
ATOM 1748 C C . SER B 2 17 ? -12.322 -17.662 4.935 1.00 16.31 2516 SER H C 1
ATOM 1749 O O . SER B 2 17 ? -12.880 -17.806 6.024 1.00 15.36 2516 SER H O 1
ATOM 1752 N N . LEU B 2 18 ? -12.231 -16.487 4.317 1.00 17.61 2517 LEU H N 1
ATOM 1753 C CA . LEU B 2 18 ? -12.812 -15.264 4.864 1.00 15.30 2517 LEU H CA 1
ATOM 1754 C C . LEU B 2 18 ? -13.021 -14.263 3.734 1.00 13.55 2517 LEU H C 1
ATOM 1755 O O . LEU B 2 18 ? -12.161 -14.112 2.867 1.00 12.53 2517 LEU H O 1
ATOM 1760 N N . LYS B 2 19 ? -14.160 -13.578 3.746 1.00 14.07 2518 LYS H N 1
ATOM 1761 C CA . LYS B 2 19 ? -14.457 -12.596 2.712 1.00 13.39 2518 LYS H CA 1
ATOM 1762 C C . LYS B 2 19 ? -14.519 -11.191 3.295 1.00 12.10 2518 LYS H C 1
ATOM 1763 O O . LYS B 2 19 ? -15.114 -10.968 4.350 1.00 14.05 2518 LYS H O 1
ATOM 1769 N N . LEU B 2 20 ? -13.874 -10.254 2.609 1.00 10.74 2519 LEU H N 1
ATOM 1770 C CA . LEU B 2 20 ? -13.848 -8.862 3.035 1.00 6.77 2519 LEU H CA 1
ATOM 1771 C C . LEU B 2 20 ? -14.730 -8.024 2.117 1.00 7.53 2519 LEU H C 1
ATOM 1772 O O . LEU B 2 20 ? -14.875 -8.325 0.930 1.00 6.67 2519 LEU H O 1
ATOM 1777 N N . SER B 2 21 ? -15.318 -6.974 2.678 1.00 7.50 2520 SER H N 1
ATOM 1778 C CA . SER B 2 21 ? -16.178 -6.076 1.922 1.00 7.37 2520 SER H CA 1
ATOM 1779 C C . SER B 2 21 ? -15.692 -4.646 2.081 1.00 7.71 2520 SER H C 1
ATOM 1780 O O . SER B 2 21 ? -14.903 -4.343 2.977 1.00 6.82 2520 SER H O 1
ATOM 1783 N N . CYS B 2 22 ? -16.133 -3.780 1.175 1.00 9.20 2521 CYS H N 1
ATOM 1784 C CA . CYS B 2 22 ? -15.773 -2.373 1.216 1.00 11.45 2521 CYS H CA 1
ATOM 1785 C C . CYS B 2 22 ? -16.877 -1.517 0.622 1.00 12.79 2521 CYS H C 1
ATOM 1786 O O . CYS B 2 22 ? -17.148 -1.575 -0.577 1.00 13.42 2521 CYS H O 1
ATOM 1789 N N . ALA B 2 23 ? -17.506 -0.719 1.476 1.00 13.72 2522 ALA H 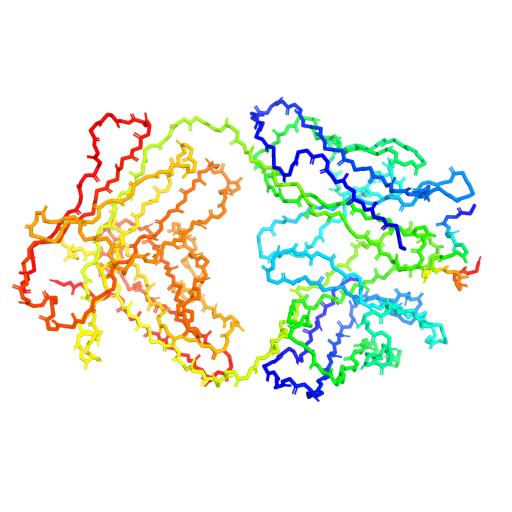N 1
ATOM 1790 C CA . ALA B 2 23 ? -18.582 0.165 1.056 1.00 13.57 2522 ALA H CA 1
ATOM 1791 C C . ALA B 2 23 ? -18.001 1.471 0.525 1.00 13.60 2522 ALA H C 1
ATOM 1792 O O . ALA B 2 23 ? -17.329 2.206 1.251 1.00 14.26 2522 ALA H O 1
ATOM 1794 N N . ALA B 2 24 ? -18.237 1.730 -0.758 1.00 13.16 2523 ALA H N 1
ATOM 1795 C CA . ALA B 2 24 ? -17.754 2.943 -1.403 1.00 11.55 2523 ALA H CA 1
ATOM 1796 C C . ALA B 2 24 ? -18.909 3.923 -1.556 1.00 10.99 2523 ALA H C 1
ATOM 1797 O O . ALA B 2 24 ? -19.933 3.601 -2.161 1.00 10.36 2523 ALA H O 1
ATOM 1799 N N . SER B 2 25 ? -18.745 5.115 -0.991 1.00 12.28 2524 SER H N 1
ATOM 1800 C CA . SER B 2 25 ? -19.779 6.142 -1.055 1.00 13.34 2524 SER H CA 1
ATOM 1801 C C . SER B 2 25 ? -19.202 7.526 -1.317 1.00 12.88 2524 SER H C 1
ATOM 1802 O O . SER B 2 25 ? -18.081 7.831 -0.906 1.00 14.47 2524 SER H O 1
ATOM 1805 N N . GLY B 2 26 ? -19.968 8.351 -2.025 1.00 10.12 2525 GLY H N 1
ATOM 1806 C CA . GLY B 2 26 ? -19.524 9.699 -2.320 1.00 9.35 2525 GLY H CA 1
ATOM 1807 C C . GLY B 2 26 ? -19.007 9.915 -3.726 1.00 7.40 2525 GLY H C 1
ATOM 1808 O O . GLY B 2 26 ? -19.018 11.043 -4.212 1.00 9.00 2525 GLY H O 1
ATOM 1809 N N . PHE B 2 27 ? -18.600 8.843 -4.399 1.00 5.35 2526 PHE H N 1
ATOM 1810 C CA . PHE B 2 27 ? -18.077 8.951 -5.757 1.00 5.30 2526 PHE H CA 1
ATOM 1811 C C . PHE B 2 27 ? -18.672 7.895 -6.681 1.00 9.05 2526 PHE H C 1
ATOM 1812 O O . PHE B 2 27 ? -19.328 6.957 -6.223 1.00 11.36 2526 PHE H O 1
ATOM 1820 N N . THR B 2 28 ? -18.451 8.058 -7.984 1.00 9.85 2527 THR H N 1
ATOM 1821 C CA . THR B 2 28 ? -18.964 7.117 -8.975 1.00 11.19 2527 THR H CA 1
ATOM 1822 C C . THR B 2 28 ? -18.057 5.887 -9.034 1.00 12.59 2527 THR H C 1
ATOM 1823 O O . THR B 2 28 ? -17.198 5.767 -9.907 1.00 12.54 2527 THR H O 1
ATOM 1827 N N . PHE B 2 29 ? -18.268 4.988 -8.076 1.00 11.96 2528 PHE H N 1
ATOM 1828 C CA . PHE B 2 29 ? -17.510 3.745 -7.927 1.00 12.23 2528 PHE H CA 1
ATOM 1829 C C . PHE B 2 29 ? -17.294 2.953 -9.217 1.00 15.27 2528 PHE H C 1
ATOM 1830 O O . PHE B 2 29 ? -16.182 2.504 -9.499 1.00 18.34 2528 PHE H O 1
ATOM 1838 N N . SER B 2 30 ? -18.367 2.784 -9.984 1.00 13.27 2529 SER H N 1
ATOM 1839 C CA . SER B 2 30 ? -18.342 2.035 -11.241 1.00 14.91 2529 SER H CA 1
ATOM 1840 C C . SER B 2 30 ? -17.271 2.440 -12.255 1.00 13.46 2529 SER H C 1
ATOM 1841 O O . SER B 2 30 ? -16.855 1.621 -13.074 1.00 11.72 2529 SER H O 1
ATOM 1844 N N . SER B 2 31 ? -16.832 3.694 -12.204 1.00 11.51 2530 SER H N 1
ATOM 1845 C CA . SER B 2 31 ? -15.825 4.193 -13.137 1.00 10.51 2530 SER H CA 1
ATOM 1846 C C . SER B 2 31 ? -14.386 4.078 -12.642 1.00 11.71 2530 SER H C 1
ATOM 1847 O O . SER B 2 31 ? -13.446 4.316 -13.403 1.00 12.27 2530 SER H O 1
ATOM 1850 N N . TYR B 2 32 ? -14.210 3.679 -11.386 1.00 12.29 2531 TYR H N 1
ATOM 1851 C CA . TYR B 2 32 ? -12.876 3.573 -10.811 1.00 9.98 2531 TYR H CA 1
ATOM 1852 C C . TYR B 2 32 ? -12.297 2.179 -10.630 1.00 9.42 2531 TYR H C 1
ATOM 1853 O O . TYR B 2 32 ? -12.990 1.240 -10.235 1.00 10.79 2531 TYR H O 1
ATOM 1862 N N . THR B 2 33 ? -11.012 2.066 -10.955 1.00 7.96 2532 THR H N 1
ATOM 1863 C CA . THR B 2 33 ? -10.254 0.831 -10.800 1.00 6.04 2532 THR H CA 1
ATOM 1864 C C . THR B 2 33 ? -9.944 0.772 -9.303 1.00 6.41 2532 THR H C 1
ATOM 1865 O O . THR B 2 33 ? -9.597 1.789 -8.702 1.00 4.53 2532 THR H O 1
ATOM 1869 N N . MET B 2 34 ? -10.085 -0.406 -8.701 1.00 5.12 2533 MET H N 1
ATOM 1870 C CA . MET B 2 34 ? -9.847 -0.557 -7.267 1.00 2.21 2533 MET H CA 1
ATOM 1871 C C . MET B 2 34 ? -8.711 -1.510 -6.908 1.00 2.00 2533 MET H C 1
ATOM 1872 O O . MET B 2 34 ? -8.230 -2.266 -7.752 1.00 2.00 2533 MET H O 1
ATOM 1877 N N . SER B 2 35 ? -8.310 -1.482 -5.639 1.00 2.00 2534 SER H N 1
ATOM 1878 C CA . SER B 2 35 ? -7.225 -2.321 -5.141 1.00 2.00 2534 SER H CA 1
ATOM 1879 C C . SER B 2 35 ? -7.348 -2.656 -3.659 1.00 2.77 2534 SER H C 1
ATOM 1880 O O . SER B 2 35 ? -8.110 -2.028 -2.924 1.00 3.16 2534 SER H O 1
ATOM 1883 N N . TRP B 2 36 ? -6.622 -3.693 -3.252 1.00 2.16 2535 TRP H N 1
ATOM 1884 C CA . TRP B 2 36 ? -6.564 -4.136 -1.863 1.00 4.44 2535 TRP H CA 1
ATOM 1885 C C . TRP B 2 36 ? -5.087 -4.139 -1.486 1.00 4.77 2535 TRP H C 1
ATOM 1886 O O . TRP B 2 36 ? -4.267 -4.737 -2.183 1.00 3.90 2535 TRP H O 1
ATOM 1897 N N . VAL B 2 37 ? -4.745 -3.421 -0.422 1.00 7.19 2536 VAL H N 1
ATOM 1898 C CA . VAL B 2 37 ? -3.367 -3.351 0.052 1.00 7.70 2536 VAL H CA 1
ATOM 1899 C C . VAL B 2 37 ? -3.373 -3.672 1.540 1.00 9.45 2536 VAL H C 1
ATOM 1900 O O . VAL B 2 37 ? -4.164 -3.111 2.296 1.00 9.54 2536 VAL H O 1
ATOM 1904 N N . ARG B 2 38 ? -2.486 -4.566 1.959 1.00 9.38 2537 ARG H N 1
ATOM 1905 C CA . ARG B 2 38 ? -2.418 -4.957 3.359 1.00 9.66 2537 ARG H CA 1
ATOM 1906 C C . ARG B 2 38 ? -1.113 -4.544 4.022 1.00 10.15 2537 ARG H C 1
ATOM 1907 O O . ARG B 2 38 ? -0.151 -4.182 3.349 1.00 10.66 2537 ARG H O 1
ATOM 1915 N N . GLN B 2 39 ? -1.098 -4.593 5.350 1.00 11.79 2538 GLN H N 1
ATOM 1916 C CA . GLN B 2 39 ? 0.086 -4.246 6.119 1.00 12.72 2538 GLN H CA 1
ATOM 1917 C C . GLN B 2 39 ? 0.279 -5.263 7.238 1.00 14.31 2538 GLN H C 1
ATOM 1918 O O . GLN B 2 39 ? -0.515 -5.330 8.177 1.00 14.30 2538 GLN H O 1
ATOM 1924 N N . THR B 2 40 ? 1.338 -6.058 7.117 1.00 15.25 2539 THR H N 1
ATOM 1925 C CA . THR B 2 40 ? 1.667 -7.096 8.093 1.00 16.07 2539 THR H CA 1
ATOM 1926 C C . THR B 2 40 ? 1.974 -6.489 9.465 1.00 17.56 2539 THR H C 1
ATOM 1927 O O . THR B 2 40 ? 2.130 -5.272 9.590 1.00 16.54 2539 THR H O 1
ATOM 1931 N N . PRO B 2 41 ? 2.024 -7.326 10.519 1.00 21.42 2540 PRO H N 1
ATOM 1932 C CA . PRO B 2 41 ? 2.315 -6.840 11.874 1.00 22.97 2540 PRO H CA 1
ATOM 1933 C C . PRO B 2 41 ? 3.677 -6.141 11.948 1.00 22.90 2540 PRO H C 1
ATOM 1934 O O . PRO B 2 41 ? 3.912 -5.307 12.826 1.00 24.12 2540 PRO H O 1
ATOM 1938 N N . GLU B 2 42 ? 4.561 -6.482 11.012 1.00 22.71 2541 GLU H N 1
ATOM 1939 C CA . GLU B 2 42 ? 5.893 -5.887 10.943 1.00 23.14 2541 GLU H CA 1
ATOM 1940 C C . GLU B 2 42 ? 5.880 -4.519 10.249 1.00 24.43 2541 GLU H C 1
ATOM 1941 O O . GLU B 2 42 ? 6.942 -3.962 9.954 1.00 23.89 2541 GLU H O 1
ATOM 1947 N N . LYS B 2 43 ? 4.681 -3.998 9.979 1.00 23.95 2542 LYS H N 1
ATOM 1948 C CA . LYS B 2 43 ? 4.495 -2.700 9.324 1.00 23.72 2542 LYS H CA 1
ATOM 1949 C C . LYS B 2 43 ? 4.857 -2.722 7.837 1.00 21.58 2542 LYS H C 1
ATOM 1950 O O . LYS B 2 43 ? 5.042 -1.668 7.222 1.00 22.75 2542 LYS H O 1
ATOM 1956 N N . ARG B 2 44 ? 4.930 -3.926 7.264 1.00 19.91 2543 ARG H N 1
ATOM 1957 C CA . ARG B 2 44 ? 5.266 -4.112 5.846 1.00 19.59 2543 ARG H CA 1
ATOM 1958 C C . ARG B 2 44 ? 4.049 -3.930 4.943 1.00 16.70 2543 ARG H C 1
ATOM 1959 O O . ARG B 2 44 ? 3.046 -4.626 5.099 1.00 15.85 2543 ARG H O 1
ATOM 1967 N N . LEU B 2 45 ? 4.147 -3.005 3.992 1.00 11.83 2544 LEU H N 1
ATOM 1968 C CA . LEU B 2 45 ? 3.061 -2.754 3.044 1.00 11.39 2544 LEU H CA 1
ATOM 1969 C C . LEU B 2 45 ? 3.158 -3.691 1.838 1.00 9.77 2544 LEU H C 1
ATOM 1970 O O . LEU B 2 45 ? 4.196 -3.758 1.174 1.00 9.49 2544 LEU H O 1
ATOM 1975 N N . GLU B 2 46 ? 2.067 -4.397 1.554 1.00 8.41 2545 GLU H N 1
ATOM 1976 C CA . GLU B 2 46 ? 2.022 -5.346 0.445 1.00 8.91 2545 GLU H CA 1
ATOM 1977 C C . GLU B 2 46 ? 0.775 -5.207 -0.417 1.00 6.06 2545 GLU H C 1
ATOM 1978 O O . GLU B 2 46 ? -0.346 -5.259 0.090 1.00 6.52 2545 GLU H O 1
ATOM 1984 N N . TRP B 2 47 ? 0.976 -5.028 -1.720 1.00 5.17 2546 TRP H N 1
ATOM 1985 C CA . TRP B 2 47 ? -0.138 -4.931 -2.657 1.00 4.26 2546 TRP H CA 1
ATOM 1986 C C . TRP B 2 47 ? -0.758 -6.329 -2.758 1.00 4.95 2546 TRP H C 1
ATOM 1987 O O . TRP B 2 47 ? -0.052 -7.315 -2.980 1.00 2.00 2546 TRP H O 1
ATOM 1998 N N . VAL B 2 48 ? -2.076 -6.403 -2.602 1.00 6.38 2547 VAL H N 1
ATOM 1999 C CA . VAL B 2 48 ? -2.784 -7.680 -2.638 1.00 7.65 2547 VAL H CA 1
ATOM 2000 C C . VAL B 2 48 ? -3.540 -7.982 -3.930 1.00 8.75 2547 VAL H C 1
ATOM 2001 O O . VAL B 2 48 ? -3.524 -9.120 -4.399 1.00 9.52 2547 VAL H O 1
ATOM 2005 N N . ALA B 2 49 ? -4.194 -6.975 -4.506 1.00 8.34 2548 ALA H N 1
ATOM 2006 C CA . ALA B 2 49 ? -4.957 -7.180 -5.737 1.00 9.10 2548 ALA H CA 1
ATOM 2007 C C . ALA B 2 49 ? -5.480 -5.889 -6.351 1.00 8.94 2548 ALA H C 1
ATOM 2008 O O . ALA B 2 49 ? -5.524 -4.850 -5.697 1.00 9.55 2548 ALA H O 1
ATOM 2010 N N . THR B 2 50 ? -5.865 -5.974 -7.622 1.00 9.40 2549 THR H N 1
ATOM 2011 C CA . THR B 2 50 ? -6.409 -4.841 -8.364 1.00 9.47 2549 THR H CA 1
ATOM 2012 C C . THR B 2 50 ? -7.470 -5.349 -9.337 1.00 9.50 2549 THR H C 1
ATOM 2013 O O . THR B 2 50 ? -7.313 -6.413 -9.937 1.00 6.32 2549 THR H O 1
ATOM 2017 N N . ILE B 2 51 ? -8.551 -4.591 -9.478 1.00 9.23 2550 ILE H N 1
ATOM 2018 C CA . ILE B 2 51 ? -9.632 -4.956 -10.382 1.00 8.65 2550 ILE H CA 1
ATOM 2019 C C . ILE B 2 51 ? -10.111 -3.727 -11.153 1.00 7.55 2550 ILE H C 1
ATOM 2020 O O . ILE B 2 51 ? -10.258 -2.642 -10.587 1.00 8.90 2550 ILE H O 1
ATOM 2025 N N . SER B 2 52 ? -10.323 -3.903 -12.454 1.00 7.43 2551 SER H N 1
ATOM 2026 C CA . SER B 2 52 ? -10.776 -2.825 -13.324 1.00 4.78 2551 SER H CA 1
ATOM 2027 C C . SER B 2 52 ? -12.184 -2.360 -12.968 1.00 7.14 2551 SER H C 1
ATOM 2028 O O . SER B 2 52 ? -12.910 -3.046 -12.244 1.00 8.72 2551 SER H O 1
ATOM 2031 N N . SER B 2 53 ? -12.564 -1.195 -13.486 1.00 8.84 2552 SER H N 1
ATOM 2032 C CA . SER B 2 53 ? -13.880 -0.615 -13.230 1.00 9.37 2552 SER H CA 1
ATOM 2033 C C . SER B 2 53 ? -15.013 -1.599 -13.517 1.00 10.10 2552 SER H C 1
ATOM 2034 O O . SER B 2 53 ? -15.946 -1.730 -12.724 1.00 9.99 2552 SER H O 1
ATOM 2037 N N . GLY B 2 54 ? -14.917 -2.289 -14.652 1.00 10.45 2553 GLY H N 1
ATOM 2038 C CA . GLY B 2 54 ? -15.930 -3.261 -15.028 1.00 13.77 2553 GLY H CA 1
ATOM 2039 C C . GLY B 2 54 ? -15.746 -4.603 -14.344 1.00 16.92 2553 GLY H C 1
ATOM 2040 O O . GLY B 2 54 ? -16.705 -5.357 -14.173 1.00 18.93 2553 GLY H O 1
ATOM 2041 N N . GLY B 2 55 ? -14.509 -4.904 -13.956 1.00 17.34 2554 GLY H N 1
ATOM 2042 C CA . GLY B 2 55 ? -14.220 -6.159 -13.287 1.00 17.51 2554 GLY H CA 1
ATOM 2043 C C . GLY B 2 55 ? -13.698 -7.262 -14.189 1.00 16.86 2554 GLY H C 1
ATOM 2044 O O . GLY B 2 55 ? -13.563 -8.406 -13.755 1.00 19.02 2554 GLY H O 1
ATOM 2045 N N . ALA B 2 56 ? -13.389 -6.920 -15.437 1.00 17.41 2555 ALA H N 1
ATOM 2046 C CA . ALA B 2 56 ? -12.880 -7.895 -16.396 1.00 18.46 2555 ALA H CA 1
ATOM 2047 C C . ALA B 2 56 ? -11.409 -8.222 -16.151 1.00 17.74 2555 ALA H C 1
ATOM 2048 O O . ALA B 2 56 ? -10.987 -9.369 -16.300 1.00 20.87 2555 ALA H O 1
ATOM 2050 N N . TYR B 2 57 ? -10.640 -7.210 -15.760 1.00 16.15 2556 TYR H N 1
ATOM 2051 C CA . TYR B 2 57 ? -9.213 -7.375 -15.512 1.00 15.57 2556 TYR H CA 1
ATOM 2052 C C . TYR B 2 57 ? -8.877 -7.427 -14.025 1.00 13.88 2556 TYR H C 1
ATOM 2053 O O . TYR B 2 57 ? -9.225 -6.521 -13.267 1.00 12.41 2556 TYR H O 1
ATOM 2062 N N . THR B 2 58 ? -8.209 -8.503 -13.617 1.00 13.32 2557 THR H N 1
ATOM 2063 C CA . THR B 2 58 ? -7.799 -8.686 -12.227 1.00 10.79 2557 THR H CA 1
ATOM 2064 C C . THR B 2 58 ? -6.308 -9.004 -12.164 1.00 8.95 2557 THR H C 1
ATOM 2065 O O . THR B 2 58 ? -5.786 -9.748 -12.998 1.00 7.37 2557 THR H O 1
ATOM 2069 N N . TYR B 2 59 ? -5.629 -8.437 -11.171 1.00 8.80 2558 TYR H N 1
ATOM 2070 C CA . TYR B 2 59 ? -4.195 -8.641 -10.997 1.00 8.26 2558 TYR H CA 1
ATOM 2071 C C . TYR B 2 59 ? -3.906 -9.065 -9.562 1.00 10.65 2558 TYR H C 1
ATOM 2072 O O . TYR B 2 59 ? -4.490 -8.527 -8.620 1.00 11.09 2558 TYR H O 1
ATOM 2081 N N . TYR B 2 60 ? -3.008 -10.033 -9.400 1.00 13.84 2559 TYR H N 1
ATOM 2082 C CA . TYR B 2 60 ? -2.642 -10.526 -8.075 1.00 13.99 2559 TYR H CA 1
ATOM 2083 C C . TYR B 2 60 ? -1.174 -10.931 -8.025 1.00 15.54 2559 TYR H C 1
ATOM 2084 O O . TYR B 2 60 ? -0.609 -11.373 -9.029 1.00 16.78 2559 TYR H O 1
ATOM 2093 N N . PRO B 2 61 ? -0.526 -10.750 -6.864 1.00 15.25 2560 PRO H N 1
ATOM 2094 C CA . PRO B 2 61 ? 0.882 -11.129 -6.708 1.00 14.23 2560 PRO H CA 1
ATOM 2095 C C . PRO B 2 61 ? 0.902 -12.658 -6.564 1.00 14.91 2560 PRO H C 1
ATOM 2096 O O . PRO B 2 61 ? -0.085 -13.242 -6.116 1.00 14.07 2560 PRO H O 1
ATOM 2100 N N . ASP B 2 62 ? 2.002 -13.300 -6.946 1.00 15.46 2561 ASP H N 1
ATOM 2101 C CA . ASP B 2 62 ? 2.108 -14.761 -6.876 1.00 15.93 2561 ASP H CA 1
ATOM 2102 C C . ASP B 2 62 ? 1.822 -15.403 -5.517 1.00 15.02 2561 ASP H C 1
ATOM 2103 O O . ASP B 2 62 ? 1.324 -16.528 -5.451 1.00 10.49 2561 ASP H O 1
ATOM 2108 N N . SER B 2 63 ? 2.134 -14.687 -4.440 1.00 12.98 2562 SER H N 1
ATOM 2109 C CA . SER B 2 63 ? 1.910 -15.188 -3.084 1.00 14.68 2562 SER H CA 1
ATOM 2110 C C . SER B 2 63 ? 0.423 -15.228 -2.730 1.00 15.47 2562 SER H C 1
ATOM 2111 O O . SER B 2 63 ? 0.023 -15.878 -1.763 1.00 17.43 2562 SER H O 1
ATOM 2114 N N . VAL B 2 64 ? -0.383 -14.536 -3.528 1.00 16.39 2563 VAL H N 1
ATOM 2115 C CA . VAL B 2 64 ? -1.821 -14.439 -3.309 1.00 14.79 2563 VAL H CA 1
ATOM 2116 C C . VAL B 2 64 ? -2.669 -15.090 -4.405 1.00 16.18 2563 VAL H C 1
ATOM 2117 O O . VAL B 2 64 ? -3.759 -15.596 -4.130 1.00 17.11 2563 VAL H O 1
ATOM 2121 N N . LYS B 2 65 ? -2.149 -15.111 -5.629 1.00 16.41 2564 LYS H N 1
ATOM 2122 C CA . LYS B 2 65 ? -2.870 -15.680 -6.765 1.00 17.03 2564 LYS H CA 1
ATOM 2123 C C . LYS B 2 65 ? -3.285 -17.133 -6.556 1.00 17.59 2564 LYS H C 1
ATOM 2124 O O . LYS B 2 65 ? -2.493 -17.961 -6.101 1.00 14.15 2564 LYS H O 1
ATOM 2130 N N . GLY B 2 66 ? -4.541 -17.427 -6.886 1.00 18.02 2565 GLY H N 1
ATOM 2131 C CA . GLY B 2 66 ? -5.067 -18.773 -6.733 1.00 15.21 2565 GLY H CA 1
ATOM 2132 C C . GLY B 2 66 ? -5.777 -19.003 -5.412 1.00 14.49 2565 GLY H C 1
ATOM 2133 O O . GLY B 2 66 ? -6.465 -20.010 -5.238 1.00 15.01 2565 GLY H O 1
ATOM 2134 N N . ARG B 2 67 ? -5.621 -18.065 -4.481 1.00 13.00 2566 ARG H N 1
ATOM 2135 C CA . ARG B 2 67 ? -6.247 -18.173 -3.169 1.00 10.91 2566 ARG H CA 1
ATOM 2136 C C . ARG B 2 67 ? -7.163 -17.005 -2.876 1.00 9.93 2566 ARG H C 1
ATOM 2137 O O . ARG B 2 67 ? -8.164 -17.153 -2.178 1.00 6.49 2566 ARG H O 1
ATOM 2145 N N . PHE B 2 68 ? -6.774 -15.831 -3.358 1.00 10.31 2567 PHE H N 1
ATOM 2146 C CA . PHE B 2 68 ? -7.560 -14.622 -3.161 1.00 9.39 2567 PHE H CA 1
ATOM 2147 C C . PHE B 2 68 ? -8.270 -14.285 -4.462 1.00 9.58 2567 PHE H C 1
ATOM 2148 O O . PHE B 2 68 ? -7.769 -14.580 -5.547 1.00 8.39 2567 PHE H O 1
ATOM 2156 N N . THR B 2 69 ? -9.439 -13.665 -4.348 1.00 12.53 2568 THR H N 1
ATOM 2157 C CA . THR B 2 69 ? -10.217 -13.272 -5.513 1.00 10.16 2568 THR H CA 1
ATOM 2158 C C . THR B 2 69 ? -10.870 -11.918 -5.272 1.00 8.65 2568 THR H C 1
ATOM 2159 O O . THR B 2 69 ? -11.679 -11.761 -4.359 1.00 9.54 2568 THR H O 1
ATOM 2163 N N . ILE B 2 70 ? -10.459 -10.932 -6.061 1.00 9.84 2569 ILE H N 1
ATOM 2164 C CA . ILE B 2 70 ? -11.010 -9.593 -5.964 1.00 7.88 2569 ILE H CA 1
ATOM 2165 C C . ILE B 2 70 ? -12.130 -9.442 -6.989 1.00 8.10 2569 ILE H C 1
ATOM 2166 O O . ILE B 2 70 ? -11.960 -9.750 -8.173 1.00 10.56 2569 ILE H O 1
ATOM 2171 N N . SER B 2 71 ? -13.295 -9.038 -6.502 1.00 7.46 2570 SER H N 1
ATOM 2172 C CA . SER B 2 71 ? -14.464 -8.838 -7.344 1.00 8.61 2570 SER H CA 1
ATOM 2173 C C . SER B 2 71 ? -15.207 -7.624 -6.809 1.00 9.54 2570 SER H C 1
ATOM 2174 O O . SER B 2 71 ? -14.881 -7.120 -5.736 1.00 8.54 2570 SER H O 1
ATOM 2177 N N . ASP B 2 72 ? -16.199 -7.151 -7.553 1.00 10.35 2571 ASP H N 1
ATOM 2178 C CA . ASP B 2 72 ? -16.970 -5.994 -7.117 1.00 12.92 2571 ASP H CA 1
ATOM 2179 C C . ASP B 2 72 ? -18.411 -5.998 -7.607 1.00 12.84 2571 ASP H C 1
ATOM 2180 O O . ASP B 2 72 ? -18.752 -6.670 -8.582 1.00 11.35 2571 ASP H O 1
ATOM 2185 N N . ASP B 2 73 ? -19.251 -5.252 -6.899 1.00 11.53 2572 ASP H N 1
ATOM 2186 C CA . ASP B 2 73 ? -20.659 -5.117 -7.233 1.00 10.68 2572 ASP H CA 1
ATOM 2187 C C . ASP B 2 73 ? -20.883 -3.637 -7.530 1.00 8.80 2572 ASP H C 1
ATOM 2188 O O . ASP B 2 73 ? -21.024 -2.826 -6.613 1.00 5.06 2572 ASP H O 1
ATOM 2193 N N . ASN B 2 74 ? -20.890 -3.283 -8.811 1.00 10.40 2573 ASN H N 1
ATOM 2194 C CA . ASN B 2 74 ? -21.089 -1.889 -9.200 1.00 10.77 2573 ASN H CA 1
ATOM 2195 C C . ASN B 2 74 ? -22.500 -1.368 -8.964 1.00 12.82 2573 ASN H C 1
ATOM 2196 O O . ASN B 2 74 ? -22.715 -0.155 -8.926 1.00 15.33 2573 ASN H O 1
ATOM 2201 N N . ALA B 2 75 ? -23.454 -2.279 -8.793 1.00 13.41 2574 ALA H N 1
ATOM 2202 C CA . ALA B 2 75 ? -24.835 -1.888 -8.535 1.00 12.89 2574 ALA H CA 1
ATOM 2203 C C . ALA B 2 75 ? -24.951 -1.213 -7.168 1.00 13.64 2574 ALA H C 1
ATOM 2204 O O . ALA B 2 75 ? -25.495 -0.114 -7.060 1.00 14.70 2574 ALA H O 1
ATOM 2206 N N . GLU B 2 76 ? -24.419 -1.863 -6.133 1.00 13.79 2575 GLU H N 1
ATOM 2207 C CA . GLU B 2 76 ? -24.470 -1.308 -4.781 1.00 15.58 2575 GLU H CA 1
ATOM 2208 C C . GLU B 2 76 ? -23.170 -0.633 -4.330 1.00 14.12 2575 GLU H C 1
ATOM 2209 O O . GLU B 2 76 ? -23.044 -0.238 -3.169 1.00 13.00 2575 GLU H O 1
ATOM 2215 N N . SER B 2 77 ? -22.209 -0.515 -5.248 1.00 10.55 2576 SER H N 1
ATOM 2216 C CA . SER B 2 77 ? -20.921 0.122 -4.972 1.00 8.88 2576 SER H CA 1
ATOM 2217 C C . SER B 2 77 ? -20.150 -0.551 -3.836 1.00 6.34 2576 SER H C 1
ATOM 2218 O O . SER B 2 77 ? -19.893 0.064 -2.800 1.00 5.14 2576 SER H O 1
ATOM 2221 N N . THR B 2 78 ? -19.760 -1.806 -4.048 1.00 9.29 2577 THR H N 1
ATOM 2222 C CA . THR B 2 78 ? -19.027 -2.558 -3.033 1.00 9.12 2577 THR H CA 1
ATOM 2223 C C . THR B 2 78 ? -17.874 -3.369 -3.618 1.00 8.35 2577 THR H C 1
ATOM 2224 O O . THR B 2 78 ? -18.031 -4.039 -4.635 1.00 8.20 2577 THR H O 1
ATOM 2228 N N . LEU B 2 79 ? -16.711 -3.281 -2.978 1.00 7.66 2578 LEU H N 1
ATOM 2229 C CA . LEU B 2 79 ? -15.528 -4.024 -3.402 1.00 6.77 2578 LEU H CA 1
ATOM 2230 C C . LEU B 2 79 ? -15.399 -5.247 -2.492 1.00 7.86 2578 LEU H C 1
ATOM 2231 O O . LEU B 2 79 ? -15.683 -5.166 -1.295 1.00 8.47 2578 LEU H O 1
ATOM 2236 N N . TYR B 2 80 ? -14.961 -6.368 -3.056 1.00 8.04 2579 TYR H N 1
ATOM 2237 C CA . TYR B 2 80 ? -14.821 -7.605 -2.293 1.00 8.94 2579 TYR H CA 1
ATOM 2238 C C . TYR B 2 80 ? -13.460 -8.273 -2.432 1.00 9.55 2579 TYR H C 1
ATOM 2239 O O . TYR B 2 80 ? -12.747 -8.070 -3.417 1.00 9.62 2579 TYR H O 1
ATOM 2248 N N . LEU B 2 81 ? -13.112 -9.070 -1.423 1.00 8.69 2580 LEU H N 1
ATOM 2249 C CA . LEU B 2 81 ? -11.866 -9.828 -1.412 1.00 8.56 2580 LEU H CA 1
ATOM 2250 C C . LEU B 2 81 ? -12.094 -11.188 -0.763 1.00 7.87 2580 LEU H C 1
ATOM 2251 O O . LEU B 2 81 ? -12.168 -11.301 0.461 1.00 6.73 2580 LEU H O 1
ATOM 2256 N N . GLN B 2 82 ? -12.239 -12.210 -1.596 1.00 8.67 2581 GLN H N 1
ATOM 2257 C CA . GLN B 2 82 ? -12.448 -13.572 -1.123 1.00 10.81 2581 GLN H CA 1
ATOM 2258 C C . GLN B 2 82 ? -11.084 -14.195 -0.838 1.00 11.73 2581 GLN H C 1
ATOM 2259 O O . GLN B 2 82 ? -10.232 -14.280 -1.723 1.00 12.31 2581 GLN H O 1
ATOM 2265 N N . MET B 2 83 ? -10.865 -14.584 0.413 1.00 13.38 2582 MET H N 1
ATOM 2266 C CA . MET B 2 83 ? -9.607 -15.200 0.813 1.00 16.32 2582 MET H CA 1
ATOM 2267 C C . MET B 2 83 ? -9.849 -16.663 1.149 1.00 19.11 2582 MET H C 1
ATOM 2268 O O . MET B 2 83 ? -10.806 -16.996 1.846 1.00 19.35 2582 MET H O 1
ATOM 2273 N N . SER B 2 84 ? -8.991 -17.535 0.630 1.00 19.82 2583 SER H N 1
ATOM 2274 C CA . SER B 2 84 ? -9.107 -18.965 0.884 1.00 19.17 2583 SER H CA 1
ATOM 2275 C C . SER B 2 84 ? -7.720 -19.560 1.095 1.00 20.42 2583 SER H C 1
ATOM 2276 O O . SER B 2 84 ? -6.720 -18.979 0.667 1.00 22.03 2583 SER H O 1
ATOM 2279 N N . SER B 2 85 ? -7.665 -20.707 1.770 1.00 19.75 2584 SER H N 1
ATOM 2280 C CA . SER B 2 85 ? -6.400 -21.384 2.055 1.00 20.32 2584 SER H CA 1
ATOM 2281 C C . SER B 2 85 ? -5.472 -20.419 2.795 1.00 19.58 2584 SER H C 1
ATOM 2282 O O . SER B 2 85 ? -4.284 -20.316 2.482 1.00 19.82 2584 SER H O 1
ATOM 2285 N N . LEU B 2 86 ? -6.030 -19.721 3.781 1.00 17.03 2585 LEU H N 1
ATOM 2286 C CA . LEU B 2 86 ? -5.291 -18.737 4.566 1.00 17.43 2585 LEU H CA 1
ATOM 2287 C C . LEU B 2 86 ? -4.019 -19.246 5.232 1.00 18.68 2585 LEU H C 1
ATOM 2288 O O . LEU B 2 86 ? -3.985 -20.331 5.805 1.00 17.85 2585 LEU H O 1
ATOM 2293 N N . ARG B 2 87 ? -2.966 -18.448 5.119 1.00 18.36 2586 ARG H N 1
ATOM 2294 C CA . ARG B 2 87 ? -1.666 -18.766 5.691 1.00 17.37 2586 ARG H CA 1
ATOM 2295 C C . ARG B 2 87 ? -1.365 -17.757 6.791 1.00 17.69 2586 ARG H C 1
ATOM 2296 O O . ARG B 2 87 ? -2.003 -16.705 6.868 1.00 18.20 2586 ARG H O 1
ATOM 2304 N N . SER B 2 88 ? -0.405 -18.087 7.651 1.00 17.14 2587 SER H N 1
ATOM 2305 C CA . SER B 2 88 ? -0.015 -17.201 8.744 1.00 18.35 2587 SER H CA 1
ATOM 2306 C C . SER B 2 88 ? 0.456 -15.844 8.217 1.00 17.61 2587 SER H C 1
ATOM 2307 O O . SER B 2 88 ? 0.213 -14.810 8.841 1.00 14.97 2587 SER H O 1
ATOM 2310 N N . GLU B 2 89 ? 1.105 -15.861 7.056 1.00 17.28 2588 GLU H N 1
ATOM 2311 C CA . GLU B 2 89 ? 1.619 -14.650 6.424 1.00 19.65 2588 GLU H CA 1
ATOM 2312 C C . GLU B 2 89 ? 0.526 -13.704 5.922 1.00 18.79 2588 GLU H C 1
ATOM 2313 O O . GLU B 2 89 ? 0.813 -12.569 5.538 1.00 17.79 2588 GLU H O 1
ATOM 2319 N N . ASP B 2 90 ? -0.718 -14.174 5.919 1.00 17.40 2589 ASP H N 1
ATOM 2320 C CA . ASP B 2 90 ? -1.845 -13.356 5.483 1.00 15.91 2589 ASP H CA 1
ATOM 2321 C C . ASP B 2 90 ? -2.368 -12.489 6.626 1.00 17.88 2589 ASP H C 1
ATOM 2322 O O . ASP B 2 90 ? -3.293 -11.695 6.443 1.00 17.22 2589 ASP H O 1
ATOM 2327 N N . THR B 2 91 ? -1.782 -12.667 7.810 1.00 16.08 2590 THR H N 1
ATOM 2328 C CA . THR B 2 91 ? -2.159 -11.887 8.984 1.00 17.33 2590 THR H CA 1
ATOM 2329 C C . THR B 2 91 ? -1.753 -10.448 8.706 1.00 16.45 2590 THR H C 1
ATOM 2330 O O . THR B 2 91 ? -0.562 -10.137 8.629 1.00 17.38 2590 THR H O 1
ATOM 2334 N N . ALA B 2 92 ? -2.744 -9.576 8.543 1.00 15.96 2591 ALA H N 1
ATOM 2335 C CA . ALA B 2 92 ? -2.473 -8.177 8.248 1.00 15.24 2591 ALA H CA 1
ATOM 2336 C C . ALA B 2 92 ? -3.719 -7.312 8.294 1.00 15.31 2591 ALA H C 1
ATOM 2337 O O . ALA B 2 92 ? -4.841 -7.802 8.424 1.00 14.05 2591 ALA H O 1
ATOM 2339 N N . MET B 2 93 ? -3.487 -6.008 8.203 1.00 15.27 2592 MET H N 1
ATOM 2340 C CA . MET B 2 93 ? -4.537 -5.007 8.196 1.00 15.16 2592 MET H CA 1
ATOM 2341 C C . MET B 2 93 ? -4.847 -4.761 6.717 1.00 14.61 2592 MET H C 1
ATOM 2342 O O . MET B 2 93 ? -3.983 -4.302 5.969 1.00 15.06 2592 MET H O 1
ATOM 2347 N N . TYR B 2 94 ? -6.065 -5.092 6.296 1.00 13.36 2593 TYR H N 1
ATOM 2348 C CA . TYR B 2 94 ? -6.462 -4.932 4.900 1.00 12.49 2593 TYR H CA 1
ATOM 2349 C C . TYR B 2 94 ? -7.163 -3.618 4.577 1.00 12.74 2593 TYR H C 1
ATOM 2350 O O . TYR B 2 94 ? -8.280 -3.360 5.031 1.00 16.24 2593 TYR H O 1
ATOM 2359 N N . TYR B 2 95 ? -6.487 -2.800 3.775 1.00 10.40 2594 TYR H N 1
ATOM 2360 C CA . TYR B 2 95 ? -6.991 -1.498 3.357 1.00 10.90 2594 TYR H CA 1
ATOM 2361 C C . TYR B 2 95 ? -7.641 -1.545 1.980 1.00 12.08 2594 TYR H C 1
ATOM 2362 O O . TYR B 2 95 ? -7.111 -2.163 1.053 1.00 9.58 2594 TYR H O 1
ATOM 2371 N N . CYS B 2 96 ? -8.798 -0.905 1.859 1.00 12.20 2595 CYS H N 1
ATOM 2372 C CA . CYS B 2 96 ? -9.492 -0.824 0.581 1.00 11.77 2595 CYS H CA 1
ATOM 2373 C C . CYS B 2 96 ? -8.967 0.449 -0.063 1.00 10.58 2595 CYS H C 1
ATOM 2374 O O . CYS B 2 96 ? -9.081 1.536 0.509 1.00 12.08 2595 CYS H O 1
ATOM 2377 N N . VAL B 2 97 ? -8.390 0.316 -1.250 1.00 8.95 2596 VAL H N 1
ATOM 2378 C CA . VAL B 2 97 ? -7.815 1.466 -1.931 1.00 10.02 2596 VAL H CA 1
ATOM 2379 C C . VAL B 2 97 ? -8.362 1.720 -3.326 1.00 10.44 2596 VAL H C 1
ATOM 2380 O O . VAL B 2 97 ? -8.481 0.805 -4.138 1.00 11.46 2596 VAL H O 1
ATOM 2384 N N . ARG B 2 98 ? -8.710 2.977 -3.586 1.00 11.48 2597 ARG H N 1
ATOM 2385 C CA . ARG B 2 98 ? -9.195 3.389 -4.895 1.00 12.86 2597 ARG H CA 1
ATOM 2386 C C . ARG B 2 98 ? -7.915 3.517 -5.724 1.00 12.95 2597 ARG H C 1
ATOM 2387 O O . ARG B 2 98 ? -7.053 4.339 -5.413 1.00 13.63 2597 ARG H O 1
ATOM 2395 N N . ARG B 2 99 ? -7.803 2.706 -6.773 1.00 12.49 2598 ARG H N 1
ATOM 2396 C CA . ARG B 2 99 ? -6.610 2.685 -7.617 1.00 12.16 2598 ARG H CA 1
ATOM 2397 C C . ARG B 2 99 ? -6.426 3.813 -8.640 1.00 11.43 2598 ARG H C 1
ATOM 2398 O O . ARG B 2 99 ? -5.390 4.486 -8.628 1.00 7.89 2598 ARG H O 1
ATOM 2406 N N . ALA B 2 100 ? -7.408 4.019 -9.519 1.00 13.51 2599 ALA H N 1
ATOM 2407 C CA . ALA B 2 100 ? -7.303 5.059 -10.549 1.00 14.60 2599 ALA H CA 1
ATOM 2408 C C . ALA B 2 100 ? -8.524 5.190 -11.458 1.00 15.77 2599 ALA H C 1
ATOM 2409 O O . ALA B 2 100 ? -9.496 4.446 -11.334 1.00 12.86 2599 ALA H O 1
ATOM 2411 N N . PHE B 2 101 ? -8.452 6.167 -12.360 1.00 18.58 2600 PHE H N 1
ATOM 2412 C CA . PHE B 2 101 ? -9.497 6.438 -13.339 1.00 21.36 2600 PHE H CA 1
ATOM 2413 C C . PHE B 2 101 ? -8.842 6.528 -14.720 1.00 22.11 2600 PHE H C 1
ATOM 2414 O O . PHE B 2 101 ? -8.973 5.621 -15.540 1.00 22.81 2600 PHE H O 1
ATOM 2422 N N . ASP B 2 102 ? -8.093 7.606 -14.937 1.00 23.99 2601 ASP H N 1
ATOM 2423 C CA . ASP B 2 102 ? -7.412 7.867 -16.205 1.00 24.68 2601 ASP H CA 1
ATOM 2424 C C . ASP B 2 102 ? -5.900 7.694 -16.127 1.00 23.63 2601 ASP H C 1
ATOM 2425 O O . ASP B 2 102 ? -5.280 7.146 -17.039 1.00 22.21 2601 ASP H O 1
ATOM 2430 N N . SER B 2 103 ? -5.322 8.156 -15.024 1.00 23.92 2602 SER H N 1
ATOM 2431 C CA . SER B 2 103 ? -3.879 8.123 -14.829 1.00 25.12 2602 SER H CA 1
ATOM 2432 C C . SER B 2 103 ? -3.424 7.367 -13.591 1.00 24.20 2602 SER H C 1
ATOM 2433 O O . SER B 2 103 ? -4.196 7.162 -12.655 1.00 23.59 2602 SER H O 1
ATOM 2436 N N . ASP B 2 104 ? -2.164 6.937 -13.610 1.00 21.96 2603 ASP H N 1
ATOM 2437 C CA . ASP B 2 104 ? -1.580 6.233 -12.476 1.00 20.47 2603 ASP H CA 1
ATOM 2438 C C . ASP B 2 104 ? -1.076 7.308 -11.518 1.00 20.16 2603 ASP H C 1
ATOM 2439 O O . ASP B 2 104 ? 0.011 7.862 -11.697 1.00 21.39 2603 ASP H O 1
ATOM 2444 N N . VAL B 2 105 ? -1.899 7.615 -10.522 1.00 20.61 2604 VAL H N 1
ATOM 2445 C CA . VAL B 2 105 ? -1.573 8.619 -9.517 1.00 19.76 2604 VAL H CA 1
ATOM 2446 C C . VAL B 2 105 ? -1.237 7.892 -8.210 1.00 19.96 2604 VAL H C 1
ATOM 2447 O O . VAL B 2 105 ? -1.218 8.489 -7.133 1.00 20.88 2604 VAL H O 1
ATOM 2451 N N . GLY B 2 106 ? -0.933 6.600 -8.330 1.00 20.21 2605 GLY H N 1
ATOM 2452 C CA . GLY B 2 106 ? -0.609 5.789 -7.171 1.00 18.66 2605 GLY H CA 1
ATOM 2453 C C . GLY B 2 106 ? -1.851 5.454 -6.369 1.00 19.09 2605 GLY H C 1
ATOM 2454 O O . GLY B 2 106 ? -2.938 5.302 -6.928 1.00 18.36 2605 GLY H O 1
ATOM 2455 N N . PHE B 2 107 ? -1.687 5.327 -5.056 1.00 15.48 2606 PHE H N 1
ATOM 2456 C CA . PHE B 2 107 ? -2.799 5.031 -4.163 1.00 13.49 2606 PHE H CA 1
ATOM 2457 C C . PHE B 2 107 ? -3.201 6.356 -3.512 1.00 12.29 2606 PHE H C 1
ATOM 2458 O O . PHE B 2 107 ? -2.617 6.770 -2.511 1.00 15.43 2606 PHE H O 1
ATOM 2466 N N . ALA B 2 108 ? -4.199 7.015 -4.093 1.00 13.80 2607 ALA H N 1
ATOM 2467 C CA . ALA B 2 108 ? -4.659 8.312 -3.601 1.00 15.00 2607 ALA H CA 1
ATOM 2468 C C . ALA B 2 108 ? -5.617 8.287 -2.416 1.00 14.14 2607 ALA H C 1
ATOM 2469 O O . ALA B 2 108 ? -5.555 9.167 -1.557 1.00 16.55 2607 ALA H O 1
ATOM 2471 N N . SER B 2 109 ? -6.502 7.295 -2.359 1.00 15.55 2608 SER H N 1
ATOM 2472 C CA . SER B 2 109 ? -7.461 7.222 -1.262 1.00 14.00 2608 SER H CA 1
ATOM 2473 C C . SER B 2 109 ? -7.512 5.832 -0.634 1.00 15.53 2608 SER H C 1
ATOM 2474 O O . SER B 2 109 ? -7.800 4.842 -1.310 1.00 16.78 2608 SER H O 1
ATOM 2477 N N . TRP B 2 110 ? -7.207 5.768 0.659 1.00 16.18 2609 TRP H N 1
ATOM 2478 C CA . TRP B 2 110 ? -7.206 4.508 1.397 1.00 13.95 2609 TRP H CA 1
ATOM 2479 C C . TRP B 2 110 ? -8.331 4.478 2.421 1.00 17.49 2609 TRP H C 1
ATOM 2480 O O . TRP B 2 110 ? -8.763 5.523 2.911 1.00 17.94 2609 TRP H O 1
ATOM 2491 N N . GLY B 2 111 ? -8.807 3.277 2.733 1.00 19.26 2610 GLY H N 1
ATOM 2492 C CA . GLY B 2 111 ? -9.847 3.131 3.734 1.00 18.04 2610 GLY H CA 1
ATOM 2493 C C . GLY B 2 111 ? -9.139 3.054 5.080 1.00 18.82 2610 GLY H C 1
ATOM 2494 O O . GLY B 2 111 ? -7.903 3.069 5.119 1.00 16.16 2610 GLY H O 1
ATOM 2495 N N . HIS B 2 112 ? -9.881 2.951 6.178 1.00 21.50 2611 HIS H N 1
ATOM 2496 C CA . HIS B 2 112 ? -9.236 2.889 7.491 1.00 21.97 2611 HIS H CA 1
ATOM 2497 C C . HIS B 2 112 ? -8.803 1.488 7.930 1.00 19.36 2611 HIS H C 1
ATOM 2498 O O . HIS B 2 112 ? -8.212 1.327 9.003 1.00 19.45 2611 HIS H O 1
ATOM 2505 N N . ARG B 2 113 ? -9.107 0.502 7.084 1.00 18.30 2612 ARG H N 1
ATOM 2506 C CA . ARG B 2 113 ? -8.727 -0.903 7.274 1.00 16.22 2612 ARG H CA 1
ATOM 2507 C C . ARG B 2 113 ? -9.571 -1.838 8.115 1.00 15.72 2612 ARG H C 1
ATOM 2508 O O . ARG B 2 113 ? -10.375 -1.421 8.943 1.00 14.61 2612 ARG H O 1
ATOM 2510 N N . THR B 2 114 ? -9.336 -3.124 7.879 1.00 14.51 2613 THR H N 1
ATOM 2511 C CA . THR B 2 114 ? -10.006 -4.213 8.575 1.00 15.10 2613 THR H CA 1
ATOM 2512 C C . THR B 2 114 ? -8.949 -5.283 8.878 1.00 15.01 2613 THR H C 1
ATOM 2513 O O . THR B 2 114 ? -8.285 -5.794 7.976 1.00 15.60 2613 THR H O 1
ATOM 2517 N N . LEU B 2 115 ? -8.783 -5.596 10.158 1.00 14.04 2614 LEU H N 1
ATOM 2518 C CA . LEU B 2 115 ? -7.785 -6.567 10.591 1.00 12.72 2614 LEU H CA 1
ATOM 2519 C C . LEU B 2 115 ? -8.174 -8.032 10.429 1.00 13.67 2614 LEU H C 1
ATOM 2520 O O . LEU B 2 115 ? -9.202 -8.475 10.941 1.00 13.46 2614 LEU H O 1
ATOM 2525 N N . VAL B 2 116 ? -7.327 -8.775 9.723 1.00 13.97 2615 VAL H N 1
ATOM 2526 C CA . VAL B 2 116 ? -7.526 -10.201 9.499 1.00 14.95 2615 VAL H CA 1
ATOM 2527 C C . VAL B 2 116 ? -6.388 -10.936 10.201 1.00 16.34 2615 VAL H C 1
ATOM 2528 O O . VAL B 2 116 ? -5.218 -10.756 9.858 1.00 17.99 2615 VAL H O 1
ATOM 2532 N N . THR B 2 117 ? -6.733 -11.741 11.199 1.00 17.35 2616 THR H N 1
ATOM 2533 C CA . THR B 2 117 ? -5.733 -12.495 11.943 1.00 17.06 2616 THR H CA 1
ATOM 2534 C C . THR B 2 117 ? -5.837 -13.980 11.619 1.00 18.22 2616 THR H C 1
ATOM 2535 O O . THR B 2 117 ? -6.899 -14.582 11.765 1.00 16.60 2616 THR H O 1
ATOM 2539 N N . VAL B 2 118 ? -4.734 -14.561 11.157 1.00 19.83 2617 VAL H N 1
ATOM 2540 C CA . VAL B 2 118 ? -4.701 -15.979 10.819 1.00 20.03 2617 VAL H CA 1
ATOM 2541 C C . VAL B 2 118 ? -3.823 -16.711 11.832 1.00 21.90 2617 VAL H C 1
ATOM 2542 O O . VAL B 2 118 ? -2.597 -16.738 11.706 1.00 22.75 2617 VAL H O 1
ATOM 2546 N N . SER B 2 119 ? -4.465 -17.296 12.841 1.00 23.62 2618 SER H N 1
ATOM 2547 C CA . SER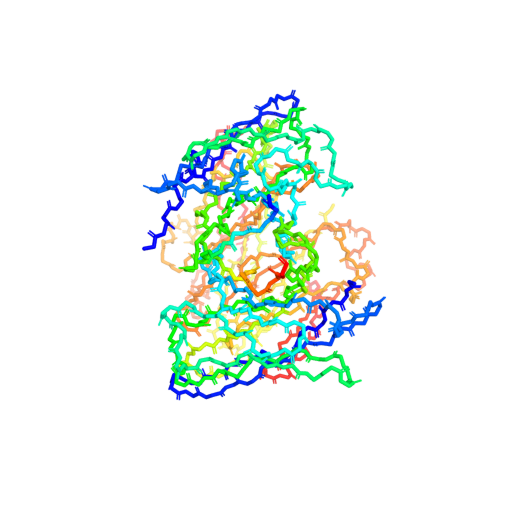 B 2 119 ? -3.762 -18.018 13.897 1.00 24.30 2618 SER H CA 1
ATOM 2548 C C . SER B 2 119 ? -4.559 -19.215 14.413 1.00 25.08 2618 SER H C 1
ATOM 2549 O O . SER B 2 119 ? -5.781 -19.278 14.264 1.00 23.09 2618 SER H O 1
ATOM 2552 N N . ALA B 2 120 ? -3.845 -20.167 15.008 1.00 27.34 2619 ALA H N 1
ATOM 2553 C CA . ALA B 2 120 ? -4.455 -21.372 15.560 1.00 29.50 2619 ALA H CA 1
ATOM 2554 C C . ALA B 2 120 ? -4.927 -21.158 16.997 1.00 30.52 2619 ALA H C 1
ATOM 2555 O O . ALA B 2 120 ? -5.705 -21.954 17.526 1.00 29.78 2619 ALA H O 1
ATOM 2557 N N . ALA B 2 121 ? -4.454 -20.081 17.622 1.00 31.88 2620 ALA H N 1
ATOM 2558 C CA . ALA B 2 121 ? -4.815 -19.754 19.000 1.00 32.84 2620 ALA H CA 1
ATOM 2559 C C . ALA B 2 121 ? -6.293 -19.398 19.142 1.00 33.97 2620 ALA H C 1
ATOM 2560 O O . ALA B 2 121 ? -6.896 -18.824 18.233 1.00 34.61 2620 ALA H O 1
ATOM 2562 N N . LYS B 2 122 ? -6.867 -19.740 20.294 1.00 34.29 2621 LYS H N 1
ATOM 2563 C CA . LYS B 2 122 ? -8.276 -19.468 20.565 1.00 35.36 2621 LYS H CA 1
ATOM 2564 C C . LYS B 2 122 ? -8.502 -18.034 21.033 1.00 34.94 2621 LYS H C 1
ATOM 2565 O O . LYS B 2 122 ? -7.576 -17.367 21.499 1.00 36.21 2621 LYS H O 1
ATOM 2571 N N . THR B 2 123 ? -9.744 -17.575 20.910 1.00 33.05 2622 THR H N 1
ATOM 2572 C CA . THR B 2 123 ? -10.121 -16.227 21.319 1.00 31.85 2622 THR H CA 1
ATOM 2573 C C . THR B 2 123 ? -10.201 -16.156 22.844 1.00 31.93 2622 THR H C 1
ATOM 2574 O O . THR B 2 123 ? -10.926 -16.928 23.473 1.00 32.71 2622 THR H O 1
ATOM 2578 N N . THR B 2 124 ? -9.447 -15.231 23.428 1.00 30.73 2623 THR H N 1
ATOM 2579 C CA . THR B 2 124 ? -9.424 -15.055 24.875 1.00 28.10 2623 THR H CA 1
ATOM 2580 C C . THR B 2 124 ? -9.797 -13.622 25.245 1.00 28.54 2623 THR H C 1
ATOM 2581 O O . THR B 2 124 ? -9.227 -12.663 24.720 1.00 27.29 2623 THR H O 1
ATOM 2585 N N . ALA B 2 125 ? -10.772 -13.490 26.140 1.00 28.17 2624 ALA H N 1
ATOM 2586 C CA . ALA B 2 125 ? -11.241 -12.186 26.598 1.00 28.30 2624 ALA H CA 1
ATOM 2587 C C . ALA B 2 125 ? -10.233 -11.552 27.555 1.00 29.17 2624 ALA H C 1
ATOM 2588 O O . ALA B 2 125 ? -9.640 -12.235 28.390 1.00 30.63 2624 ALA H O 1
ATOM 2590 N N . PRO B 2 126 ? -10.026 -10.228 27.431 1.00 29.58 2625 PRO H N 1
ATOM 2591 C CA . PRO B 2 126 ? -9.094 -9.463 28.269 1.00 29.65 2625 PRO H CA 1
ATOM 2592 C C . PRO B 2 126 ? -9.568 -9.191 29.690 1.00 29.24 2625 PRO H C 1
ATOM 2593 O O . PRO B 2 126 ? -10.768 -9.159 29.970 1.00 28.58 2625 PRO H O 1
ATOM 2597 N N . SER B 2 127 ? -8.603 -9.001 30.584 1.00 30.39 2626 SER H N 1
ATOM 2598 C CA . SER B 2 127 ? -8.882 -8.698 31.981 1.00 30.28 2626 SER H CA 1
ATOM 2599 C C . SER B 2 127 ? -8.445 -7.259 32.237 1.00 30.91 2626 SER H C 1
ATOM 2600 O O . SER B 2 127 ? -7.250 -6.952 32.240 1.00 31.89 2626 SER H O 1
ATOM 2603 N N . VAL B 2 128 ? -9.421 -6.376 32.427 1.00 31.39 2627 VAL H N 1
ATOM 2604 C CA . VAL B 2 128 ? -9.146 -4.962 32.666 1.00 31.83 2627 VAL H CA 1
ATOM 2605 C C . VAL B 2 128 ? -8.967 -4.680 34.154 1.00 32.21 2627 VAL H C 1
ATOM 2606 O O . VAL B 2 128 ? -9.823 -5.025 34.969 1.00 32.08 2627 VAL H O 1
ATOM 2610 N N . TYR B 2 129 ? -7.851 -4.040 34.495 1.00 32.29 2628 TYR H N 1
ATOM 2611 C CA . TYR B 2 129 ? -7.537 -3.720 35.880 1.00 33.11 2628 TYR H CA 1
ATOM 2612 C C . TYR B 2 129 ? -7.266 -2.241 36.096 1.00 33.90 2628 TYR H C 1
ATOM 2613 O O . TYR B 2 129 ? -6.433 -1.645 35.410 1.00 35.21 2628 TYR H O 1
ATOM 2622 N N . PRO B 2 130 ? -7.980 -1.623 37.048 1.00 34.71 2629 PRO H N 1
ATOM 2623 C CA . PRO B 2 130 ? -7.796 -0.203 37.352 1.00 35.91 2629 PRO H CA 1
ATOM 2624 C C . PRO B 2 130 ? -6.436 0.012 38.016 1.00 37.96 2629 PRO H C 1
ATOM 2625 O O . PRO B 2 130 ? -6.070 -0.720 38.937 1.00 38.51 2629 PRO H O 1
ATOM 2629 N N . LEU B 2 131 ? -5.680 0.997 37.541 1.00 39.32 2630 LEU H N 1
ATOM 2630 C CA . LEU B 2 131 ? -4.375 1.261 38.126 1.00 39.78 2630 LEU H CA 1
ATOM 2631 C C . LEU B 2 131 ? -4.380 2.595 38.811 1.00 41.54 2630 LEU H C 1
ATOM 2632 O O . LEU B 2 131 ? -4.116 3.634 38.209 1.00 40.25 2630 LEU H O 1
ATOM 2637 N N . ALA B 2 132 ? -4.726 2.559 40.084 1.00 44.20 2631 ALA H N 1
ATOM 2638 C CA . ALA B 2 132 ? -4.729 3.750 40.885 1.00 46.44 2631 ALA H CA 1
ATOM 2639 C C . ALA B 2 132 ? -3.229 3.929 41.110 1.00 49.39 2631 ALA H C 1
ATOM 2640 O O . ALA B 2 132 ? -2.481 2.953 41.012 1.00 49.24 2631 ALA H O 1
ATOM 2642 N N . PRO B 2 133 ? -2.741 5.172 41.269 1.00 53.41 2632 PRO H N 1
ATOM 2643 C CA . PRO B 2 133 ? -1.296 5.366 41.496 1.00 56.80 2632 PRO H CA 1
ATOM 2644 C C . PRO B 2 133 ? -1.007 4.673 42.817 1.00 59.58 2632 PRO H C 1
ATOM 2645 O O . PRO B 2 133 ? -1.426 3.532 43.040 1.00 61.07 2632 PRO H O 1
ATOM 2649 N N . VAL B 2 134 ? -0.178 5.301 43.635 1.00 61.44 2633 VAL H N 1
ATOM 2650 C CA . VAL B 2 134 ? -0.053 4.830 44.997 1.00 63.44 2633 VAL H CA 1
ATOM 2651 C C . VAL B 2 134 ? -1.158 5.874 45.195 1.00 66.41 2633 VAL H C 1
ATOM 2652 O O . VAL B 2 134 ? -0.884 7.037 45.391 1.00 68.18 2633 VAL H O 1
ATOM 2656 N N . CYS B 2 135 ? -2.378 5.480 44.855 1.00 69.22 2634 CYS H N 1
ATOM 2657 C CA . CYS B 2 135 ? -3.471 6.407 44.925 1.00 72.35 2634 CYS H CA 1
ATOM 2658 C C . CYS B 2 135 ? -3.429 7.092 46.327 1.00 72.52 2634 CYS H C 1
ATOM 2659 O O . CYS B 2 135 ? -4.017 6.532 47.245 1.00 72.77 2634 CYS H O 1
ATOM 2662 N N . GLY B 2 136 ? -2.714 8.238 46.380 1.00 73.32 2635 GLY H N 1
ATOM 2663 C CA . GLY B 2 136 ? -2.535 9.050 47.578 1.00 73.54 2635 GLY H CA 1
ATOM 2664 C C . GLY B 2 136 ? -1.197 9.781 47.618 1.00 73.78 2635 GLY H C 1
ATOM 2665 O O . GLY B 2 136 ? -0.209 9.047 47.230 1.00 74.17 2635 GLY H O 1
ATOM 2666 N N . SER B 2 142 ? -0.877 17.332 39.775 1.00 36.45 2641 SER H N 1
ATOM 2667 C CA . SER B 2 142 ? -1.244 16.387 38.680 1.00 36.18 2641 SER H CA 1
ATOM 2668 C C . SER B 2 142 ? -1.198 14.933 39.142 1.00 35.75 2641 SER H C 1
ATOM 2669 O O . SER B 2 142 ? -0.201 14.486 39.711 1.00 33.79 2641 SER H O 1
ATOM 2672 N N . VAL B 2 143 ? -2.291 14.207 38.915 1.00 36.41 2642 VAL H N 1
ATOM 2673 C CA . VAL B 2 143 ? -2.365 12.801 39.293 1.00 37.71 2642 VAL H CA 1
ATOM 2674 C C . VAL B 2 143 ? -2.421 11.904 38.062 1.00 38.79 2642 VAL H C 1
ATOM 2675 O O . VAL B 2 143 ? -3.249 12.104 37.167 1.00 39.44 2642 VAL H O 1
ATOM 2679 N N . THR B 2 144 ? -1.495 10.955 37.994 1.00 37.53 2643 THR H N 1
ATOM 2680 C CA . THR B 2 144 ? -1.449 10.022 36.879 1.00 35.63 2643 THR H CA 1
ATOM 2681 C C . THR B 2 144 ? -2.193 8.751 37.259 1.00 35.16 2643 THR H C 1
ATOM 2682 O O . THR B 2 144 ? -2.066 8.253 38.380 1.00 35.59 2643 THR H O 1
ATOM 2686 N N . LEU B 2 145 ? -2.998 8.253 36.330 1.00 33.34 2644 LEU H N 1
ATOM 2687 C CA . LEU B 2 145 ? -3.759 7.033 36.550 1.00 31.76 2644 LEU H CA 1
ATOM 2688 C C . LEU B 2 145 ? -3.372 6.072 35.425 1.00 31.35 2644 LEU H C 1
ATOM 2689 O O . LEU B 2 145 ? -2.705 6.482 34.475 1.00 30.70 2644 LEU H O 1
ATOM 2694 N N . GLY B 2 146 ? -3.822 4.819 35.518 1.00 29.72 2645 GLY H N 1
ATOM 2695 C CA . GLY B 2 146 ? -3.482 3.832 34.497 1.00 29.48 2645 GLY H CA 1
ATOM 2696 C C . GLY B 2 146 ? -4.492 2.692 34.319 1.00 29.97 2645 GLY H C 1
ATOM 2697 O O . GLY B 2 146 ? -5.380 2.487 35.154 1.00 28.93 2645 GLY H O 1
ATOM 2698 N N . CYS B 2 147 ? -4.409 2.032 33.156 1.00 30.63 2646 CYS H N 1
ATOM 2699 C CA . CYS B 2 147 ? -5.276 0.886 32.870 1.00 30.46 2646 CYS H CA 1
ATOM 2700 C C . CYS B 2 147 ? -4.540 -0.312 32.319 1.00 28.33 2646 CYS H C 1
ATOM 2701 O O . CYS B 2 147 ? -3.853 -0.205 31.309 1.00 28.12 2646 CYS H O 1
ATOM 2704 N N . LEU B 2 148 ? -4.773 -1.473 32.927 1.00 26.29 2647 LEU H N 1
ATOM 2705 C CA . LEU B 2 148 ? -4.124 -2.698 32.468 1.00 25.79 2647 LEU H CA 1
ATOM 2706 C C . LEU B 2 148 ? -5.062 -3.715 31.821 1.00 26.65 2647 LEU H C 1
ATOM 2707 O O . LEU B 2 148 ? -5.915 -4.300 32.485 1.00 26.66 2647 LEU H O 1
ATOM 2712 N N . VAL B 2 149 ? -4.886 -3.915 30.517 1.00 26.47 2648 VAL H N 1
ATOM 2713 C CA . VAL B 2 149 ? -5.665 -4.885 29.746 1.00 26.48 2648 VAL H CA 1
ATOM 2714 C C . VAL B 2 149 ? -4.704 -6.044 29.493 1.00 26.88 2648 VAL H C 1
ATOM 2715 O O . VAL B 2 149 ? -3.927 -6.024 28.538 1.00 27.80 2648 VAL H O 1
ATOM 2719 N N . LYS B 2 150 ? -4.761 -7.049 30.360 1.00 27.89 2649 LYS H N 1
ATOM 2720 C CA . LYS B 2 150 ? -3.865 -8.194 30.268 1.00 29.11 2649 LYS H CA 1
ATOM 2721 C C . LYS B 2 150 ? -4.486 -9.506 29.793 1.00 29.24 2649 LYS H C 1
ATOM 2722 O O . LYS B 2 150 ? -5.637 -9.813 30.103 1.00 29.32 2649 LYS H O 1
ATOM 2728 N N . GLY B 2 151 ? -3.704 -10.258 29.021 1.00 28.48 2650 GLY H N 1
ATOM 2729 C CA . GLY B 2 151 ? -4.131 -11.553 28.516 1.00 27.73 2650 GLY H CA 1
ATOM 2730 C C . GLY B 2 151 ? -5.326 -11.602 27.586 1.00 27.67 2650 GLY H C 1
ATOM 2731 O O . GLY B 2 151 ? -6.424 -11.966 28.008 1.00 29.21 2650 GLY H O 1
ATOM 2732 N N . TYR B 2 152 ? -5.114 -11.266 26.317 1.00 26.73 2651 TYR H N 1
ATOM 2733 C CA . TYR B 2 152 ? -6.197 -11.300 25.340 1.00 26.43 2651 TYR H CA 1
ATOM 2734 C C . TYR B 2 152 ? -5.711 -11.660 23.943 1.00 25.92 2651 TYR H C 1
ATOM 2735 O O . TYR B 2 152 ? -4.564 -11.392 23.587 1.00 24.13 2651 TYR H O 1
ATOM 2744 N N . PHE B 2 153 ? -6.601 -12.257 23.156 1.00 26.37 2652 PHE H N 1
ATOM 2745 C CA . PHE B 2 153 ? -6.286 -12.664 21.793 1.00 27.33 2652 PHE H CA 1
ATOM 2746 C C . PHE B 2 153 ? -7.562 -12.844 20.976 1.00 28.28 2652 PHE H C 1
ATOM 2747 O O . PHE B 2 153 ? -8.572 -13.323 21.496 1.00 28.66 2652 PHE H O 1
ATOM 2755 N N . PRO B 2 154 ? -7.573 -12.350 19.723 1.00 28.29 2653 PRO H N 1
ATOM 2756 C CA . PRO B 2 154 ? -6.440 -11.644 19.097 1.00 27.60 2653 PRO H CA 1
ATOM 2757 C C . PRO B 2 154 ? -6.571 -10.125 19.294 1.00 27.57 2653 PRO H C 1
ATOM 2758 O O . PRO B 2 154 ? -7.110 -9.676 20.306 1.00 28.30 2653 PRO H O 1
ATOM 2762 N N . GLU B 2 155 ? -6.055 -9.340 18.351 1.00 27.77 2654 GLU H N 1
ATOM 2763 C CA . GLU B 2 155 ? -6.152 -7.886 18.438 1.00 28.83 2654 GLU H CA 1
ATOM 2764 C C . GLU B 2 155 ? -7.267 -7.388 17.518 1.00 29.38 2654 GLU H C 1
ATOM 2765 O O . GLU B 2 155 ? -7.754 -8.149 16.672 1.00 28.34 2654 GLU H O 1
ATOM 2771 N N . PRO B 2 156 ? -7.750 -6.152 17.727 1.00 30.12 2655 PRO H N 1
ATOM 2772 C CA . PRO B 2 156 ? -7.299 -5.206 18.764 1.00 30.72 2655 PRO H CA 1
ATOM 2773 C C . PRO B 2 156 ? -8.332 -4.989 19.883 1.00 30.91 2655 PRO H C 1
ATOM 2774 O O . PRO B 2 156 ? -9.294 -5.749 20.026 1.00 30.66 2655 PRO H O 1
ATOM 2778 N N . VAL B 2 157 ? -8.092 -3.957 20.693 1.00 29.78 2656 VAL H N 1
ATOM 2779 C CA . VAL B 2 157 ? -8.983 -3.571 21.787 1.00 30.72 2656 VAL H CA 1
ATOM 2780 C C . VAL B 2 157 ? -9.114 -2.055 21.733 1.00 30.47 2656 VAL H C 1
ATOM 2781 O O . VAL B 2 157 ? -8.161 -1.360 21.375 1.00 31.28 2656 VAL H O 1
ATOM 2785 N N . THR B 2 158 ? -10.294 -1.544 22.059 1.00 30.78 2657 THR H N 1
ATOM 2786 C CA . THR B 2 158 ? -10.508 -0.105 22.041 1.00 31.46 2657 THR H CA 1
ATOM 2787 C C . THR B 2 158 ? -10.541 0.456 23.456 1.00 31.40 2657 THR H C 1
ATOM 2788 O O . THR B 2 158 ? -11.573 0.421 24.129 1.00 33.15 2657 THR H O 1
ATOM 2792 N N . LEU B 2 159 ? -9.387 0.932 23.921 1.00 31.16 2658 LEU H N 1
ATOM 2793 C CA . LEU B 2 159 ? -9.286 1.505 25.257 1.00 32.16 2658 LEU H CA 1
ATOM 2794 C C . LEU B 2 159 ? -9.512 3.008 25.189 1.00 34.14 2658 LEU H C 1
ATOM 2795 O O . LEU B 2 159 ? -8.810 3.727 24.473 1.00 35.09 2658 LEU H O 1
ATOM 2800 N N . THR B 2 160 ? -10.507 3.470 25.937 1.00 36.22 2659 THR H N 1
ATOM 2801 C CA . THR B 2 160 ? -10.856 4.881 25.964 1.00 38.19 2659 THR H CA 1
ATOM 2802 C C . THR B 2 160 ? -11.113 5.344 27.396 1.00 38.76 2659 THR H C 1
ATOM 2803 O O . THR B 2 160 ? -11.396 4.536 28.281 1.00 37.97 2659 THR H O 1
ATOM 2807 N N . TRP B 2 161 ? -10.978 6.648 27.622 1.00 39.10 2660 TRP H N 1
ATOM 2808 C CA . TRP B 2 161 ? -11.201 7.236 28.937 1.00 40.48 2660 TRP H CA 1
ATOM 2809 C C . TRP B 2 161 ? -12.421 8.142 28.924 1.00 41.97 2660 TRP H C 1
ATOM 2810 O O . TRP B 2 161 ? -12.500 9.081 28.128 1.00 42.85 2660 TRP H O 1
ATOM 2821 N N . ASN B 2 162 ? -13.369 7.852 29.812 1.00 43.42 2661 ASN H N 1
ATOM 2822 C CA . ASN B 2 162 ? -14.603 8.623 29.932 1.00 44.01 2661 ASN H CA 1
ATOM 2823 C C . ASN B 2 162 ? -15.371 8.742 28.612 1.00 43.98 2661 ASN H C 1
ATOM 2824 O O . ASN B 2 162 ? -15.848 9.818 28.256 1.00 44.35 2661 ASN H O 1
ATOM 2829 N N . SER B 2 163 ? -15.464 7.626 27.892 1.00 43.84 2662 SER H N 1
ATOM 2830 C CA . SER B 2 163 ? -16.169 7.556 26.608 1.00 43.57 2662 SER H CA 1
ATOM 2831 C C . SER B 2 163 ? -15.593 8.445 25.504 1.00 43.02 2662 SER H C 1
ATOM 2832 O O . SER B 2 163 ? -16.292 8.795 24.550 1.00 44.11 2662 SER H O 1
ATOM 2835 N N . GLY B 2 164 ? -14.314 8.788 25.627 1.00 41.69 2663 GLY H N 1
ATOM 2836 C CA . GLY B 2 164 ? -13.663 9.623 24.631 1.00 41.03 2663 GLY H CA 1
ATOM 2837 C C . GLY B 2 164 ? -13.566 11.081 25.029 1.00 40.02 2663 GLY H C 1
ATOM 2838 O O . GLY B 2 164 ? -12.763 11.830 24.469 1.00 39.60 2663 GLY H O 1
ATOM 2839 N N . SER B 2 165 ? -14.371 11.474 26.015 1.00 40.13 2664 SER H N 1
ATOM 2840 C CA . SER B 2 165 ? -14.394 12.849 26.502 1.00 40.95 2664 SER H CA 1
ATOM 2841 C C . SER B 2 165 ? -13.084 13.238 27.192 1.00 39.60 2664 SER H C 1
ATOM 2842 O O . SER B 2 165 ? -12.851 14.413 27.472 1.00 39.86 2664 SER H O 1
ATOM 2845 N N . LEU B 2 166 ? -12.248 12.246 27.491 1.00 38.15 2665 LEU H N 1
ATOM 2846 C CA . LEU B 2 166 ? -10.962 12.489 28.133 1.00 37.31 2665 LEU H CA 1
ATOM 2847 C C . LEU B 2 166 ? -9.868 12.022 27.174 1.00 36.82 2665 LEU H C 1
ATOM 2848 O O . LEU B 2 166 ? -9.507 10.843 27.150 1.00 36.47 2665 LEU H O 1
ATOM 2853 N N . SER B 2 167 ? -9.370 12.955 26.367 1.00 36.06 2666 SER H N 1
ATOM 2854 C CA . SER B 2 167 ? -8.330 12.670 25.385 1.00 34.63 2666 SER H CA 1
ATOM 2855 C C . SER B 2 167 ? -6.995 13.281 25.812 1.00 33.46 2666 SER H C 1
ATOM 2856 O O . SER B 2 167 ? -5.941 12.900 25.304 1.00 33.88 2666 SER H O 1
ATOM 2859 N N . SER B 2 168 ? -7.051 14.219 26.757 1.00 32.91 2667 SER H N 1
ATOM 2860 C CA . SER B 2 168 ? -5.854 14.895 27.256 1.00 31.91 2667 SER H CA 1
ATOM 2861 C C . SER B 2 168 ? -5.005 14.029 28.182 1.00 30.62 2667 SER H C 1
ATOM 2862 O O . SER B 2 168 ? -5.524 13.379 29.091 1.00 30.53 2667 SER H O 1
ATOM 2865 N N . GLY B 2 169 ? -3.696 14.037 27.943 1.00 29.54 2668 GLY H N 1
ATOM 2866 C CA . GLY B 2 169 ? -2.770 13.268 28.758 1.00 28.92 2668 GLY H CA 1
ATOM 2867 C C . GLY B 2 169 ? -2.925 11.761 28.678 1.00 27.89 2668 GLY H C 1
ATOM 2868 O O . GLY B 2 169 ? -2.545 11.049 29.607 1.00 28.58 2668 GLY H O 1
ATOM 2869 N N . VAL B 2 170 ? -3.468 11.272 27.567 1.00 26.78 2669 VAL H N 1
ATOM 2870 C CA . VAL B 2 170 ? -3.669 9.839 27.387 1.00 26.34 2669 VAL H CA 1
ATOM 2871 C C . VAL B 2 170 ? -2.578 9.207 26.528 1.00 26.62 2669 VAL H C 1
ATOM 2872 O O . VAL B 2 170 ? -2.300 9.667 25.418 1.00 26.50 2669 VAL H O 1
ATOM 2876 N N . HIS B 2 171 ? -1.962 8.156 27.061 1.00 26.36 2670 HIS H N 1
ATOM 2877 C CA . HIS B 2 171 ? -0.906 7.428 26.368 1.00 26.59 2670 HIS H CA 1
ATOM 2878 C C . HIS B 2 171 ? -1.252 5.944 26.340 1.00 26.33 2670 HIS H C 1
ATOM 2879 O O . HIS B 2 171 ? -0.977 5.218 27.297 1.00 27.02 2670 HIS H O 1
ATOM 2886 N N . THR B 2 172 ? -1.881 5.501 25.256 1.00 26.33 2671 THR H N 1
ATOM 2887 C CA . THR B 2 172 ? -2.247 4.096 25.117 1.00 27.24 2671 THR H CA 1
ATOM 2888 C C . THR B 2 172 ? -1.112 3.351 24.421 1.00 27.83 2671 THR H C 1
ATOM 2889 O O . THR B 2 172 ? -0.892 3.497 23.217 1.00 28.51 2671 THR H O 1
ATOM 2893 N N . PHE B 2 173 ? -0.382 2.572 25.212 1.00 26.81 2672 PHE H N 1
ATOM 2894 C CA . PHE B 2 173 ? 0.767 1.802 24.744 1.00 26.92 2672 PHE H CA 1
ATOM 2895 C C . PHE B 2 173 ? 0.448 0.614 23.842 1.00 27.30 2672 PHE H C 1
ATOM 2896 O O . PHE B 2 173 ? -0.604 -0.011 23.966 1.00 26.84 2672 PHE H O 1
ATOM 2904 N N . PRO B 2 174 ? 1.370 0.298 22.911 1.00 27.71 2673 PRO H N 1
ATOM 2905 C CA . PRO B 2 174 ? 1.233 -0.813 21.962 1.00 28.95 2673 PRO H CA 1
ATOM 2906 C C . PRO B 2 174 ? 1.184 -2.148 22.696 1.00 29.11 2673 PRO H C 1
ATOM 2907 O O . PRO B 2 174 ? 1.930 -2.366 23.652 1.00 30.99 2673 PRO H O 1
ATOM 2911 N N . ALA B 2 175 ? 0.284 -3.026 22.267 1.00 28.96 2674 ALA H N 1
ATOM 2912 C CA . ALA B 2 175 ? 0.146 -4.333 22.896 1.00 28.57 2674 ALA H CA 1
ATOM 2913 C C . ALA B 2 175 ? 1.359 -5.217 22.625 1.00 29.52 2674 ALA H C 1
ATOM 2914 O O . ALA B 2 175 ? 1.845 -5.296 21.495 1.00 29.82 2674 ALA H O 1
ATOM 2916 N N . VAL B 2 176 ? 1.865 -5.844 23.682 1.00 29.62 2675 VAL H N 1
ATOM 2917 C CA . VAL B 2 176 ? 3.012 -6.740 23.578 1.00 31.10 2675 VAL H CA 1
ATOM 2918 C C . VAL B 2 176 ? 2.509 -8.169 23.754 1.00 32.34 2675 VAL H C 1
ATOM 2919 O O . VAL B 2 176 ? 1.721 -8.452 24.658 1.00 31.75 2675 VAL H O 1
ATOM 2923 N N . LEU B 2 177 ? 2.975 -9.065 22.889 1.00 34.97 2676 LEU H N 1
ATOM 2924 C CA . LEU B 2 177 ? 2.556 -10.461 22.928 1.00 37.73 2676 LEU H CA 1
ATOM 2925 C C . LEU B 2 177 ? 3.336 -11.326 23.916 1.00 39.42 2676 LEU H C 1
ATOM 2926 O O . LEU B 2 177 ? 4.516 -11.616 23.707 1.00 40.13 2676 LEU H O 1
ATOM 2931 N N . GLN B 2 178 ? 2.667 -11.720 24.995 1.00 42.41 2677 GLN H N 1
ATOM 2932 C CA . GLN B 2 178 ? 3.262 -12.573 26.019 1.00 46.22 2677 GLN H CA 1
ATOM 2933 C C . GLN B 2 178 ? 2.786 -14.011 25.854 1.00 46.87 2677 GLN H C 1
ATOM 2934 O O . GLN B 2 178 ? 1.866 -14.453 26.547 1.00 46.96 2677 GLN H O 1
ATOM 2940 N N . SER B 2 179 ? 3.406 -14.728 24.920 1.00 47.78 2678 SER H N 1
ATOM 2941 C CA . SER B 2 179 ? 3.073 -16.124 24.648 1.00 47.57 2678 SER H CA 1
ATOM 2942 C C . SER B 2 179 ? 1.588 -16.352 24.355 1.00 46.40 2678 SER H C 1
ATOM 2943 O O . SER B 2 179 ? 0.838 -16.822 25.215 1.00 47.17 2678 SER H O 1
ATOM 2946 N N . ASP B 2 180 ? 1.175 -15.980 23.144 1.00 44.46 2679 ASP H N 1
ATOM 2947 C CA . ASP B 2 180 ? -0.205 -16.136 22.677 1.00 42.37 2679 ASP H CA 1
ATOM 2948 C C . ASP B 2 180 ? -1.241 -15.209 23.319 1.00 39.86 2679 ASP H C 1
ATOM 2949 O O . ASP B 2 180 ? -2.431 -15.315 23.019 1.00 38.96 2679 ASP H O 1
ATOM 2954 N N . LEU B 2 181 ? -0.796 -14.290 24.176 1.00 37.52 2680 LEU H N 1
ATOM 2955 C CA . LEU B 2 181 ? -1.704 -13.353 24.842 1.00 35.02 2680 LEU H CA 1
ATOM 2956 C C . LEU B 2 181 ? -1.111 -11.950 24.947 1.00 33.42 2680 LEU H C 1
ATOM 2957 O O . LEU B 2 181 ? -0.048 -11.759 25.536 1.00 34.15 2680 LEU H O 1
ATOM 2962 N N . TYR B 2 182 ? -1.828 -10.971 24.401 1.00 32.05 2681 TYR H N 1
ATOM 2963 C CA . TYR B 2 182 ? -1.389 -9.577 24.406 1.00 30.80 2681 TYR H CA 1
ATOM 2964 C C . TYR B 2 182 ? -1.657 -8.848 25.717 1.00 29.75 2681 TYR H C 1
ATOM 2965 O O . TYR B 2 182 ? -2.538 -9.229 26.488 1.00 28.49 2681 TYR H O 1
ATOM 2974 N N . THR B 2 183 ? -0.891 -7.784 25.946 1.00 30.23 2682 THR H N 1
ATOM 2975 C CA . THR B 2 183 ? -1.030 -6.959 27.141 1.00 30.33 2682 THR H CA 1
ATOM 2976 C C . THR B 2 183 ? -0.827 -5.497 26.753 1.00 30.56 2682 THR H C 1
ATOM 2977 O O . THR B 2 183 ? 0.247 -5.108 26.289 1.00 31.62 2682 THR H O 1
ATOM 2981 N N . LEU B 2 184 ? -1.872 -4.698 26.936 1.00 30.47 2683 LEU H N 1
ATOM 2982 C CA . LEU B 2 184 ? -1.838 -3.279 26.606 1.00 29.74 2683 LEU H CA 1
ATOM 2983 C C . LEU B 2 184 ? -2.043 -2.434 27.859 1.00 28.45 2683 LEU H C 1
ATOM 2984 O O . LEU B 2 184 ? -2.717 -2.854 28.801 1.00 27.76 2683 LEU H O 1
ATOM 2989 N N . SER B 2 185 ? -1.441 -1.250 27.869 1.00 27.31 2684 SER H N 1
ATOM 2990 C CA . SER B 2 185 ? -1.558 -0.337 28.998 1.00 27.67 2684 SER H CA 1
ATOM 2991 C C . SER B 2 185 ? -1.882 1.073 28.525 1.00 26.32 2684 SER H C 1
ATOM 2992 O O . SER B 2 185 ? -1.723 1.396 27.348 1.00 25.78 2684 SER H O 1
ATOM 2995 N N . SER B 2 186 ? -2.355 1.905 29.448 1.00 26.14 2685 SER H N 1
ATOM 2996 C CA . SER B 2 186 ? -2.709 3.280 29.131 1.00 25.42 2685 SER H CA 1
ATOM 2997 C C . SER B 2 186 ? -2.667 4.163 30.362 1.00 25.17 2685 SER H C 1
ATOM 2998 O O . SER B 2 186 ? -3.198 3.809 31.410 1.00 23.57 2685 SER H O 1
ATOM 3001 N N . SER B 2 187 ? -2.044 5.325 30.220 1.00 25.86 2686 SER H N 1
ATOM 3002 C CA . SER B 2 187 ? -1.935 6.270 31.320 1.00 26.33 2686 SER H CA 1
ATOM 3003 C C . SER B 2 187 ? -2.665 7.565 31.005 1.00 27.21 2686 SER H C 1
ATOM 3004 O O . SER B 2 187 ? -2.546 8.104 29.905 1.00 29.21 2686 SER H O 1
ATOM 3007 N N . VAL B 2 188 ? -3.446 8.038 31.968 1.00 28.48 2687 VAL H N 1
ATOM 3008 C CA . VAL B 2 188 ? -4.182 9.284 31.817 1.00 26.99 2687 VAL H CA 1
ATOM 3009 C C . VAL B 2 188 ? -3.706 10.234 32.913 1.00 27.39 2687 VAL H C 1
ATOM 3010 O O . VAL B 2 188 ? -3.815 9.935 34.104 1.00 27.07 2687 VAL H O 1
ATOM 3014 N N . THR B 2 189 ? -3.131 11.357 32.503 1.00 27.69 2688 THR H N 1
ATOM 3015 C CA . THR B 2 189 ? -2.624 12.329 33.459 1.00 28.07 2688 THR H CA 1
ATOM 3016 C C . THR B 2 189 ? -3.506 13.569 33.534 1.00 30.30 2688 THR H C 1
ATOM 3017 O O . THR B 2 189 ? -3.579 14.359 32.591 1.00 32.68 2688 THR H O 1
ATOM 3021 N N . VAL B 2 190 ? -4.198 13.709 34.660 1.00 31.66 2689 VAL H N 1
ATOM 3022 C CA . VAL B 2 190 ? -5.085 14.841 34.900 1.00 32.13 2689 VAL H CA 1
ATOM 3023 C C . VAL B 2 190 ? -4.610 15.627 36.119 1.00 32.95 2689 VAL H C 1
ATOM 3024 O O . VAL B 2 190 ? -3.522 15.376 36.640 1.00 34.05 2689 VAL H O 1
ATOM 3028 N N . THR B 2 191 ? -5.419 16.584 36.558 1.00 34.88 2690 THR H N 1
ATOM 3029 C CA . THR B 2 191 ? -5.081 17.399 37.719 1.00 35.27 2690 THR H CA 1
ATOM 3030 C C . THR B 2 191 ? -5.701 16.831 38.994 1.00 34.79 2690 THR H C 1
ATOM 3031 O O . THR B 2 191 ? -6.642 16.036 38.941 1.00 34.66 2690 THR H O 1
ATOM 3035 N N . SER B 2 192 ? -5.152 17.238 40.134 1.00 34.62 2691 SER H N 1
ATOM 3036 C CA . SER B 2 192 ? -5.612 16.794 41.449 1.00 33.55 2691 SER H CA 1
ATOM 3037 C C . SER B 2 192 ? -7.077 17.140 41.720 1.00 33.83 2691 SER H C 1
ATOM 3038 O O . SER B 2 192 ? -7.761 16.435 42.463 1.00 34.05 2691 SER H O 1
ATOM 3041 N N . SER B 2 193 ? -7.548 18.226 41.113 1.00 33.56 2692 SER H N 1
ATOM 3042 C CA . SER B 2 193 ? -8.928 18.675 41.277 1.00 34.95 2692 SER H CA 1
ATOM 3043 C C . SER B 2 193 ? -9.899 17.858 40.423 1.00 35.88 2692 SER H C 1
ATOM 3044 O O . SER B 2 193 ? -11.115 17.926 40.618 1.00 34.64 2692 SER H O 1
ATOM 3047 N N . THR B 2 194 ? -9.353 17.098 39.478 1.00 38.23 2693 THR H N 1
ATOM 3048 C CA . THR B 2 194 ? -10.154 16.265 38.584 1.00 41.39 2693 THR H CA 1
ATOM 3049 C C . THR B 2 194 ? -10.344 14.857 39.144 1.00 42.48 2693 THR H C 1
ATOM 3050 O O . THR B 2 194 ? -11.303 14.168 38.799 1.00 44.81 2693 THR H O 1
ATOM 3054 N N . TRP B 2 195 ? -9.434 14.435 40.016 1.00 41.96 2694 TRP H N 1
ATOM 3055 C CA . TRP B 2 195 ? -9.513 13.102 40.600 1.00 40.35 2694 TRP H CA 1
ATOM 3056 C C . TRP B 2 195 ? -8.902 13.088 42.001 1.00 41.15 2694 TRP H C 1
ATOM 3057 O O . TRP B 2 195 ? -7.877 13.727 42.243 1.00 42.73 2694 TRP H O 1
ATOM 3068 N N . PRO B 2 196 ? -9.524 12.357 42.961 1.00 41.18 2695 PRO H N 1
ATOM 3069 C CA . PRO B 2 196 ? -10.753 11.553 42.828 1.00 41.50 2695 PRO H CA 1
ATOM 3070 C C . PRO B 2 196 ? -12.076 12.320 42.880 1.00 42.04 2695 PRO H C 1
ATOM 3071 O O . PRO B 2 196 ? -13.140 11.719 43.038 1.00 41.79 2695 PRO H O 1
ATOM 3075 N N . SER B 2 197 ? -12.005 13.645 42.731 1.00 42.45 2696 SER H N 1
ATOM 3076 C CA . SER B 2 197 ? -13.184 14.512 42.751 1.00 42.48 2696 SER H CA 1
ATOM 3077 C C . SER B 2 197 ? -14.197 14.109 41.681 1.00 41.81 2696 SER H C 1
ATOM 3078 O O . SER B 2 197 ? -15.396 14.011 41.950 1.00 39.03 2696 SER H O 1
ATOM 3081 N N . GLN B 2 198 ? -13.702 13.899 40.465 1.00 42.55 2697 GLN H N 1
ATOM 3082 C CA . GLN B 2 198 ? -14.543 13.508 39.339 1.00 43.93 2697 GLN H CA 1
ATOM 3083 C C . GLN B 2 198 ? -14.263 12.062 38.956 1.00 43.33 2697 GLN H C 1
ATOM 3084 O O . GLN B 2 198 ? -13.179 11.533 39.222 1.00 42.84 2697 GLN H O 1
ATOM 3090 N N . SER B 2 199 ? -15.247 11.428 38.330 1.00 43.21 2698 SER H N 1
ATOM 3091 C CA . SER B 2 199 ? -15.117 10.040 37.917 1.00 42.57 2698 SER H CA 1
ATOM 3092 C C . SER B 2 199 ? -14.330 9.867 36.629 1.00 42.18 2698 SER H C 1
ATOM 3093 O O . SER B 2 199 ? -14.722 10.352 35.575 1.00 41.73 2698 SER H O 1
ATOM 3096 N N . ILE B 2 200 ? -13.202 9.180 36.739 1.00 41.17 2699 ILE H N 1
ATOM 3097 C CA . ILE B 2 200 ? -12.374 8.887 35.593 1.00 40.11 2699 ILE H CA 1
ATOM 3098 C C . ILE B 2 200 ? -12.508 7.392 35.442 1.00 40.19 2699 ILE H C 1
ATOM 3099 O O . ILE B 2 200 ? -12.003 6.621 36.272 1.00 41.12 2699 ILE H O 1
ATOM 3104 N N . THR B 2 201 ? -13.196 6.972 34.383 1.00 40.90 2700 THR H N 1
ATOM 3105 C CA . THR B 2 201 ? -13.405 5.540 34.140 1.00 42.39 2700 THR H CA 1
ATOM 3106 C C . THR B 2 201 ? -12.534 4.883 33.101 1.00 43.47 2700 THR H C 1
ATOM 3107 O O . THR B 2 201 ? -12.592 5.217 31.919 1.00 41.92 2700 THR H O 1
ATOM 3111 N N . CYS B 2 202 ? -11.669 4.012 33.612 1.00 45.93 2701 CYS H N 1
ATOM 3112 C CA . CYS B 2 202 ? -10.759 3.178 32.863 1.00 47.63 2701 CYS H CA 1
ATOM 3113 C C . CYS B 2 202 ? -11.618 2.166 31.962 1.00 46.93 2701 CYS H C 1
ATOM 3114 O O . CYS B 2 202 ? -11.884 1.008 32.367 1.00 49.10 2701 CYS H O 1
ATOM 3117 N N . ASN B 2 203 ? -11.988 2.591 30.741 1.00 46.44 2702 ASN H N 1
ATOM 3118 C CA . ASN B 2 203 ? -12.822 1.767 29.796 1.00 46.61 2702 ASN H CA 1
ATOM 3119 C C . ASN B 2 203 ? -12.128 0.930 28.701 1.00 46.20 2702 ASN H C 1
ATOM 3120 O O . ASN B 2 203 ? -11.195 1.388 28.057 1.00 48.66 2702 ASN H O 1
ATOM 3125 N N . VAL B 2 204 ? -12.650 -0.269 28.453 1.00 44.51 2703 VAL H N 1
ATOM 3126 C CA . VAL B 2 204 ? -12.122 -1.136 27.386 1.00 41.38 2703 VAL H CA 1
ATOM 3127 C C . VAL B 2 204 ? -13.179 -1.957 26.631 1.00 40.98 2703 VAL H C 1
ATOM 3128 O O . VAL B 2 204 ? -14.261 -2.240 27.158 1.00 41.84 2703 VAL H O 1
ATOM 3132 N N . ALA B 2 205 ? -12.862 -2.304 25.376 1.00 39.36 2704 ALA H N 1
ATOM 3133 C CA . ALA B 2 205 ? -13.752 -3.091 24.514 1.00 38.04 2704 ALA H CA 1
ATOM 3134 C C . ALA B 2 205 ? -13.037 -4.047 23.525 1.00 37.07 2704 ALA H C 1
ATOM 3135 O O . ALA B 2 205 ? -12.331 -3.600 22.621 1.00 36.08 2704 ALA H O 1
ATOM 3137 N N . HIS B 2 206 ? -13.291 -5.355 23.663 1.00 35.53 2705 HIS H N 1
ATOM 3138 C CA . HIS B 2 206 ? -12.703 -6.403 22.802 1.00 33.68 2705 HIS H CA 1
ATOM 3139 C C . HIS B 2 206 ? -13.796 -7.010 21.904 1.00 34.00 2705 HIS H C 1
ATOM 3140 O O . HIS B 2 206 ? -14.592 -7.835 22.358 1.00 32.72 2705 HIS H O 1
ATOM 3147 N N . PRO B 2 207 ? -13.811 -6.650 20.607 1.00 35.15 2706 PRO H N 1
ATOM 3148 C CA . PRO B 2 207 ? -14.792 -7.140 19.628 1.00 35.82 2706 PRO H CA 1
ATOM 3149 C C . PRO B 2 207 ? -14.849 -8.652 19.411 1.00 36.58 2706 PRO H C 1
ATOM 3150 O O . PRO B 2 207 ? -15.935 -9.230 19.321 1.00 36.85 2706 PRO H O 1
ATOM 3154 N N . ALA B 2 208 ? -13.682 -9.285 19.319 1.00 35.85 2707 ALA H N 1
ATOM 3155 C CA . ALA B 2 208 ? -13.589 -10.726 19.098 1.00 35.41 2707 ALA H CA 1
ATOM 3156 C C . ALA B 2 208 ? -14.305 -11.557 20.161 1.00 36.24 2707 ALA H C 1
ATOM 3157 O O . ALA B 2 208 ? -14.818 -12.639 19.871 1.00 37.23 2707 ALA H O 1
ATOM 3159 N N . SER B 2 209 ? -14.341 -11.046 21.388 1.00 37.01 2708 SER H N 1
ATOM 3160 C CA . SER B 2 209 ? -14.997 -11.740 22.491 1.00 38.58 2708 SER H CA 1
ATOM 3161 C C . SER B 2 209 ? -16.325 -11.089 22.875 1.00 38.51 2708 SER H C 1
ATOM 3162 O O . SER B 2 209 ? -17.037 -11.597 23.745 1.00 38.67 2708 SER H O 1
ATOM 3165 N N . SER B 2 210 ? -16.660 -9.987 22.203 1.00 38.10 2709 SER H N 1
ATOM 3166 C CA . SER B 2 210 ? -17.882 -9.226 22.476 1.00 38.02 2709 SER H CA 1
ATOM 3167 C C . SER B 2 210 ? -17.826 -8.653 23.892 1.00 37.80 2709 SER H C 1
ATOM 3168 O O . SER B 2 210 ? -18.852 -8.472 24.551 1.00 38.53 2709 SER H O 1
ATOM 3171 N N . THR B 2 211 ? -16.606 -8.371 24.339 1.00 37.36 2710 THR H N 1
ATOM 3172 C CA . THR B 2 211 ? -16.352 -7.828 25.667 1.00 37.54 2710 THR H CA 1
ATOM 3173 C C . THR B 2 211 ? -16.435 -6.304 25.702 1.00 38.63 2710 THR H C 1
ATOM 3174 O O . THR B 2 211 ? -15.952 -5.619 24.798 1.00 38.77 2710 THR H O 1
ATOM 3178 N N . LYS B 2 212 ? -17.069 -5.788 26.751 1.00 40.70 2711 LYS H N 1
ATOM 3179 C CA . LYS B 2 212 ? -17.225 -4.352 26.963 1.00 42.13 2711 LYS H CA 1
ATOM 3180 C C . LYS B 2 212 ? -17.162 -4.092 28.465 1.00 42.82 2711 LYS H C 1
ATOM 3181 O O . LYS B 2 212 ? -18.183 -4.101 29.156 1.00 43.75 2711 LYS H O 1
ATOM 3187 N N . VAL B 2 213 ? -15.948 -3.881 28.965 1.00 42.60 2712 VAL H N 1
ATOM 3188 C CA . VAL B 2 213 ? -15.731 -3.641 30.387 1.00 42.13 2712 VAL H CA 1
ATOM 3189 C C .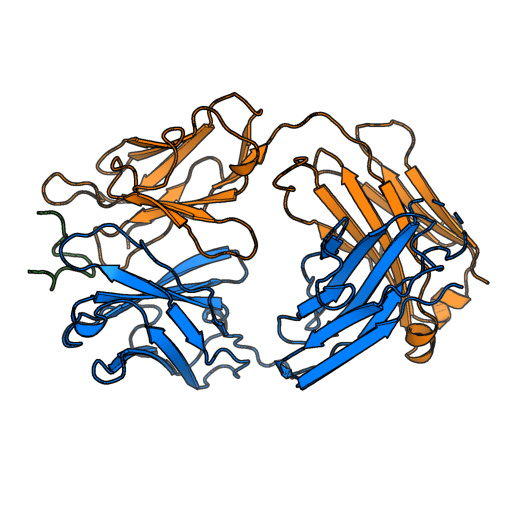 VAL B 2 213 ? -15.446 -2.175 30.709 1.00 41.73 2712 VAL H C 1
ATOM 3190 O O . VAL B 2 213 ? -14.689 -1.510 30.005 1.00 41.72 2712 VAL H O 1
ATOM 3194 N N . ASP B 2 214 ? -16.076 -1.682 31.771 1.00 40.69 2713 ASP H N 1
ATOM 3195 C CA . ASP B 2 214 ? -15.893 -0.306 32.217 1.00 40.31 2713 ASP H CA 1
ATOM 3196 C C . ASP B 2 214 ? -15.423 -0.312 33.670 1.00 40.67 2713 ASP H C 1
ATOM 3197 O O . ASP B 2 214 ? -16.230 -0.445 34.590 1.00 40.03 2713 ASP H O 1
ATOM 3202 N N . LYS B 2 215 ? -14.115 -0.190 33.871 1.00 40.75 2714 LYS H N 1
ATOM 3203 C CA . LYS B 2 215 ? -13.552 -0.175 35.219 1.00 41.43 2714 LYS H CA 1
ATOM 3204 C C . LYS B 2 215 ? -13.362 1.260 35.689 1.00 42.16 2714 LYS H C 1
ATOM 3205 O O . LYS B 2 215 ? -12.685 2.038 35.028 1.00 43.09 2714 LYS H O 1
ATOM 3211 N N . LYS B 2 216 ? -13.972 1.620 36.814 1.00 41.64 2715 LYS H N 1
ATOM 3212 C CA . LYS B 2 216 ? -13.825 2.975 37.339 1.00 40.81 2715 LYS H CA 1
ATOM 3213 C C . LYS B 2 216 ? -12.584 3.053 38.224 1.00 39.67 2715 LYS H C 1
ATOM 3214 O O . LYS B 2 216 ? -12.336 2.156 39.027 1.00 39.38 2715 LYS H O 1
ATOM 3220 N N . ILE B 2 217 ? -11.798 4.113 38.066 1.00 39.19 2716 ILE H N 1
ATOM 3221 C CA . ILE B 2 217 ? -10.596 4.265 38.873 1.00 39.32 2716 ILE H CA 1
ATOM 3222 C C . ILE B 2 217 ? -10.916 4.754 40.276 1.00 38.73 2716 ILE H C 1
ATOM 3223 O O . ILE B 2 217 ? -11.230 5.926 40.492 1.00 38.97 2716 ILE H O 1
ATOM 3228 N N . GLU B 2 218 ? -10.858 3.816 41.210 1.00 37.99 2717 GLU H N 1
ATOM 3229 C CA . GLU B 2 218 ? -11.143 4.082 42.604 1.00 37.62 2717 GLU H CA 1
ATOM 3230 C C . GLU B 2 218 ? -9.862 4.195 43.407 1.00 37.92 2717 GLU H C 1
ATOM 3231 O O . GLU B 2 218 ? -8.931 3.414 43.227 1.00 38.18 2717 GLU H O 1
ATOM 3237 N N . PRO B 2 219 ? -9.758 5.245 44.243 1.00 38.25 2718 PRO H N 1
ATOM 3238 C CA . PRO B 2 219 ? -8.583 5.470 45.081 1.00 39.08 2718 PRO H CA 1
ATOM 3239 C C . PRO B 2 219 ? -8.308 4.327 46.052 1.00 40.32 2718 PRO H C 1
ATOM 3240 O O . PRO B 2 219 ? -9.209 3.546 46.401 1.00 40.71 2718 PRO H O 1
ATOM 3244 N N . ARG B 2 220 ? -7.063 4.279 46.509 1.00 41.91 2719 ARG H N 1
ATOM 3245 C CA . ARG B 2 220 ? -6.607 3.258 47.418 1.00 43.15 2719 ARG H CA 1
ATOM 3246 C C . ARG B 2 220 ? -6.362 3.972 48.753 1.00 44.75 2719 ARG H C 1
ATOM 3247 O O . ARG B 2 220 ? -5.528 3.462 49.576 1.00 46.23 2719 ARG H O 1
ATOM 3256 N N . TYR C 3 1 ? 2.402 8.503 -22.160 1.00 36.86 3136 TYR P N 1
ATOM 3257 C CA . TYR C 3 1 ? 1.360 7.726 -21.428 1.00 36.36 3136 TYR P CA 1
ATOM 3258 C C . TYR C 3 1 ? 1.601 7.784 -19.924 1.00 34.17 3136 TYR P C 1
ATOM 3259 O O . TYR C 3 1 ? 2.739 7.674 -19.462 1.00 34.76 3136 TYR P O 1
ATOM 3268 N N . THR C 3 2 ? 0.521 7.963 -19.167 1.00 29.97 3137 THR P N 1
ATOM 3269 C CA . THR C 3 2 ? 0.605 8.051 -17.711 1.00 26.73 3137 THR P CA 1
ATOM 3270 C C . THR C 3 2 ? 0.360 6.711 -17.013 1.00 24.66 3137 THR P C 1
ATOM 3271 O O . THR C 3 2 ? 0.179 6.659 -15.796 1.00 22.70 3137 THR P O 1
ATOM 3275 N N . THR C 3 3 ? 0.350 5.635 -17.795 1.00 21.90 3138 THR P N 1
ATOM 3276 C CA . THR C 3 3 ? 0.148 4.285 -17.277 1.00 21.11 3138 THR P CA 1
ATOM 3277 C C . THR C 3 3 ? 1.102 3.335 -17.995 1.00 20.06 3138 THR P C 1
ATOM 3278 O O . THR C 3 3 ? 1.463 3.551 -19.154 1.00 20.95 3138 THR P O 1
ATOM 3282 N N . SER C 3 4 ? 1.524 2.293 -17.292 1.00 18.11 3139 SER P N 1
ATOM 3283 C CA . SER C 3 4 ? 2.424 1.305 -17.858 1.00 17.59 3139 SER P CA 1
ATOM 3284 C C . SER C 3 4 ? 1.627 0.105 -18.392 1.00 15.50 3139 SER P C 1
ATOM 3285 O O . SER C 3 4 ? 0.485 -0.118 -18.002 1.00 13.57 3139 SER P O 1
ATOM 3288 N N . THR C 3 5 ? 2.221 -0.616 -19.335 1.00 15.66 3140 THR P N 1
ATOM 3289 C CA . THR C 3 5 ? 1.623 -1.788 -19.966 1.00 17.54 3140 THR P CA 1
ATOM 3290 C C . THR C 3 5 ? 2.048 -3.072 -19.254 1.00 15.65 3140 THR P C 1
ATOM 3291 O O . THR C 3 5 ? 1.640 -4.160 -19.650 1.00 15.96 3140 THR P O 1
ATOM 3295 N N . ARG C 3 6 ? 2.891 -2.939 -18.231 1.00 15.42 3141 ARG P N 1
ATOM 3296 C CA . ARG C 3 6 ? 3.361 -4.081 -17.450 1.00 16.47 3141 ARG P CA 1
ATOM 3297 C C . ARG C 3 6 ? 2.764 -4.042 -16.042 1.00 15.32 3141 ARG P C 1
ATOM 3298 O O . ARG C 3 6 ? 2.917 -4.986 -15.266 1.00 14.25 3141 ARG P O 1
ATOM 3306 N N . GLY C 3 7 ? 2.046 -2.963 -15.740 1.00 15.05 3142 GLY P N 1
ATOM 3307 C CA . GLY C 3 7 ? 1.444 -2.808 -14.427 1.00 13.96 3142 GLY P CA 1
ATOM 3308 C C . GLY C 3 7 ? 0.009 -3.280 -14.267 1.00 14.27 3142 GLY P C 1
ATOM 3309 O O . GLY C 3 7 ? -0.512 -4.050 -15.077 1.00 15.08 3142 GLY P O 1
ATOM 3310 N N . ASP C 3 8 ? -0.626 -2.800 -13.202 1.00 14.23 3143 ASP P N 1
ATOM 3311 C CA . ASP C 3 8 ? -2.005 -3.149 -12.874 1.00 12.05 3143 ASP P CA 1
ATOM 3312 C C . ASP C 3 8 ? -3.042 -2.207 -13.489 1.00 12.95 3143 ASP P C 1
ATOM 3313 O O . ASP C 3 8 ? -4.234 -2.313 -13.202 1.00 12.66 3143 ASP P O 1
ATOM 3318 N N . LEU C 3 9 ? -2.576 -1.274 -14.313 1.00 13.10 3144 LEU P N 1
ATOM 3319 C CA . LEU C 3 9 ? -3.453 -0.321 -14.982 1.00 13.08 3144 LEU P CA 1
ATOM 3320 C C . LEU C 3 9 ? -3.269 -0.411 -16.495 1.00 14.18 3144 LEU P C 1
ATOM 3321 O O . LEU C 3 9 ? -3.514 0.553 -17.220 1.00 12.75 3144 LEU P O 1
ATOM 3326 N N . ALA C 3 10 ? -2.837 -1.582 -16.958 1.00 15.51 3145 ALA P N 1
ATOM 3327 C CA . ALA C 3 10 ? -2.618 -1.831 -18.380 1.00 17.26 3145 ALA P CA 1
ATOM 3328 C C . ALA C 3 10 ? -3.945 -1.868 -19.126 1.00 17.91 3145 ALA P C 1
ATOM 3329 O O . ALA C 3 10 ? -3.987 -1.670 -20.340 1.00 13.47 3145 ALA P O 1
ATOM 3331 N N . HIS C 3 11 ? -5.024 -2.157 -18.402 1.00 20.88 3146 HIS P N 1
ATOM 3332 C CA . HIS C 3 11 ? -6.350 -2.178 -19.004 1.00 24.20 3146 HIS P CA 1
ATOM 3333 C C . HIS C 3 11 ? -6.715 -0.726 -19.285 1.00 26.74 3146 HIS P C 1
ATOM 3334 O O . HIS C 3 11 ? -7.302 -0.440 -20.330 1.00 26.94 3146 HIS P O 1
ATOM 3341 N N . VAL C 3 12 ? -6.370 0.173 -18.347 1.00 31.99 3147 VAL P N 1
ATOM 3342 C CA . VAL C 3 12 ? -6.628 1.601 -18.521 1.00 37.03 3147 VAL P CA 1
ATOM 3343 C C . VAL C 3 12 ? -6.094 1.824 -19.908 1.00 40.32 3147 VAL P C 1
ATOM 3344 O O . VAL C 3 12 ? -4.920 1.561 -20.215 1.00 40.54 3147 VAL P O 1
ATOM 3348 N N . THR C 3 13 ? -7.028 2.182 -20.774 1.00 42.42 3148 THR P N 1
ATOM 3349 C CA . THR C 3 13 ? -6.765 2.358 -22.198 1.00 45.15 3148 THR P CA 1
ATOM 3350 C C . THR C 3 13 ? -6.202 3.767 -22.637 1.00 46.74 3148 THR P C 1
ATOM 3351 O O . THR C 3 13 ? -4.912 3.697 -22.885 1.00 48.16 3148 THR P O 1
#

Radius of gyration: 24.21 Å; Cα contacts (8 Å, |Δi|>4): 1199; chains: 3; bounding box: 48×46×75 Å

Secondary structure (DSSP, 8-state):
--EEEE---EE-TT--EEEEEEE-SS-GGGSEEEEEEE-TT--EEEEEEE-SSS--EE--TTTBTTEEEEEETTTTEEEEEE-S--GGG-EEEEEEEEESSS-----EE---EEEEE-SSPPB--EEEEE--S---EEEEEEEEEEBSS----EEGGGT--TTEEEPPPEESSS-EEEEEEEEE-TTTTTTS--EEEEEEGGGTEEEEEE----/---EEES-SEEEE-TTS-EEEEEEESS--EETTEE-EEEEEE-TTS--EEEEETTTEEPTTS-TTEEEEEETTEEEEEESSPPGGG-EEEEEEE-SSSSPEE---EEEEE-PPPB--EEEEEPPPHHHHHTTEEEEEEEEEEEBSS--EEEEEETTB---SSEEEEEPPPPTTT--EEEEEEEEEEHHHHHH--EEEEEEEETTEEEEEEEEEE--/--S-SSSTTSS--

Sequence (443 aa):
DIVLTQSPASLAVSLGQRATISCRASESVDSYGNSFMHWYQQKPGQPPKLLIYRASNLESGIPARFSGSGSRTDFTLTINPVEADDVATYYCQQSNEDPLTFGAGTKLELKRADAAPTVSIFPPSSEQLTSGGASVVCFLNNFYPKDINVRWKIDGSERQNGVLNSWTDQDSKDSTYSMSSTLTLTKDEYERHNSYTCEATHKTSTSPIVKSFNRAQMLVESGGDLVKPGGSLKLSCAASGFTFSSYTMSWVRQTPEKRLEWVATISSGGAYTYYPDSVKGRFTISDDNAESTLYLQMSSLRSEDTAMYYCVRRAFDSDVGFASWGHRTLVTVSAAKTTAPSVYPLAPVCGSVTLGCLVKGYFPEPVTLTWNSGSLSSGVHTFPAVLQSDLYTLSSSVTVTSSTWPSQSITCNVAHPASSTKVDKKIEPRYTTSTRGDLAHVT

B-factor: mean 24.29, std 13.25, range [2.0, 85.06]

Foldseek 3Di:
DKAKEKPALEDEEAAQAKDKIKIFIPWFLDDPNWRQKWKWWDDPPDDTDTQAGGFAHGDPPHDPLWGKDDGTTMIMIMRHGDHLQRFTWMKMWGDSDPPIDIYSTYGYAHPADFDFWDKDKAWADPVVVVVQKTKIKIKTDFGPDPDKDKFKAFQNDGDDPAWDKDKDGQDSPRRTIMMMIMRIDTSVVVVVTFKMWIWMGDPVDNGTDIDIDGHD/DEKDKDFADEDEAQAKTKMKIQDDDDQQLQFKWFKWWAAPVRDIGTAKIAHSPRPDIDGDPVQPPFWDWGADSVRRMTMIIGGNHDQRVFTWMKIFGQDHPDGPDGDDIYPTGTHGYHPDDFDAWDKDWAQDLLPCGKTKIKTWFGDDDDKDKDKPVPPQPPQKDKDDWDDDPRGTMIMMMGRDDPCCPPVPWIWGWMGDPNVRDTDIHIHDGD/DPDDCPDPCVVVD

Nearest PDB structures (foldseek):
  1ejo-assembly1_L  TM=1.005E+00  e=6.837E-45  Mus musculus
  5dqj-assembly2_B  TM=9.882E-01  e=9.213E-40  Mus musculus
  2vl5-assembly2_D  TM=9.702E-01  e=1.333E-39  Mus musculus
  5vxr-assembly1_L  TM=9.877E-01  e=2.788E-39  Mus musculus
  6sxi-assembly1_L  TM=9.773E-01  e=4.033E-39  Mus musculus

Solvent-accessible surface area: 18974 Å² total; per-residue (Å²): 130,1,90,12,66,20,54,58,82,76,46,37,12,33,98,45,111,145,3,64,0,37,1,119,2,67,70,16,0,23,24,114,79,39,12,0,0,0,0,0,14,13,61,87,84,93,19,4,111,5,1,0,50,36,4,72,51,74,38,102,78,12,54,90,48,6,55,14,61,40,66,138,40,90,4,33,0,22,0,58,54,0,64,23,64,1,16,5,27,0,3,0,0,0,1,0,32,46,21,6,28,24,4,90,8,0,89,0,37,2,114,89,71,97,20,53,7,79,5,15,6,0,13,8,4,90,65,4,47,124,84,37,20,0,0,0,0,0,0,0,3,59,0,14,50,83,126,18,87,29,25,4,68,6,71,55,70,92,61,142,66,35,52,16,46,10,93,17,69,13,54,66,81,65,6,5,15,1,4,4,0,4,0,34,11,80,58,107,61,16,79,74,51,80,35,0,19,0,32,1,69,12,92,51,44,143,79,55,48,75,91,60,14,118,64,156,64,130,10,93,15,63,35,31,77,34,19,154,74,54,22,69,31,98,0,34,0,54,9,58,86,41,87,6,47,47,59,5,1,0,0,0,10,7,5,94,122,121,108,6,42,8,0,0,0,4,5,38,67,26,87,122,57,34,37,17,134,64,0,137,76,23,4,71,3,44,34,49,53,100,110,30,14,0,43,0,68,0,37,59,4,107,76,102,0,25,1,56,0,13,0,0,58,4,8,112,102,24,1,41,1,0,35,17,24,2,135,20,12,47,0,13,4,28,81,27,180,64,54,52,11,46,3,14,26,0,2,22,78,12,109,111,34,17,0,0,0,1,0,47,15,0,11,4,62,64,16,84,20,52,2,40,103,38,106,28,93,87,33,45,33,60,1,64,25,46,91,64,101,90,62,36,8,16,6,0,0,0,49,18,72,68,88,32,10,84,85,109,56,2,30,0,17,6,28,0,89,45,36,99,25,176,39,109,54,100,1,100,66,133,172,52,12,4,90,106,4,0,2,46,27,24,157